Protein AF-A0A355D4J4-F1 (afdb_monomer_lite)

Structure (mmCIF, N/CA/C/O backbone):
data_AF-A0A355D4J4-F1
#
_entry.id   AF-A0A355D4J4-F1
#
loop_
_atom_site.group_PDB
_atom_site.id
_atom_site.type_symbol
_atom_site.label_atom_id
_atom_site.label_alt_id
_atom_site.label_comp_id
_atom_site.label_asym_id
_atom_site.label_entity_id
_atom_site.label_seq_id
_atom_site.pdbx_PDB_ins_code
_atom_site.Cartn_x
_atom_site.Cartn_y
_atom_site.Cartn_z
_atom_site.occupancy
_atom_site.B_iso_or_equiv
_atom_site.auth_seq_id
_atom_site.auth_comp_id
_atom_site.auth_asym_id
_atom_site.auth_atom_id
_atom_site.pdbx_PDB_model_num
ATOM 1 N N . ALA A 1 1 ? 29.465 -12.910 -24.176 1.00 91.25 1 ALA A N 1
ATOM 2 C CA . ALA A 1 1 ? 29.582 -14.312 -23.710 1.00 91.25 1 ALA A CA 1
ATOM 3 C C . ALA A 1 1 ? 30.601 -14.437 -22.586 1.00 91.25 1 ALA A C 1
ATOM 5 O O . ALA A 1 1 ? 30.227 -14.903 -21.523 1.00 91.25 1 ALA A O 1
ATOM 6 N N . GLU A 1 2 ? 31.846 -14.001 -22.794 1.00 95.31 2 GLU A N 1
ATOM 7 C CA . GLU A 1 2 ? 32.884 -13.985 -21.751 1.00 95.31 2 GLU A CA 1
ATOM 8 C C . GLU A 1 2 ? 32.430 -13.261 -20.476 1.00 95.31 2 GLU A C 1
ATOM 10 O O . GLU A 1 2 ? 32.443 -13.861 -19.408 1.00 95.31 2 GLU A O 1
ATOM 15 N N . VAL A 1 3 ? 31.907 -12.033 -20.613 1.00 96.56 3 VAL A N 1
ATOM 16 C CA . VAL A 1 3 ? 31.393 -11.234 -19.483 1.00 96.56 3 VAL A CA 1
ATOM 17 C C . VAL A 1 3 ? 30.390 -12.021 -18.629 1.00 96.56 3 VAL A C 1
ATOM 19 O O . VAL A 1 3 ? 30.543 -12.110 -17.421 1.00 96.56 3 VAL A O 1
ATOM 22 N N . VAL A 1 4 ? 29.404 -12.660 -19.264 1.00 96.50 4 VAL A N 1
ATOM 23 C CA . VAL A 1 4 ? 28.341 -13.418 -18.575 1.00 96.50 4 VAL A CA 1
ATOM 24 C C . VAL A 1 4 ? 28.872 -14.688 -17.899 1.00 96.50 4 VAL A C 1
ATOM 26 O O . VAL A 1 4 ? 28.339 -15.101 -16.877 1.00 96.50 4 VAL A O 1
ATOM 29 N N . LYS A 1 5 ? 29.907 -15.327 -18.461 1.00 96.88 5 LYS A N 1
ATOM 30 C CA . LYS A 1 5 ? 30.496 -16.552 -17.893 1.00 96.88 5 LYS A CA 1
ATOM 31 C C . LYS A 1 5 ? 31.401 -16.270 -16.701 1.00 96.88 5 LYS A C 1
ATOM 33 O O . LYS A 1 5 ? 31.417 -17.048 -15.755 1.00 96.88 5 LYS A O 1
ATOM 38 N N . ASN A 1 6 ? 32.176 -15.194 -16.789 1.00 97.31 6 ASN A N 1
ATOM 39 C CA . ASN A 1 6 ? 33.314 -14.974 -15.902 1.00 97.31 6 ASN A CA 1
ATOM 40 C C . ASN A 1 6 ? 33.034 -13.927 -14.816 1.00 97.31 6 ASN A C 1
ATOM 42 O O . ASN A 1 6 ? 33.799 -13.836 -13.860 1.00 97.31 6 ASN A O 1
ATOM 46 N N . TYR A 1 7 ? 31.953 -13.148 -14.938 1.00 97.06 7 TYR A N 1
ATOM 47 C CA . TYR A 1 7 ? 31.626 -12.071 -14.007 1.00 97.06 7 TYR A CA 1
ATOM 48 C C . TYR A 1 7 ? 30.187 -12.178 -13.510 1.00 97.06 7 TYR A C 1
ATOM 50 O O . TYR A 1 7 ? 29.262 -12.487 -14.260 1.00 97.06 7 TYR A O 1
ATOM 58 N N . LYS A 1 8 ? 29.992 -11.862 -12.226 1.00 94.44 8 LYS A N 1
ATOM 59 C CA . LYS A 1 8 ? 28.668 -11.757 -11.612 1.00 94.44 8 LYS A CA 1
ATOM 60 C C . LYS A 1 8 ? 28.044 -10.415 -11.994 1.00 94.44 8 LYS A C 1
ATOM 62 O O . LYS A 1 8 ? 28.202 -9.429 -11.281 1.00 94.44 8 LYS A O 1
ATOM 67 N N . VAL A 1 9 ? 27.384 -10.391 -13.145 1.00 96.31 9 VAL A N 1
ATOM 68 C CA . VAL A 1 9 ? 26.635 -9.234 -13.648 1.00 96.31 9 VAL A CA 1
ATOM 69 C C . VAL A 1 9 ? 25.138 -9.514 -13.594 1.00 96.31 9 VAL A C 1
ATOM 71 O O . VAL A 1 9 ? 24.709 -10.623 -13.903 1.00 96.31 9 VAL A O 1
ATOM 74 N N . ASP A 1 10 ? 24.343 -8.507 -13.236 1.00 94.88 10 ASP A N 1
ATOM 75 C CA . ASP A 1 10 ? 22.875 -8.610 -13.242 1.00 94.88 10 ASP A CA 1
ATOM 76 C C . ASP A 1 10 ? 22.288 -8.401 -14.649 1.00 94.88 10 ASP A C 1
ATOM 78 O O . ASP A 1 10 ? 21.179 -8.843 -14.953 1.00 94.88 10 ASP A O 1
ATOM 82 N N . GLY A 1 11 ? 23.044 -7.755 -15.543 1.00 95.81 11 GLY A N 1
ATOM 83 C CA . GLY A 1 11 ? 22.620 -7.534 -16.916 1.00 95.81 11 GLY A CA 1
ATOM 84 C C . GLY A 1 11 ? 23.725 -7.068 -17.857 1.00 95.81 11 GLY A C 1
ATOM 85 O O . GLY A 1 11 ? 24.786 -6.608 -17.435 1.00 95.81 11 GLY A O 1
ATOM 86 N N . ILE A 1 12 ? 23.448 -7.181 -19.152 1.00 97.12 12 ILE A N 1
ATOM 87 C CA . ILE A 1 12 ? 24.234 -6.631 -20.254 1.00 97.12 12 ILE A CA 1
ATOM 88 C C . ILE A 1 12 ? 23.414 -5.518 -20.907 1.00 97.12 12 ILE A C 1
ATOM 90 O O . ILE A 1 12 ? 22.237 -5.704 -21.216 1.00 97.12 12 ILE A O 1
ATOM 94 N N . HIS A 1 13 ? 24.041 -4.364 -21.122 1.00 95.44 13 HIS A N 1
ATOM 95 C CA . HIS A 1 13 ? 23.398 -3.195 -21.709 1.00 95.44 13 HIS A CA 1
ATOM 96 C C . HIS A 1 13 ? 24.149 -2.729 -22.952 1.00 95.44 13 HIS A C 1
ATOM 98 O O . HIS A 1 13 ? 25.362 -2.523 -22.888 1.00 95.44 13 HIS A O 1
ATOM 104 N N . PHE A 1 14 ? 23.438 -2.545 -24.063 1.00 95.38 14 PHE A N 1
ATOM 105 C CA . PHE A 1 14 ? 23.985 -1.923 -25.268 1.00 95.38 14 PHE A CA 1
ATOM 106 C C . PHE A 1 14 ? 23.491 -0.483 -25.392 1.00 95.38 14 PHE A C 1
ATOM 108 O O . PHE A 1 14 ? 22.292 -0.236 -25.528 1.00 95.38 14 PHE A O 1
ATOM 115 N N . ASP A 1 15 ? 24.441 0.448 -25.386 1.00 87.69 15 ASP A N 1
ATOM 116 C CA . ASP A 1 15 ? 24.217 1.865 -25.653 1.00 87.69 15 ASP A CA 1
ATOM 117 C C . ASP A 1 15 ? 24.634 2.162 -27.101 1.00 87.69 15 ASP A C 1
ATOM 119 O O . ASP A 1 15 ? 25.822 2.213 -27.400 1.00 87.69 15 ASP A O 1
ATOM 123 N N . ASP A 1 16 ? 23.646 2.242 -27.996 1.00 71.31 16 ASP A N 1
ATOM 124 C CA . ASP A 1 16 ? 23.783 2.603 -29.419 1.00 71.31 16 ASP A CA 1
ATOM 125 C C . ASP A 1 16 ? 24.759 1.735 -30.266 1.00 71.31 16 ASP A C 1
ATOM 127 O O . ASP A 1 16 ? 25.900 2.105 -30.534 1.00 71.31 16 ASP A O 1
ATOM 131 N N . TYR A 1 17 ? 24.296 0.573 -30.757 1.00 72.31 17 TYR A N 1
ATOM 132 C CA . TYR A 1 17 ? 25.075 -0.348 -31.616 1.00 72.31 17 TYR A CA 1
ATOM 133 C C . TYR A 1 17 ? 24.357 -0.644 -32.942 1.00 72.31 17 TYR A C 1
ATOM 135 O O . TYR A 1 17 ? 23.938 -1.775 -33.208 1.00 72.31 17 TYR A O 1
ATOM 143 N N . PHE A 1 18 ? 24.189 0.388 -33.772 1.00 85.62 18 PHE A N 1
ATOM 144 C CA . PHE A 1 18 ? 23.460 0.312 -35.047 1.00 85.62 18 PHE A CA 1
ATOM 145 C C . PHE A 1 18 ? 24.299 0.848 -36.219 1.00 85.62 18 PHE A C 1
ATOM 147 O O . PHE A 1 18 ? 25.486 1.135 -36.070 1.00 85.62 18 PHE A O 1
ATOM 154 N N . TYR A 1 19 ? 23.708 0.945 -37.413 1.00 87.81 19 TYR A N 1
ATOM 155 C CA . TYR A 1 19 ? 24.430 1.421 -38.596 1.00 87.81 19 TYR A CA 1
ATOM 156 C C . TYR A 1 19 ? 24.895 2.880 -38.430 1.00 87.81 19 TYR A C 1
ATOM 158 O O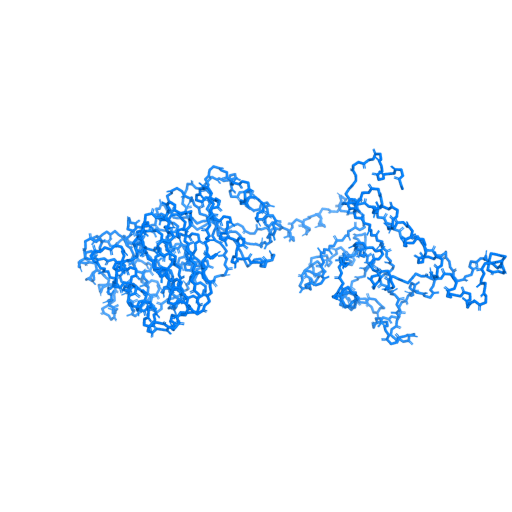 . TYR A 1 19 ? 24.121 3.698 -37.931 1.00 87.81 19 TYR A O 1
ATOM 166 N N . PRO A 1 20 ? 26.100 3.251 -38.911 1.00 84.62 20 PRO A N 1
ATOM 167 C CA . PRO A 1 20 ? 26.634 4.603 -38.714 1.00 84.62 20 PRO A CA 1
ATOM 168 C C . PRO A 1 20 ? 25.803 5.711 -39.377 1.00 84.62 20 PRO A C 1
ATOM 170 O O . PRO A 1 20 ? 25.664 6.804 -38.830 1.00 84.62 20 PRO A O 1
ATOM 173 N N . SER A 1 21 ? 25.273 5.447 -40.574 1.00 85.81 21 SER A N 1
ATOM 174 C CA . SER A 1 21 ? 24.453 6.384 -41.346 1.00 85.81 21 SER A CA 1
ATOM 175 C C . SER A 1 21 ? 23.807 5.692 -42.554 1.00 85.81 21 SER A C 1
ATOM 177 O O . SER A 1 21 ? 24.203 4.591 -42.947 1.00 85.81 21 SER A O 1
ATOM 179 N N . LYS A 1 22 ? 22.880 6.389 -43.228 1.00 87.06 22 LYS A N 1
ATOM 180 C CA . LYS A 1 22 ? 22.344 5.989 -44.547 1.00 87.06 22 LYS A CA 1
ATOM 181 C C . LYS A 1 22 ? 23.428 5.845 -45.623 1.00 87.06 22 LYS A C 1
ATOM 183 O O . LYS A 1 22 ? 23.322 4.977 -46.488 1.00 87.06 22 LYS A O 1
ATOM 188 N N . SER A 1 23 ? 24.471 6.675 -45.553 1.00 89.12 23 SER A N 1
ATOM 189 C CA . SER A 1 23 ? 25.579 6.722 -46.516 1.00 89.12 23 SER A CA 1
ATOM 190 C C . SER A 1 23 ? 26.695 5.711 -46.239 1.00 89.12 23 SER A C 1
ATOM 192 O O . SER A 1 23 ? 27.723 5.745 -46.913 1.00 89.12 23 SER A O 1
ATOM 194 N N . PHE A 1 24 ? 26.526 4.819 -45.259 1.00 92.56 24 PHE A N 1
ATOM 195 C CA . PHE A 1 24 ? 27.522 3.797 -44.957 1.00 92.56 24 PHE A CA 1
ATOM 196 C C . PHE A 1 24 ? 27.793 2.908 -46.183 1.00 92.56 24 PHE A C 1
ATOM 198 O O . PHE A 1 24 ? 26.857 2.383 -46.791 1.00 92.56 24 PHE A O 1
ATOM 205 N N . ASN A 1 25 ? 29.069 2.748 -46.551 1.00 93.88 25 ASN A N 1
ATOM 206 C CA . ASN A 1 25 ? 29.463 1.969 -47.722 1.00 93.88 25 ASN A CA 1
ATOM 207 C C . ASN A 1 25 ? 29.549 0.473 -47.384 1.00 93.88 25 ASN A C 1
ATOM 209 O O . ASN A 1 25 ? 30.565 -0.024 -46.902 1.00 93.88 25 ASN A O 1
ATOM 213 N N . ASP A 1 26 ? 28.463 -0.237 -47.662 1.00 94.94 26 ASP A N 1
ATOM 214 C CA . ASP A 1 26 ? 28.313 -1.685 -47.513 1.00 94.94 26 ASP A CA 1
ATOM 215 C C . ASP A 1 26 ? 27.891 -2.366 -48.828 1.00 94.94 26 ASP A C 1
ATOM 217 O O . ASP A 1 26 ? 27.373 -3.482 -48.797 1.00 94.94 26 ASP A O 1
ATOM 221 N N . ASP A 1 27 ? 28.117 -1.725 -49.982 1.00 95.12 27 ASP A N 1
ATOM 222 C CA . ASP A 1 27 ? 27.678 -2.220 -51.297 1.00 95.12 27 ASP A CA 1
ATOM 223 C C . ASP A 1 27 ? 28.245 -3.604 -51.624 1.00 95.12 27 ASP A C 1
ATOM 225 O O . ASP A 1 27 ? 27.515 -4.486 -52.083 1.00 95.12 27 ASP A O 1
ATOM 229 N N . THR A 1 28 ? 29.525 -3.835 -51.324 1.00 96.81 28 THR A N 1
ATOM 230 C CA . THR A 1 28 ? 30.173 -5.141 -51.514 1.00 96.81 28 THR A CA 1
ATOM 231 C C . THR A 1 28 ? 29.521 -6.221 -50.650 1.00 96.81 28 THR A C 1
ATOM 233 O O . THR A 1 28 ? 29.251 -7.327 -51.121 1.00 96.81 28 THR A O 1
ATOM 236 N N . SER A 1 29 ? 29.231 -5.907 -49.385 1.00 96.12 29 SER A N 1
ATOM 237 C CA . SER A 1 29 ? 28.584 -6.839 -48.457 1.00 96.12 29 SER A CA 1
ATOM 238 C C . SER A 1 29 ? 27.137 -7.114 -48.862 1.00 96.12 29 SER A C 1
ATOM 240 O O . SER A 1 29 ? 26.714 -8.268 -48.858 1.00 96.12 29 SER A O 1
ATOM 242 N N . TYR A 1 30 ? 26.393 -6.085 -49.266 1.00 96.50 30 TYR A N 1
ATOM 243 C CA . TYR A 1 30 ? 25.021 -6.224 -49.743 1.00 96.50 30 TYR A CA 1
ATOM 244 C C . TYR A 1 30 ? 24.949 -7.027 -51.045 1.00 96.50 30 TYR A C 1
ATOM 246 O O . TYR A 1 30 ? 24.126 -7.927 -51.158 1.00 96.50 30 TYR A O 1
ATOM 254 N N . SER A 1 31 ? 25.857 -6.799 -51.997 1.00 96.31 31 SER A N 1
ATOM 255 C CA . SER A 1 31 ? 25.906 -7.581 -53.243 1.00 96.31 31 SER A CA 1
ATOM 256 C C . SER A 1 31 ? 26.129 -9.072 -52.976 1.00 96.31 31 SER A C 1
ATOM 258 O O . SER A 1 31 ? 25.597 -9.919 -53.687 1.00 96.31 31 SER A O 1
ATOM 260 N N . LYS A 1 32 ? 26.894 -9.402 -51.927 1.00 97.06 32 LYS A N 1
ATOM 261 C CA . LYS A 1 32 ? 27.202 -10.786 -51.552 1.00 97.06 32 LYS A CA 1
ATOM 262 C C . LYS A 1 32 ? 26.126 -11.453 -50.688 1.00 97.06 32 LYS A C 1
ATOM 264 O O . LYS A 1 32 ? 25.897 -12.647 -50.840 1.00 97.06 32 LYS A O 1
ATOM 269 N N . TYR A 1 33 ? 25.514 -10.719 -49.758 1.00 96.31 33 TYR A N 1
ATOM 270 C CA . TYR A 1 33 ? 24.643 -11.286 -48.715 1.00 96.31 33 TYR A CA 1
ATOM 271 C C . TYR A 1 33 ? 23.204 -10.753 -48.739 1.00 96.31 33 TYR A C 1
ATOM 273 O O . TYR A 1 33 ? 22.393 -11.151 -47.904 1.00 96.31 33 TYR A O 1
ATOM 281 N N . GLY A 1 34 ? 22.888 -9.833 -49.650 1.00 93.38 34 GLY A N 1
ATOM 282 C CA . GLY A 1 34 ? 21.594 -9.161 -49.746 1.00 93.38 34 GLY A CA 1
ATOM 283 C C . GLY A 1 34 ? 20.471 -10.073 -50.221 1.00 93.38 34 GLY A C 1
ATOM 284 O O . GLY A 1 34 ? 19.333 -9.874 -49.829 1.00 93.38 34 GLY A O 1
ATOM 285 N N . ASN A 1 35 ? 20.765 -11.101 -51.024 1.00 92.38 35 ASN A N 1
ATOM 286 C CA . ASN A 1 35 ? 19.797 -12.130 -51.434 1.00 92.38 35 ASN A CA 1
ATOM 287 C C . ASN A 1 35 ? 18.455 -11.575 -51.970 1.00 92.38 35 ASN A C 1
ATOM 289 O O . ASN A 1 35 ? 17.404 -12.180 -51.771 1.00 92.38 35 ASN A O 1
ATOM 293 N N . GLY A 1 36 ? 18.482 -10.417 -52.640 1.00 90.12 36 GLY A N 1
ATOM 294 C CA . GLY A 1 36 ? 17.320 -9.822 -53.309 1.00 90.12 36 GLY A CA 1
ATOM 295 C C . GLY A 1 36 ? 16.329 -9.057 -52.421 1.00 90.12 36 GLY A C 1
ATOM 296 O O . GLY A 1 36 ? 15.385 -8.489 -52.965 1.00 90.12 36 GLY A O 1
ATOM 297 N N . ILE A 1 37 ? 16.518 -8.988 -51.097 1.00 95.50 37 ILE A N 1
ATOM 298 C CA . ILE A 1 37 ? 15.697 -8.098 -50.254 1.00 95.50 37 ILE A CA 1
ATOM 299 C C . ILE A 1 37 ? 16.165 -6.651 -50.407 1.00 95.50 37 ILE A C 1
ATOM 301 O O . ILE A 1 37 ? 17.335 -6.409 -50.687 1.00 95.50 37 ILE A O 1
ATOM 305 N N . ASN A 1 38 ? 15.270 -5.683 -50.194 1.00 95.94 38 ASN A N 1
ATOM 306 C CA . ASN A 1 38 ? 15.626 -4.267 -50.251 1.00 95.94 38 ASN A CA 1
ATOM 307 C C . ASN A 1 38 ? 16.808 -3.958 -49.311 1.00 95.94 38 ASN A C 1
ATOM 309 O O . ASN A 1 38 ? 16.857 -4.443 -48.181 1.00 95.94 38 ASN A O 1
ATOM 313 N N . LYS A 1 39 ? 17.750 -3.124 -49.764 1.00 95.56 39 LYS A N 1
ATOM 314 C CA . LYS A 1 39 ? 18.975 -2.815 -49.018 1.00 95.56 39 LYS A CA 1
ATOM 315 C C . LYS A 1 39 ? 18.716 -2.272 -47.612 1.00 95.56 39 LYS A C 1
ATOM 317 O O . LYS A 1 39 ? 19.403 -2.672 -46.675 1.00 95.56 39 LYS A O 1
ATOM 322 N N . ASP A 1 40 ? 17.716 -1.416 -47.435 1.00 95.81 40 ASP A N 1
ATOM 323 C CA . ASP A 1 40 ? 17.376 -0.868 -46.122 1.00 95.81 40 ASP A CA 1
ATOM 324 C C . ASP A 1 40 ? 16.791 -1.947 -45.192 1.00 95.81 40 ASP A C 1
ATOM 326 O O . ASP A 1 40 ? 17.102 -1.975 -43.998 1.00 95.81 40 ASP A O 1
ATOM 330 N N . ASP A 1 41 ? 15.991 -2.870 -45.736 1.00 96.75 41 ASP A N 1
ATOM 331 C CA . ASP A 1 41 ? 15.473 -4.025 -44.993 1.00 96.75 41 ASP A CA 1
ATOM 332 C C . ASP A 1 41 ? 16.586 -5.005 -44.632 1.00 96.75 41 ASP A C 1
ATOM 334 O O . ASP A 1 41 ? 16.620 -5.513 -43.513 1.00 96.75 41 ASP A O 1
ATOM 338 N N . TRP A 1 42 ? 17.544 -5.220 -45.534 1.00 96.94 42 TRP A N 1
ATOM 339 C CA . TRP A 1 42 ? 18.732 -6.025 -45.266 1.00 96.94 42 TRP A CA 1
ATOM 340 C C . TRP A 1 42 ? 19.562 -5.453 -44.118 1.00 96.94 42 TRP A C 1
ATOM 342 O O . TRP A 1 42 ? 19.949 -6.184 -43.203 1.00 96.94 42 TRP A O 1
ATOM 352 N N . ARG A 1 43 ? 19.783 -4.133 -44.111 1.00 96.38 43 ARG A N 1
ATOM 353 C CA . ARG A 1 43 ? 20.477 -3.443 -43.016 1.00 96.38 43 ARG A CA 1
ATOM 354 C C . ARG A 1 43 ? 19.750 -3.651 -41.683 1.00 96.38 43 ARG A C 1
ATOM 356 O O . ARG A 1 43 ? 20.380 -4.074 -40.713 1.00 96.38 43 ARG A O 1
ATOM 363 N N . ARG A 1 44 ? 18.424 -3.460 -41.641 1.00 96.06 44 ARG A N 1
ATOM 364 C CA . ARG A 1 44 ? 17.604 -3.735 -40.441 1.00 96.06 44 ARG A CA 1
ATOM 365 C C . ARG A 1 44 ? 17.678 -5.202 -40.009 1.00 96.06 44 ARG A C 1
ATOM 367 O O . ARG A 1 44 ? 17.852 -5.485 -38.825 1.00 96.06 44 ARG A O 1
ATOM 374 N N . ALA A 1 45 ? 17.599 -6.142 -40.950 1.00 95.94 45 ALA A N 1
ATOM 375 C CA . ALA A 1 45 ? 17.660 -7.576 -40.670 1.00 95.94 45 ALA A CA 1
ATOM 376 C C . ALA A 1 45 ? 18.997 -7.993 -40.036 1.00 95.94 45 ALA A C 1
ATOM 378 O O . ALA A 1 45 ? 19.012 -8.825 -39.124 1.00 95.94 45 ALA A O 1
ATOM 379 N N . ASN A 1 46 ? 20.113 -7.384 -40.450 1.00 95.44 46 ASN A N 1
ATOM 380 C CA . ASN A 1 46 ? 21.420 -7.619 -39.832 1.00 95.44 46 ASN A CA 1
ATOM 381 C C . ASN A 1 46 ? 21.461 -7.147 -38.371 1.00 95.44 46 ASN A C 1
ATOM 383 O O . ASN A 1 46 ? 21.932 -7.888 -37.505 1.00 95.44 46 ASN A O 1
ATOM 387 N N . VAL A 1 47 ? 20.920 -5.958 -38.077 1.00 95.62 47 VAL A N 1
ATOM 388 C CA . VAL A 1 47 ? 20.824 -5.445 -36.699 1.00 95.62 47 VAL A CA 1
ATOM 389 C C . VAL A 1 47 ? 19.925 -6.348 -35.850 1.00 95.62 47 VAL A C 1
ATOM 391 O O . VAL A 1 47 ? 20.319 -6.768 -34.763 1.00 95.62 47 VAL A O 1
ATOM 394 N N . ASN A 1 48 ? 18.754 -6.729 -36.364 1.00 96.81 48 ASN A N 1
ATOM 395 C CA . ASN A 1 48 ? 17.836 -7.645 -35.681 1.00 96.81 48 ASN A CA 1
ATOM 396 C C . ASN A 1 48 ? 18.503 -8.993 -35.373 1.00 96.81 48 ASN A C 1
ATOM 398 O O . ASN A 1 48 ? 18.401 -9.497 -34.256 1.00 96.81 48 ASN A O 1
ATOM 402 N N . THR A 1 49 ? 19.248 -9.542 -36.336 1.00 96.56 49 THR A N 1
ATOM 403 C CA . THR A 1 49 ? 19.993 -10.796 -36.167 1.00 96.56 49 THR A CA 1
ATOM 404 C C . THR A 1 49 ? 21.061 -10.673 -35.082 1.00 96.56 49 THR A C 1
ATOM 406 O O . THR A 1 49 ? 21.246 -11.607 -34.301 1.00 96.56 49 THR A O 1
ATOM 409 N N . LEU A 1 50 ? 21.767 -9.539 -35.004 1.00 96.12 50 LEU A N 1
ATOM 410 C CA . LEU A 1 50 ? 22.736 -9.281 -33.938 1.00 96.12 50 LEU A CA 1
ATOM 411 C C . LEU A 1 50 ? 22.058 -9.299 -32.563 1.00 96.12 50 LEU A C 1
ATOM 413 O O . LEU A 1 50 ? 22.483 -10.059 -31.693 1.00 96.12 50 LEU A O 1
ATOM 417 N N . ILE A 1 51 ? 20.998 -8.507 -32.382 1.00 97.44 51 ILE A N 1
ATOM 418 C CA . ILE A 1 51 ? 20.265 -8.400 -31.111 1.00 97.44 51 ILE A CA 1
ATOM 419 C C . ILE A 1 51 ? 19.713 -9.763 -30.685 1.00 97.44 51 ILE A C 1
ATOM 421 O O . ILE A 1 51 ? 19.976 -10.208 -29.567 1.00 97.44 51 ILE A O 1
ATOM 425 N N . GLN A 1 52 ? 19.054 -10.478 -31.599 1.00 98.00 52 GLN A N 1
ATOM 426 C CA . GLN A 1 52 ? 18.535 -11.820 -31.343 1.00 98.00 52 GLN A CA 1
ATOM 427 C C . GLN A 1 52 ? 19.651 -12.785 -30.917 1.00 98.00 52 GLN A C 1
ATOM 429 O O . GLN A 1 52 ? 19.526 -13.468 -29.902 1.00 98.00 52 GLN A O 1
ATOM 434 N N . LYS A 1 53 ? 20.771 -12.831 -31.652 1.00 98.00 53 LYS A N 1
ATOM 435 C CA . LYS A 1 53 ? 21.891 -13.728 -31.328 1.00 98.00 53 LYS A CA 1
ATOM 436 C C . LYS A 1 53 ? 22.520 -13.403 -29.978 1.00 98.00 53 LYS A C 1
ATOM 438 O O . LYS A 1 53 ? 22.897 -14.329 -29.258 1.00 98.00 53 LYS A O 1
ATOM 443 N N . VAL A 1 54 ? 22.636 -12.123 -29.622 1.00 97.50 54 VAL A N 1
ATOM 444 C CA . VAL A 1 54 ? 23.137 -11.707 -28.305 1.00 97.50 54 VAL A CA 1
ATOM 445 C C . VAL A 1 54 ? 22.184 -12.176 -27.208 1.00 97.50 54 VAL A C 1
ATOM 447 O O . VAL A 1 54 ? 22.637 -12.857 -26.286 1.00 97.50 54 VAL A O 1
ATOM 450 N N . TYR A 1 55 ? 20.882 -11.914 -27.346 1.00 97.88 55 TYR A N 1
ATOM 451 C CA . TYR A 1 55 ? 19.860 -12.349 -26.391 1.00 97.88 55 TYR A CA 1
ATOM 452 C C . TYR A 1 55 ? 19.862 -13.867 -26.186 1.00 97.88 55 TYR A C 1
ATOM 454 O O . TYR A 1 55 ? 19.981 -14.351 -25.057 1.00 97.88 55 TYR A O 1
ATOM 462 N N . THR A 1 56 ? 19.817 -14.640 -27.277 1.00 98.25 56 THR A N 1
ATOM 463 C CA . THR A 1 56 ? 19.879 -16.106 -27.223 1.00 98.25 56 THR A CA 1
ATOM 464 C C . THR A 1 56 ? 21.176 -16.578 -26.574 1.00 98.25 56 THR A C 1
ATOM 466 O O . THR A 1 56 ? 21.168 -17.521 -25.779 1.00 98.25 56 THR A O 1
ATOM 469 N N . LYS A 1 57 ? 22.309 -15.920 -26.862 1.00 98.31 57 LYS A N 1
ATOM 470 C CA . LYS A 1 57 ? 23.592 -16.323 -26.285 1.00 98.31 57 LYS A CA 1
ATOM 471 C C . LYS A 1 57 ? 23.663 -16.056 -24.784 1.00 98.31 57 LYS A C 1
ATOM 473 O O . LYS A 1 57 ? 24.183 -16.917 -24.076 1.00 98.31 57 LYS A O 1
ATOM 478 N N . ILE A 1 58 ? 23.162 -14.915 -24.309 1.00 98.25 58 ILE A N 1
ATOM 479 C CA . ILE A 1 58 ? 23.093 -14.590 -22.876 1.00 98.25 58 ILE A CA 1
ATOM 480 C C . ILE A 1 58 ? 22.235 -15.638 -22.162 1.00 98.25 58 ILE A C 1
ATOM 482 O O . ILE A 1 58 ? 22.743 -16.318 -21.272 1.00 98.25 58 ILE A O 1
ATOM 486 N N . ASN A 1 59 ? 21.012 -15.870 -22.646 1.00 97.31 59 ASN A N 1
ATOM 487 C CA . ASN A 1 59 ? 20.087 -16.842 -22.060 1.00 97.31 59 ASN A CA 1
ATOM 488 C C . ASN A 1 59 ? 20.631 -18.277 -22.040 1.00 97.31 59 ASN A C 1
ATOM 490 O O . ASN A 1 59 ? 20.434 -18.990 -21.063 1.00 97.31 59 ASN A O 1
ATOM 494 N N . SER A 1 60 ? 21.377 -18.695 -23.071 1.00 98.00 60 SER A N 1
ATOM 495 C CA . SER A 1 60 ? 22.011 -20.026 -23.097 1.00 98.00 60 SER A CA 1
ATOM 496 C C . SER A 1 60 ? 23.120 -20.219 -22.055 1.00 98.00 60 SER A C 1
ATOM 498 O O . SER A 1 60 ? 23.530 -21.349 -21.803 1.00 98.00 60 SER A O 1
ATOM 500 N N . ILE A 1 61 ? 23.667 -19.126 -21.510 1.00 97.81 61 ILE A N 1
ATOM 501 C CA . ILE A 1 61 ? 24.725 -19.157 -20.492 1.00 97.81 61 ILE A CA 1
ATOM 502 C C . ILE A 1 61 ? 24.104 -18.980 -19.108 1.00 97.81 61 ILE A C 1
ATOM 504 O O . ILE A 1 61 ? 24.396 -19.762 -18.208 1.00 97.81 61 ILE A O 1
ATOM 508 N N . ASN A 1 62 ? 23.286 -17.941 -18.938 1.00 96.75 62 ASN A N 1
ATOM 509 C CA . ASN A 1 62 ? 22.577 -17.657 -17.702 1.00 96.75 62 ASN A CA 1
ATOM 510 C C . ASN A 1 62 ? 21.332 -16.800 -17.988 1.00 96.75 62 ASN A C 1
ATOM 512 O O . ASN A 1 62 ? 21.448 -15.604 -18.254 1.00 96.75 62 ASN A O 1
ATOM 516 N N . SER A 1 63 ? 20.147 -17.401 -17.882 1.00 95.56 63 SER A N 1
ATOM 517 C CA . SER A 1 63 ? 18.860 -16.727 -18.096 1.00 95.56 63 SER A CA 1
ATOM 518 C C . SER A 1 63 ? 18.454 -15.772 -16.967 1.00 95.56 63 SER A C 1
ATOM 520 O O . SER A 1 63 ? 17.425 -15.115 -17.072 1.00 95.56 63 SER A O 1
ATOM 522 N N . SER A 1 64 ? 19.220 -15.685 -15.871 1.00 95.25 64 SER A N 1
ATOM 523 C CA . SER A 1 64 ? 19.001 -14.661 -14.842 1.00 95.25 64 SER A CA 1
ATOM 524 C C . SER A 1 64 ? 19.622 -13.307 -15.204 1.00 95.25 64 SER A C 1
ATOM 526 O O . SER A 1 64 ? 19.343 -12.322 -14.527 1.00 95.25 64 SER A O 1
ATOM 528 N N . VAL A 1 65 ? 20.502 -13.253 -16.212 1.00 97.69 65 VAL A N 1
ATOM 529 C CA . VAL A 1 65 ? 21.186 -12.025 -16.640 1.00 97.69 65 VAL A CA 1
ATOM 530 C C . VAL A 1 65 ? 20.323 -11.307 -17.666 1.00 97.69 65 VAL A C 1
ATOM 532 O O . VAL A 1 65 ? 20.111 -11.823 -18.760 1.00 97.69 65 VAL A O 1
ATOM 535 N N . SER A 1 66 ? 19.858 -10.103 -17.329 1.00 97.56 66 SER A N 1
ATOM 536 C CA . SER A 1 66 ? 18.984 -9.323 -18.215 1.00 97.56 66 SER A CA 1
ATOM 537 C C . SER A 1 66 ? 19.750 -8.727 -19.397 1.00 97.56 66 SER A C 1
ATOM 539 O O . SER A 1 66 ? 20.878 -8.260 -19.243 1.00 97.56 66 SER A O 1
ATOM 541 N N . PHE A 1 67 ? 19.129 -8.649 -20.567 1.00 98.19 67 PHE A N 1
ATOM 542 C CA . PHE A 1 67 ? 19.652 -7.940 -21.730 1.00 98.19 67 PHE A CA 1
ATOM 543 C C . PHE A 1 67 ? 18.740 -6.785 -22.127 1.00 98.19 67 PHE A C 1
ATOM 545 O O . PHE A 1 67 ? 17.537 -6.966 -22.304 1.00 98.19 67 PHE A O 1
ATOM 552 N N . GLY A 1 68 ? 19.316 -5.603 -22.327 1.00 97.56 68 GLY A N 1
ATOM 553 C CA . GLY A 1 68 ? 18.563 -4.473 -22.853 1.00 97.56 68 GLY A CA 1
ATOM 554 C C . GLY A 1 68 ? 19.400 -3.507 -23.669 1.00 97.56 68 GLY A C 1
ATOM 555 O O . GLY A 1 68 ? 20.633 -3.550 -23.677 1.00 97.56 68 GLY A O 1
ATOM 556 N N . VAL A 1 69 ? 18.693 -2.653 -24.400 1.00 97.56 69 VAL A N 1
ATOM 557 C CA . VAL A 1 69 ? 19.268 -1.799 -25.443 1.00 97.56 69 VAL A CA 1
ATOM 558 C C . VAL A 1 69 ? 18.683 -0.393 -25.345 1.00 97.56 69 VAL A C 1
ATOM 560 O O . VAL A 1 69 ? 17.485 -0.243 -25.089 1.00 97.56 69 VAL A O 1
ATOM 563 N N . SER A 1 70 ? 19.510 0.628 -25.582 1.00 96.44 70 SER A N 1
ATOM 564 C CA . SER A 1 70 ? 19.091 2.035 -25.633 1.00 96.44 70 SER A CA 1
ATOM 565 C C . SER A 1 70 ? 18.942 2.557 -27.069 1.00 96.44 70 SER A C 1
ATOM 567 O O . SER A 1 70 ? 19.910 3.082 -27.621 1.00 96.44 70 SER A O 1
ATOM 569 N N . PRO A 1 71 ? 17.765 2.448 -27.719 1.00 95.94 71 PRO A N 1
ATOM 570 C CA . PRO A 1 71 ? 17.540 3.080 -29.018 1.00 95.94 71 PRO A CA 1
ATOM 571 C C . PRO A 1 71 ? 17.350 4.599 -28.879 1.00 95.94 71 PRO A C 1
ATOM 573 O O . PRO A 1 71 ? 17.056 5.113 -27.795 1.00 95.94 71 PRO A O 1
ATOM 576 N N . ARG A 1 72 ? 17.426 5.333 -29.999 1.00 95.44 72 ARG A N 1
ATOM 577 C CA . ARG A 1 72 ? 16.986 6.741 -30.021 1.00 95.44 72 ARG A CA 1
ATOM 578 C C . ARG A 1 72 ? 15.515 6.837 -29.612 1.00 95.44 72 ARG A C 1
ATOM 580 O O . ARG A 1 72 ? 14.717 5.974 -29.971 1.00 95.44 72 ARG A O 1
ATOM 587 N N . GLY A 1 73 ? 15.145 7.929 -28.941 1.00 96.44 73 GLY A N 1
ATOM 588 C CA . GLY A 1 73 ? 13.769 8.134 -28.484 1.00 96.44 73 GLY A CA 1
ATOM 589 C C . GLY A 1 73 ? 12.721 8.143 -29.604 1.00 96.44 73 GLY A C 1
ATOM 590 O O . GLY A 1 73 ? 11.608 7.687 -29.370 1.00 96.44 73 GLY A O 1
ATOM 591 N N . ILE A 1 74 ? 13.064 8.587 -30.819 1.00 98.25 74 ILE A N 1
ATOM 592 C CA . ILE A 1 74 ? 12.170 8.526 -31.987 1.00 98.25 74 ILE A CA 1
ATOM 593 C C . ILE A 1 74 ? 12.485 7.268 -32.812 1.00 98.25 74 ILE A C 1
ATOM 595 O O . ILE A 1 74 ? 13.560 7.140 -33.413 1.00 98.25 74 ILE A O 1
ATOM 599 N N . TRP A 1 75 ? 11.521 6.346 -32.880 1.00 97.81 75 TRP A N 1
ATOM 600 C CA . TRP A 1 75 ? 11.572 5.195 -33.790 1.00 97.81 75 TRP A CA 1
ATOM 601 C C . TRP A 1 75 ? 11.206 5.603 -35.218 1.00 97.81 75 TRP A C 1
ATOM 603 O O . TRP A 1 75 ? 12.034 5.516 -36.127 1.00 97.81 75 TRP A O 1
ATOM 613 N N . LYS A 1 76 ? 9.991 6.134 -35.378 1.00 98.38 76 LYS A N 1
ATOM 614 C CA . LYS A 1 76 ? 9.438 6.720 -36.602 1.00 98.38 76 LYS A CA 1
ATOM 615 C C . LYS A 1 76 ? 8.618 7.958 -36.238 1.00 98.38 76 LYS A C 1
ATOM 617 O O . LYS A 1 76 ? 8.055 8.017 -35.147 1.00 98.38 76 LYS A O 1
ATOM 622 N N . ASN A 1 77 ? 8.498 8.901 -37.162 1.00 98.56 77 ASN A N 1
ATOM 623 C CA . ASN A 1 77 ? 7.537 9.996 -37.092 1.00 98.56 77 ASN A CA 1
ATOM 624 C C . ASN A 1 77 ? 6.221 9.561 -37.743 1.00 98.56 77 ASN A C 1
ATOM 626 O O . ASN A 1 77 ? 6.241 8.932 -38.801 1.00 98.56 77 ASN A O 1
ATOM 630 N N . ALA A 1 78 ? 5.092 9.978 -37.171 1.00 97.88 78 ALA A N 1
ATOM 631 C CA . ALA A 1 78 ? 3.752 9.717 -37.700 1.00 97.88 78 ALA A CA 1
ATOM 632 C C . ALA A 1 78 ? 3.563 10.233 -39.141 1.00 97.88 78 ALA A C 1
ATOM 634 O O . ALA A 1 78 ? 2.783 9.678 -39.907 1.00 97.88 78 ALA A O 1
ATOM 635 N N . SER A 1 79 ? 4.306 11.279 -39.525 1.00 97.69 79 SER A N 1
ATOM 636 C CA . SER A 1 79 ? 4.316 11.824 -40.889 1.00 97.69 79 SER A CA 1
ATOM 637 C C . SER A 1 79 ? 5.034 10.933 -41.906 1.00 97.69 79 SER A C 1
ATOM 639 O O . SER A 1 79 ? 4.764 11.037 -43.097 1.00 97.69 79 SER A O 1
ATOM 641 N N . SER A 1 80 ? 5.965 10.084 -41.459 1.00 97.62 80 SER A N 1
ATOM 642 C CA . SER A 1 80 ? 6.666 9.114 -42.311 1.00 97.62 80 SER A CA 1
ATOM 643 C C . SER A 1 80 ? 5.973 7.752 -42.322 1.00 97.62 80 SER A C 1
ATOM 645 O O . SER A 1 80 ? 6.057 7.034 -43.311 1.00 97.62 80 SER A O 1
ATOM 647 N N . ASP A 1 81 ? 5.323 7.378 -41.221 1.00 97.81 81 ASP A N 1
ATOM 648 C CA . ASP A 1 81 ? 4.608 6.113 -41.057 1.00 97.81 81 ASP A CA 1
ATOM 649 C C . ASP A 1 81 ? 3.550 6.278 -39.951 1.00 97.81 81 ASP A C 1
ATOM 651 O O . ASP A 1 81 ? 3.921 6.693 -38.850 1.00 97.81 81 ASP A O 1
ATOM 655 N N . PRO A 1 82 ? 2.268 5.929 -40.174 1.00 97.31 82 PRO A N 1
ATOM 656 C CA . PRO A 1 82 ? 1.212 6.063 -39.165 1.00 97.31 82 PRO A CA 1
ATOM 657 C C . PRO A 1 82 ? 1.475 5.330 -37.839 1.00 97.31 82 PRO A C 1
ATOM 659 O O . PRO A 1 82 ? 0.875 5.679 -36.825 1.00 97.31 82 PRO A O 1
ATOM 662 N N . ALA A 1 83 ? 2.360 4.326 -37.819 1.00 97.12 83 ALA A N 1
ATOM 663 C CA . ALA A 1 83 ? 2.772 3.642 -36.593 1.00 97.12 83 ALA A CA 1
ATOM 664 C C . ALA A 1 83 ? 3.755 4.463 -35.730 1.00 97.12 83 ALA A C 1
ATOM 666 O O . ALA A 1 83 ? 4.026 4.094 -34.586 1.00 97.12 83 ALA A O 1
ATOM 667 N N . GLY A 1 84 ? 4.315 5.551 -36.266 1.00 98.12 84 GLY A N 1
ATOM 668 C CA . GLY A 1 84 ? 5.270 6.420 -35.584 1.00 98.12 84 GLY A CA 1
ATOM 669 C C . GLY A 1 84 ? 4.659 7.319 -34.505 1.00 98.12 84 GLY A C 1
ATOM 670 O O . GLY A 1 84 ? 3.443 7.436 -34.356 1.00 98.12 84 GLY A O 1
ATOM 671 N N . SER A 1 85 ? 5.524 7.974 -33.734 1.00 98.12 85 SER A N 1
ATOM 672 C CA . SER A 1 85 ? 5.133 8.966 -32.732 1.00 98.12 85 SER A CA 1
ATOM 673 C C . SER A 1 85 ? 4.785 10.308 -33.378 1.00 98.12 85 SER A C 1
ATOM 675 O O . SER A 1 85 ? 5.270 10.632 -34.463 1.00 98.12 85 SER A O 1
ATOM 677 N N . ALA A 1 86 ? 3.971 11.125 -32.701 1.00 98.12 86 ALA A N 1
ATOM 678 C CA . ALA A 1 86 ? 3.670 12.500 -33.112 1.00 98.12 86 ALA A CA 1
ATOM 679 C C . ALA A 1 86 ? 4.883 13.426 -32.877 1.00 98.12 86 ALA A C 1
ATOM 681 O O . ALA A 1 86 ? 4.893 14.277 -31.993 1.00 98.12 86 ALA A O 1
ATOM 682 N N . THR A 1 87 ? 5.936 13.199 -33.655 1.00 98.38 87 THR A N 1
ATOM 683 C CA . THR A 1 87 ? 7.251 13.844 -33.588 1.00 98.38 87 THR A CA 1
ATOM 684 C C . THR A 1 87 ? 7.706 14.237 -34.992 1.00 98.38 87 THR A C 1
ATOM 686 O O . THR A 1 87 ? 7.099 13.829 -35.985 1.00 98.38 87 THR A O 1
ATOM 689 N N . ASN A 1 88 ? 8.774 15.028 -35.101 1.00 97.25 88 ASN A N 1
ATOM 690 C CA . ASN A 1 88 ? 9.339 15.435 -36.396 1.00 97.25 88 ASN A CA 1
ATOM 691 C C . ASN A 1 88 ? 10.885 15.391 -36.448 1.00 97.25 88 ASN A C 1
ATOM 693 O O . ASN A 1 88 ? 11.488 15.961 -37.355 1.00 97.25 88 ASN A O 1
ATOM 697 N N . GLY A 1 89 ? 11.527 14.710 -35.490 1.00 95.31 89 GLY A N 1
ATOM 698 C CA . GLY A 1 89 ? 12.986 14.577 -35.399 1.00 95.31 89 GLY A CA 1
ATOM 699 C C . GLY A 1 89 ? 13.572 13.393 -36.184 1.00 95.31 89 GLY A C 1
ATOM 700 O O . GLY A 1 89 ? 12.879 12.723 -36.948 1.00 95.31 89 GLY A O 1
ATOM 701 N N . GLY A 1 90 ? 14.867 13.122 -35.986 1.00 94.94 90 GLY A N 1
ATOM 702 C CA . GLY A 1 90 ? 15.568 11.999 -36.625 1.00 94.94 90 GLY A CA 1
ATOM 703 C C . GLY A 1 90 ? 15.018 10.636 -36.193 1.00 94.94 90 GLY A C 1
ATOM 704 O O . GLY A 1 90 ? 14.742 10.422 -35.016 1.00 94.94 90 GLY A O 1
ATOM 705 N N . GLN A 1 91 ? 14.879 9.707 -37.137 1.00 96.00 91 GLN A N 1
ATOM 706 C CA . GLN A 1 91 ? 14.133 8.455 -36.981 1.00 96.00 91 GLN A CA 1
ATOM 707 C C . GLN A 1 91 ? 15.089 7.268 -36.960 1.00 96.00 91 GLN A C 1
ATOM 709 O O . GLN A 1 91 ? 15.735 6.974 -37.966 1.00 96.00 91 GLN A O 1
ATOM 714 N N . SER A 1 92 ? 15.171 6.544 -35.843 1.00 95.62 92 SER A N 1
ATOM 715 C CA . SER A 1 92 ? 16.115 5.422 -35.734 1.00 95.62 92 SER A CA 1
ATOM 716 C C . SER A 1 92 ? 15.854 4.299 -36.745 1.00 95.62 92 SER A C 1
ATOM 718 O O . SER A 1 92 ? 16.811 3.711 -37.252 1.00 95.62 92 SER A O 1
ATOM 720 N N . TYR A 1 93 ? 14.594 4.069 -37.127 1.00 96.94 93 TYR A N 1
ATOM 721 C CA . TYR A 1 93 ? 14.230 3.047 -38.110 1.00 96.94 93 TYR A CA 1
ATOM 722 C C . TYR A 1 93 ? 14.815 3.308 -39.509 1.00 96.94 93 TYR A C 1
ATOM 724 O O . TYR A 1 93 ? 15.234 2.373 -40.198 1.00 96.94 93 TYR A O 1
ATOM 732 N N . TYR A 1 94 ? 14.852 4.576 -39.930 1.00 95.81 94 TYR A N 1
ATOM 733 C CA . TYR A 1 94 ? 15.297 4.971 -41.269 1.00 95.81 94 TYR A CA 1
ATOM 734 C C . TYR A 1 94 ? 16.747 5.456 -41.299 1.00 95.81 94 TYR A C 1
ATOM 736 O O . TYR A 1 94 ? 17.450 5.209 -42.272 1.00 95.81 94 TYR A O 1
ATOM 744 N N . ASP A 1 95 ? 17.206 6.159 -40.263 1.00 94.88 95 ASP A N 1
ATOM 745 C CA . ASP A 1 95 ? 18.499 6.853 -40.290 1.00 94.88 95 ASP A CA 1
ATOM 746 C C . ASP A 1 95 ? 19.677 5.956 -39.929 1.00 94.88 95 ASP A C 1
ATOM 748 O O . ASP A 1 95 ? 20.780 6.159 -40.435 1.00 94.88 95 ASP A O 1
ATOM 752 N N . ILE A 1 96 ? 19.427 4.967 -39.071 1.00 94.81 96 ILE A N 1
ATOM 753 C CA . ILE A 1 96 ? 20.441 4.046 -38.545 1.00 94.81 96 ILE A CA 1
ATOM 754 C C . ILE A 1 96 ? 19.952 2.591 -38.525 1.00 94.81 96 ILE A C 1
ATOM 756 O O . ILE A 1 96 ? 20.550 1.741 -37.868 1.00 94.81 96 ILE A O 1
ATOM 760 N N . TYR A 1 97 ? 18.872 2.299 -39.258 1.00 96.38 97 TYR A N 1
ATOM 761 C CA . TYR A 1 97 ? 18.359 0.945 -39.489 1.00 96.38 97 TYR A CA 1
ATOM 762 C C . TYR A 1 97 ? 18.073 0.153 -38.200 1.00 96.38 97 TYR A C 1
ATOM 764 O O . TYR A 1 97 ? 18.279 -1.057 -38.131 1.00 96.38 97 TYR A O 1
ATOM 772 N N . CYS A 1 98 ? 17.589 0.849 -37.171 1.00 95.81 98 CYS A N 1
ATOM 773 C CA . CYS A 1 98 ? 17.310 0.311 -35.844 1.00 95.81 98 CYS A CA 1
ATOM 774 C C . CYS A 1 98 ? 15.804 0.047 -35.681 1.00 95.81 98 CYS A C 1
ATOM 776 O O . CYS A 1 98 ? 15.012 0.972 -35.486 1.00 95.81 98 CYS A O 1
ATOM 778 N N . ASP A 1 99 ? 15.398 -1.224 -35.766 1.00 96.62 99 ASP A N 1
ATOM 779 C CA . ASP A 1 99 ? 13.998 -1.640 -35.628 1.00 96.62 99 ASP A CA 1
ATOM 780 C C . ASP A 1 99 ? 13.665 -2.151 -34.218 1.00 96.62 99 ASP A C 1
ATOM 782 O O . ASP A 1 99 ? 13.352 -3.318 -33.985 1.00 96.62 99 ASP A O 1
ATOM 786 N N . SER A 1 100 ? 13.740 -1.242 -33.253 1.00 96.88 100 SER A N 1
ATOM 787 C CA . SER A 1 100 ? 13.545 -1.540 -31.829 1.00 96.88 100 SER A CA 1
ATOM 788 C C . SER A 1 100 ? 12.151 -2.070 -31.473 1.00 96.88 100 SER A C 1
ATOM 790 O O . SER A 1 100 ? 12.022 -2.869 -30.544 1.00 96.88 100 SER A O 1
ATOM 792 N N . VAL A 1 101 ? 11.112 -1.718 -32.237 1.00 97.94 101 VAL A N 1
ATOM 793 C CA . VAL A 1 101 ? 9.761 -2.280 -32.054 1.00 97.94 101 VAL A CA 1
ATOM 794 C C . VAL A 1 101 ? 9.723 -3.769 -32.400 1.00 97.94 101 VAL A C 1
ATOM 796 O O . VAL A 1 101 ? 9.028 -4.531 -31.724 1.00 97.94 101 VAL A O 1
ATOM 799 N N . ALA A 1 102 ? 10.486 -4.220 -33.401 1.00 98.06 102 ALA A N 1
ATOM 800 C CA . ALA A 1 102 ? 10.590 -5.646 -33.699 1.00 98.06 102 ALA A CA 1
ATOM 801 C C . ALA A 1 102 ? 11.210 -6.423 -32.529 1.00 98.06 102 ALA A C 1
ATOM 803 O O . ALA A 1 102 ? 10.751 -7.523 -32.224 1.00 98.06 102 ALA A O 1
ATOM 804 N N . TRP A 1 103 ? 12.199 -5.857 -31.833 1.00 97.94 103 TRP A N 1
ATOM 805 C CA . TRP A 1 103 ? 12.832 -6.525 -30.688 1.00 97.94 103 TRP A CA 1
ATOM 806 C C . TRP A 1 103 ? 11.863 -6.698 -29.525 1.00 97.94 103 TRP A C 1
ATOM 808 O O . TRP A 1 103 ? 11.844 -7.764 -28.914 1.00 97.94 103 TRP A O 1
ATOM 818 N N . ILE A 1 104 ? 11.026 -5.687 -29.267 1.00 98.50 104 ILE A N 1
ATOM 819 C CA . ILE A 1 104 ? 9.975 -5.749 -28.246 1.00 98.50 104 ILE A CA 1
ATOM 820 C C . ILE A 1 104 ? 8.968 -6.850 -28.589 1.00 98.50 104 ILE A C 1
ATOM 822 O O . ILE A 1 104 ? 8.741 -7.756 -27.791 1.00 98.50 104 ILE A O 1
ATOM 826 N N . LYS A 1 105 ? 8.408 -6.816 -29.805 1.00 98.00 105 LYS A N 1
ATOM 827 C CA . LYS A 1 105 ? 7.367 -7.763 -30.238 1.00 98.00 105 LYS A CA 1
ATOM 828 C C . LYS A 1 105 ? 7.834 -9.216 -30.242 1.00 98.00 105 LYS A C 1
ATOM 830 O O . LYS A 1 105 ? 7.032 -10.109 -29.992 1.00 98.00 105 LYS A O 1
ATOM 835 N N . ASN A 1 106 ? 9.111 -9.450 -30.534 1.00 98.19 106 ASN A N 1
ATOM 836 C CA . ASN A 1 106 ? 9.683 -10.793 -30.569 1.00 98.19 106 ASN A CA 1
ATOM 837 C C . ASN A 1 106 ? 10.341 -11.219 -29.243 1.00 98.19 106 ASN A C 1
ATOM 839 O O . ASN A 1 106 ? 10.842 -12.340 -29.162 1.00 98.19 106 ASN A O 1
ATOM 843 N N . GLY A 1 107 ? 10.375 -10.354 -28.220 1.00 97.62 107 GLY A N 1
ATOM 844 C CA . GLY A 1 107 ? 11.019 -10.655 -26.937 1.00 97.62 107 GLY A CA 1
ATOM 845 C C . GLY A 1 107 ? 12.529 -10.890 -27.051 1.00 97.62 107 GLY A C 1
ATOM 846 O O . GLY A 1 107 ? 13.069 -11.765 -26.385 1.00 97.62 107 GLY A O 1
ATOM 847 N N . TRP A 1 108 ? 13.222 -10.151 -27.924 1.00 97.88 108 TRP A N 1
ATOM 848 C CA . TRP A 1 108 ? 14.683 -10.255 -28.101 1.00 97.88 108 TRP A CA 1
ATOM 849 C C . TRP A 1 108 ? 15.480 -9.343 -27.160 1.00 97.88 108 TRP A C 1
ATOM 851 O O . TRP A 1 108 ? 16.688 -9.178 -27.321 1.00 97.88 108 TRP A O 1
ATOM 861 N N . VAL A 1 109 ? 14.799 -8.739 -26.193 1.00 98.25 109 VAL A N 1
ATOM 862 C CA . VAL A 1 109 ? 15.357 -7.971 -25.082 1.00 98.25 109 VAL A CA 1
ATOM 863 C C . VAL A 1 109 ? 14.470 -8.204 -23.860 1.00 98.25 109 VAL A C 1
ATOM 865 O O . VAL A 1 109 ? 13.262 -8.375 -24.006 1.00 98.25 109 VAL A O 1
ATOM 868 N N . ASP A 1 110 ? 15.047 -8.177 -22.663 1.00 98.50 110 ASP A N 1
ATOM 869 C CA . ASP A 1 110 ? 14.283 -8.195 -21.408 1.00 98.50 110 ASP A CA 1
ATOM 870 C C . ASP A 1 110 ? 13.778 -6.792 -21.045 1.00 98.50 110 ASP A C 1
ATOM 872 O O . ASP A 1 110 ? 12.772 -6.637 -20.351 1.00 98.50 110 ASP A O 1
ATOM 876 N N . TYR A 1 111 ? 14.468 -5.753 -21.526 1.00 98.56 111 TYR A N 1
ATOM 877 C CA . TYR A 1 111 ? 14.033 -4.368 -21.397 1.00 98.56 111 TYR A CA 1
ATOM 878 C C . TYR A 1 111 ? 14.496 -3.486 -22.559 1.00 98.56 111 TYR A C 1
ATOM 880 O O . TYR A 1 111 ? 15.529 -3.729 -23.189 1.00 98.56 111 TYR A O 1
ATOM 888 N N . ILE A 1 112 ? 13.757 -2.406 -22.795 1.00 98.44 112 ILE A N 1
ATOM 889 C CA . ILE A 1 112 ? 14.114 -1.342 -23.734 1.00 98.44 112 ILE A CA 1
ATOM 890 C C . ILE A 1 112 ? 14.318 -0.020 -22.982 1.00 98.44 112 ILE A C 1
ATOM 892 O O . ILE A 1 112 ? 13.589 0.275 -22.034 1.00 98.44 112 ILE A O 1
ATOM 896 N N . ASN A 1 113 ? 15.320 0.765 -23.391 1.00 98.06 113 ASN A N 1
ATOM 897 C CA . ASN A 1 113 ? 15.649 2.058 -22.782 1.00 98.06 113 ASN A CA 1
ATOM 898 C C . ASN A 1 113 ? 15.690 3.207 -23.806 1.00 98.06 113 ASN A C 1
ATOM 900 O O . ASN A 1 113 ? 16.774 3.674 -24.162 1.00 98.06 113 ASN A O 1
ATOM 904 N N . PRO A 1 114 ? 14.551 3.660 -24.355 1.00 97.88 114 PRO A N 1
ATOM 905 C CA . PRO A 1 114 ? 14.554 4.773 -25.295 1.00 97.88 114 PRO A CA 1
ATOM 906 C C . PRO A 1 114 ? 15.189 6.034 -24.702 1.00 97.88 114 PRO A C 1
ATOM 908 O O . PRO A 1 114 ? 14.833 6.492 -23.615 1.00 97.88 114 PRO A O 1
ATOM 911 N N . GLN A 1 115 ? 16.106 6.629 -25.462 1.00 96.75 115 GLN A N 1
ATOM 912 C CA . GLN A 1 115 ? 16.801 7.864 -25.106 1.00 96.75 115 GLN A CA 1
ATOM 913 C C . GLN A 1 115 ? 15.877 9.079 -25.314 1.00 96.75 115 GLN A C 1
ATOM 915 O O . GLN A 1 115 ? 15.919 9.733 -26.359 1.00 96.75 115 GLN A O 1
ATOM 920 N N . ILE A 1 116 ? 15.003 9.372 -24.344 1.00 97.50 116 ILE A N 1
ATOM 921 C CA . ILE A 1 116 ? 14.069 10.512 -24.369 1.00 97.50 116 ILE A CA 1
ATOM 922 C C . ILE A 1 116 ? 14.736 11.730 -23.711 1.00 97.50 116 ILE A C 1
ATOM 924 O O . ILE A 1 116 ? 14.377 12.193 -22.630 1.00 97.50 116 ILE A O 1
ATOM 928 N N . TYR A 1 117 ? 15.752 12.263 -24.386 1.00 96.31 117 TYR A N 1
ATOM 929 C CA . TYR A 1 117 ? 16.653 13.302 -23.868 1.00 96.31 117 TYR A CA 1
ATOM 930 C C . TYR A 1 117 ? 16.126 14.733 -24.041 1.00 96.31 117 TYR A C 1
ATOM 932 O O . TYR A 1 117 ? 16.904 15.664 -24.280 1.00 96.31 117 TYR A O 1
ATOM 940 N N . TRP A 1 118 ? 14.810 14.913 -23.973 1.00 97.94 118 TRP A N 1
ATOM 941 C CA . TRP A 1 118 ? 14.137 16.180 -24.255 1.00 97.94 118 TRP A CA 1
ATOM 942 C C . TRP A 1 118 ? 13.174 16.560 -23.132 1.00 97.94 118 TRP A C 1
ATOM 944 O O . TRP A 1 118 ? 12.693 15.706 -22.389 1.00 97.94 118 TRP A O 1
ATOM 954 N N . ALA A 1 119 ? 12.904 17.859 -23.003 1.00 97.50 119 ALA A N 1
ATOM 955 C CA . ALA A 1 119 ? 11.892 18.399 -22.098 1.00 97.50 119 ALA A CA 1
ATOM 956 C C . ALA A 1 119 ? 10.464 18.189 -22.641 1.00 97.50 119 ALA A C 1
ATOM 958 O O . ALA A 1 119 ? 10.270 17.834 -23.807 1.00 97.50 119 ALA A O 1
ATOM 959 N N . PHE A 1 120 ? 9.447 18.429 -21.807 1.00 98.06 120 PHE A N 1
ATOM 960 C CA . PHE A 1 120 ? 8.042 18.335 -22.229 1.00 98.06 120 PHE A CA 1
ATOM 961 C C . PHE A 1 120 ? 7.704 19.299 -23.365 1.00 98.06 120 PHE A C 1
ATOM 963 O O . PHE A 1 120 ? 6.916 18.966 -24.239 1.00 98.06 120 PHE A O 1
ATOM 970 N N . GLU A 1 121 ? 8.314 20.478 -23.352 1.00 97.12 121 GLU A N 1
ATOM 971 C CA . GLU A 1 121 ? 8.019 21.582 -24.258 1.00 97.12 121 GLU A CA 1
ATOM 972 C C . GLU A 1 121 ? 8.820 21.500 -25.570 1.00 97.12 121 GLU A C 1
ATOM 974 O O . GLU A 1 121 ? 8.732 22.397 -26.407 1.00 97.12 121 GLU A O 1
ATOM 979 N N . ASN A 1 122 ? 9.621 20.445 -25.771 1.00 97.75 122 ASN A N 1
ATOM 980 C CA . ASN A 1 122 ? 10.375 20.282 -27.008 1.00 97.75 122 ASN A CA 1
ATOM 981 C C . ASN A 1 122 ? 9.422 20.086 -28.196 1.00 97.75 122 ASN A C 1
ATOM 983 O O . ASN A 1 122 ? 8.653 19.133 -28.217 1.00 97.75 122 ASN A O 1
ATOM 987 N N . SER A 1 123 ? 9.499 20.959 -29.203 1.00 95.69 123 SER A N 1
ATOM 988 C CA . SER A 1 123 ? 8.572 20.958 -30.343 1.00 95.69 123 SER A CA 1
ATOM 989 C C . SER A 1 123 ? 8.756 19.782 -31.305 1.00 95.69 123 SER A C 1
ATOM 991 O O . SER A 1 123 ? 7.836 19.463 -32.056 1.00 95.69 123 SER A O 1
ATOM 993 N N . ALA A 1 124 ? 9.930 19.148 -31.300 1.00 97.00 124 ALA A N 1
ATOM 994 C CA . ALA A 1 124 ? 10.260 18.066 -32.218 1.00 97.00 124 ALA A CA 1
ATOM 995 C C . ALA A 1 124 ? 10.070 16.672 -31.617 1.00 97.00 124 ALA A C 1
ATOM 997 O O . ALA A 1 124 ? 9.679 15.730 -32.313 1.00 97.00 124 ALA A O 1
ATOM 998 N N . ALA A 1 125 ? 10.357 16.553 -30.324 1.00 97.38 125 ALA A N 1
ATOM 999 C CA . ALA A 1 125 ? 10.370 15.322 -29.554 1.00 97.38 125 ALA A CA 1
ATOM 1000 C C . ALA A 1 125 ? 9.831 15.566 -28.126 1.00 97.38 125 ALA A C 1
ATOM 1002 O O . ALA A 1 125 ? 10.596 15.448 -27.164 1.00 97.38 125 ALA A O 1
ATOM 1003 N N . PRO A 1 126 ? 8.544 15.935 -27.948 1.00 98.19 126 PRO A N 1
ATOM 1004 C CA . PRO A 1 126 ? 7.999 16.208 -26.620 1.00 98.19 126 PRO A CA 1
ATOM 1005 C C . PRO A 1 126 ? 8.107 14.975 -25.710 1.00 98.19 126 PRO A C 1
ATOM 1007 O O . PRO A 1 126 ? 7.656 13.888 -26.084 1.00 98.19 126 PRO A O 1
ATOM 1010 N N . TYR A 1 127 ? 8.652 15.145 -24.498 1.00 98.50 127 TYR A N 1
ATOM 1011 C CA . TYR A 1 127 ? 8.879 14.042 -23.548 1.00 98.50 127 TYR A CA 1
ATOM 1012 C C . TYR A 1 127 ? 7.642 13.151 -23.348 1.00 98.50 127 TYR A C 1
ATOM 1014 O O . TYR A 1 127 ? 7.709 11.942 -23.565 1.00 98.50 127 TYR A O 1
ATOM 1022 N N . GLY A 1 128 ? 6.497 13.749 -22.992 1.00 97.88 128 GLY A N 1
ATOM 1023 C CA . GLY A 1 128 ? 5.266 13.003 -22.707 1.00 97.88 128 GLY A CA 1
ATOM 1024 C C . GLY A 1 128 ? 4.753 12.208 -23.912 1.00 97.88 128 GLY A C 1
ATOM 1025 O O . GLY A 1 128 ? 4.371 11.052 -23.769 1.00 97.88 128 GLY A O 1
ATOM 1026 N N . THR A 1 129 ? 4.842 12.784 -25.118 1.00 98.50 129 THR A N 1
ATOM 1027 C CA . THR A 1 129 ? 4.447 12.108 -26.366 1.00 98.50 129 THR A CA 1
ATOM 1028 C C . THR A 1 129 ? 5.265 10.844 -26.609 1.00 98.50 129 THR A C 1
ATOM 1030 O O . THR A 1 129 ? 4.710 9.816 -26.998 1.00 98.50 129 THR A O 1
ATOM 1033 N N . LEU A 1 130 ? 6.577 10.907 -26.376 1.00 98.69 130 LEU A N 1
ATOM 1034 C CA . LEU A 1 130 ? 7.456 9.759 -26.558 1.00 98.69 130 LEU A CA 1
ATOM 1035 C C . LEU A 1 130 ? 7.248 8.700 -25.471 1.00 98.69 130 LEU A C 1
ATOM 1037 O O . LEU A 1 130 ? 7.147 7.524 -25.813 1.00 98.69 130 LEU A O 1
ATOM 1041 N N . VAL A 1 131 ? 7.125 9.092 -24.197 1.00 98.69 131 VAL A N 1
ATOM 1042 C CA . VAL A 1 131 ? 6.847 8.145 -23.098 1.00 98.69 131 VAL A CA 1
ATOM 1043 C C . VAL A 1 131 ? 5.560 7.365 -23.368 1.00 98.69 131 VAL A C 1
ATOM 1045 O O . VAL A 1 131 ? 5.572 6.135 -23.335 1.00 98.69 131 VAL A O 1
ATOM 1048 N N . ASP A 1 132 ? 4.472 8.052 -23.723 1.00 98.56 132 ASP A N 1
ATOM 1049 C CA . ASP A 1 132 ? 3.186 7.400 -23.990 1.00 98.56 132 ASP A CA 1
ATOM 1050 C C . ASP A 1 132 ? 3.237 6.493 -25.224 1.00 98.56 132 ASP A C 1
ATOM 1052 O O . ASP A 1 132 ? 2.573 5.455 -25.273 1.00 98.56 132 ASP A O 1
ATOM 1056 N N . TRP A 1 133 ? 4.013 6.873 -26.243 1.00 98.69 133 TRP A N 1
ATOM 1057 C CA . TRP A 1 133 ? 4.177 6.055 -27.440 1.00 98.69 133 TRP A CA 1
ATOM 1058 C C . TRP A 1 133 ? 4.967 4.772 -27.151 1.00 98.69 133 TRP A C 1
ATOM 1060 O O . TRP A 1 133 ? 4.545 3.701 -27.588 1.00 98.69 133 TRP A O 1
ATOM 1070 N N . TRP A 1 134 ? 6.056 4.853 -26.378 1.00 98.75 134 TRP A N 1
ATOM 1071 C CA . TRP A 1 134 ? 6.851 3.686 -25.979 1.00 98.75 13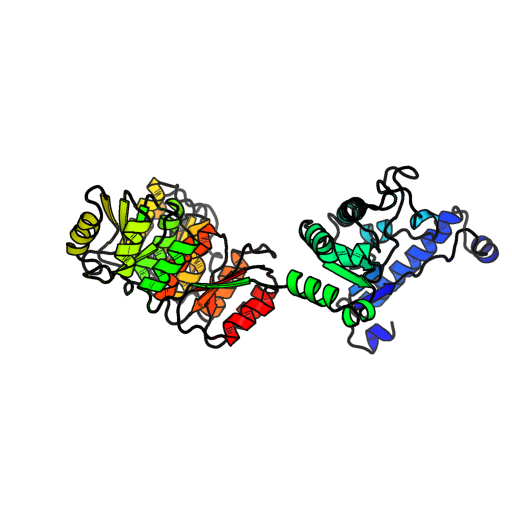4 TRP A CA 1
ATOM 1072 C C . TRP A 1 134 ? 6.093 2.753 -25.038 1.00 98.75 134 TRP A C 1
ATOM 1074 O O . TRP A 1 134 ? 6.133 1.540 -25.239 1.00 98.75 134 TRP A O 1
ATOM 1084 N N . ALA A 1 135 ? 5.334 3.303 -24.087 1.00 98.62 135 ALA A N 1
ATOM 1085 C CA . ALA A 1 135 ? 4.446 2.531 -23.217 1.00 98.62 135 ALA A CA 1
ATOM 1086 C C . ALA A 1 135 ? 3.467 1.665 -24.031 1.00 98.62 135 ALA A C 1
ATOM 1088 O O . ALA A 1 135 ? 3.256 0.493 -23.730 1.00 98.62 135 ALA A O 1
ATOM 1089 N N . LYS A 1 136 ? 2.921 2.202 -25.133 1.00 98.44 136 LYS A N 1
ATOM 1090 C CA . LYS A 1 136 ? 2.059 1.431 -26.045 1.00 98.44 136 LYS A CA 1
ATOM 1091 C C . LYS A 1 136 ? 2.792 0.292 -26.757 1.00 98.44 136 LYS A C 1
ATOM 1093 O O . LYS A 1 136 ? 2.138 -0.691 -27.087 1.00 98.44 136 LYS A O 1
ATOM 1098 N N . GLN A 1 137 ? 4.098 0.412 -27.011 1.00 98.56 137 GLN A N 1
ATOM 1099 C CA . GLN A 1 137 ? 4.856 -0.640 -27.699 1.00 98.56 137 GLN A CA 1
ATOM 1100 C C . GLN A 1 137 ? 5.135 -1.842 -26.796 1.00 98.56 137 GLN A C 1
ATOM 1102 O O . GLN A 1 137 ? 5.124 -2.968 -27.285 1.00 98.56 137 GLN A O 1
ATOM 1107 N N . VAL A 1 138 ? 5.383 -1.612 -25.502 1.00 98.50 138 VAL A N 1
ATOM 1108 C CA . VAL A 1 138 ? 5.653 -2.691 -24.535 1.00 98.50 138 VAL A CA 1
ATOM 1109 C C . VAL A 1 138 ? 4.385 -3.317 -23.963 1.00 98.50 138 VAL A C 1
ATOM 1111 O O . VAL A 1 138 ? 4.426 -4.460 -23.504 1.00 98.50 138 VAL A O 1
ATOM 1114 N N . LYS A 1 139 ? 3.250 -2.612 -24.026 1.00 97.44 139 LYS A N 1
ATOM 1115 C CA . LYS A 1 139 ? 1.975 -3.089 -23.491 1.00 97.44 139 LYS A CA 1
ATOM 1116 C C . LYS A 1 139 ? 1.606 -4.469 -24.042 1.00 97.44 139 LYS A C 1
ATOM 1118 O O . LYS A 1 139 ? 1.484 -4.662 -25.250 1.00 97.44 139 LYS A O 1
ATOM 1123 N N . GLY A 1 140 ? 1.359 -5.414 -23.136 1.00 96.31 140 GLY A N 1
ATOM 1124 C CA . GLY A 1 140 ? 1.013 -6.798 -23.481 1.00 96.31 140 GLY A CA 1
ATOM 1125 C C . GLY A 1 140 ? 2.210 -7.683 -23.846 1.00 96.31 140 GLY A C 1
ATOM 1126 O O . GLY A 1 140 ? 2.012 -8.826 -24.252 1.00 96.31 140 GLY A O 1
ATOM 1127 N N . THR A 1 141 ? 3.436 -7.182 -23.692 1.00 97.75 141 THR A N 1
ATOM 1128 C CA . THR A 1 141 ? 4.676 -7.960 -23.813 1.00 97.75 141 THR A CA 1
ATOM 1129 C C . THR A 1 141 ? 5.302 -8.194 -22.434 1.00 97.75 141 THR A C 1
ATOM 1131 O O . THR A 1 141 ? 4.875 -7.606 -21.445 1.00 97.75 141 THR A O 1
ATOM 1134 N N . ASN A 1 142 ? 6.334 -9.039 -22.364 1.00 95.94 142 ASN A N 1
ATOM 1135 C CA . ASN A 1 142 ? 7.138 -9.226 -21.147 1.00 95.94 142 ASN A CA 1
ATOM 1136 C C . ASN A 1 142 ? 8.367 -8.296 -21.093 1.00 95.94 142 ASN A C 1
ATOM 1138 O O . ASN A 1 142 ? 9.238 -8.485 -20.244 1.00 95.94 142 ASN A O 1
ATOM 1142 N N . VAL A 1 143 ? 8.474 -7.336 -22.019 1.00 98.44 143 VAL A N 1
ATOM 1143 C CA . VAL A 1 143 ? 9.626 -6.435 -22.123 1.00 98.44 143 VAL A CA 1
ATOM 1144 C C . VAL A 1 143 ? 9.398 -5.215 -21.245 1.00 98.44 143 VAL A C 1
ATOM 1146 O O . VAL A 1 143 ? 8.419 -4.498 -21.427 1.00 98.44 143 VAL A O 1
ATOM 1149 N N . LYS A 1 144 ? 10.327 -4.952 -20.324 1.00 98.44 144 LYS A N 1
ATOM 1150 C CA . LYS A 1 144 ? 10.251 -3.784 -19.438 1.00 98.44 144 LYS A CA 1
ATOM 1151 C C . LYS A 1 144 ? 10.605 -2.493 -20.167 1.00 98.44 144 LYS A C 1
ATOM 1153 O O . LYS A 1 144 ? 11.475 -2.488 -21.043 1.00 98.44 144 LYS A O 1
ATOM 1158 N N . LEU A 1 145 ? 9.998 -1.385 -19.759 1.00 98.62 145 LEU A N 1
ATOM 1159 C CA . LEU A 1 145 ? 10.297 -0.056 -20.288 1.00 98.62 145 LEU A CA 1
ATOM 1160 C C . LEU A 1 145 ? 11.008 0.803 -19.246 1.00 98.62 145 LEU A C 1
ATOM 1162 O O . LEU A 1 145 ? 10.434 1.173 -18.224 1.00 98.62 145 LEU A O 1
ATOM 1166 N N . TYR A 1 146 ? 12.242 1.195 -19.552 1.00 98.44 146 TYR A N 1
ATOM 1167 C CA . TYR A 1 146 ? 12.973 2.199 -18.787 1.00 98.44 146 TYR A CA 1
ATOM 1168 C C . TYR A 1 146 ? 13.111 3.478 -19.609 1.00 98.44 146 TYR A C 1
ATOM 1170 O O . TYR A 1 146 ? 13.459 3.423 -20.780 1.00 98.44 146 TYR A O 1
ATOM 1178 N N . ILE A 1 147 ? 12.835 4.645 -19.032 1.00 98.38 147 ILE A N 1
ATOM 1179 C CA . ILE A 1 147 ? 12.979 5.912 -19.761 1.00 98.38 147 ILE A CA 1
ATOM 1180 C C . ILE A 1 147 ? 14.385 6.477 -19.565 1.00 98.38 147 ILE A C 1
ATOM 1182 O O . ILE A 1 147 ? 14.822 6.700 -18.436 1.00 98.38 147 ILE A O 1
ATOM 1186 N N . GLY A 1 148 ? 15.098 6.717 -20.667 1.00 97.81 148 GLY A N 1
ATOM 1187 C CA . GLY A 1 148 ? 16.438 7.289 -20.656 1.00 97.81 148 GLY A CA 1
ATOM 1188 C C . GLY A 1 148 ? 16.409 8.816 -20.594 1.00 97.81 148 GLY A C 1
ATOM 1189 O O . GLY A 1 148 ? 15.805 9.457 -21.451 1.00 97.81 148 GLY A O 1
ATOM 1190 N N . HIS A 1 149 ? 17.128 9.401 -19.636 1.00 97.62 149 HIS A N 1
ATOM 1191 C CA . HIS A 1 149 ? 17.281 10.847 -19.457 1.00 97.62 149 HIS A CA 1
ATOM 1192 C C . HIS A 1 149 ? 18.733 11.277 -19.654 1.00 97.62 149 HIS A C 1
ATOM 1194 O O . HIS A 1 149 ? 19.634 10.696 -19.051 1.00 97.62 149 HIS A O 1
ATOM 1200 N N . ASP A 1 150 ? 18.955 12.356 -20.399 1.00 96.62 150 ASP A N 1
ATOM 1201 C CA . ASP A 1 150 ? 20.241 13.053 -20.423 1.00 96.62 150 ASP A CA 1
ATOM 1202 C C . ASP A 1 150 ? 20.198 14.210 -19.430 1.00 96.62 150 ASP A C 1
ATOM 1204 O O . ASP A 1 150 ? 19.691 15.295 -19.717 1.00 96.62 150 ASP A O 1
ATOM 1208 N N . VAL A 1 151 ? 20.717 13.955 -18.232 1.00 96.50 151 VAL A N 1
ATOM 1209 C CA . VAL A 1 151 ? 20.713 14.929 -17.136 1.00 96.50 151 VAL A CA 1
ATOM 1210 C C . VAL A 1 151 ? 21.871 15.928 -17.220 1.00 96.50 151 VAL A C 1
ATOM 1212 O O . VAL A 1 151 ? 22.007 16.767 -16.332 1.00 96.50 151 VAL A O 1
ATOM 1215 N N . SER A 1 152 ? 22.693 15.871 -18.277 1.00 96.00 152 SER A N 1
ATOM 1216 C CA . SER A 1 152 ? 23.643 16.949 -18.585 1.00 96.00 152 SER A CA 1
ATOM 1217 C C . SER A 1 152 ? 22.953 18.192 -19.143 1.00 96.00 152 SER A C 1
ATOM 1219 O O . SER A 1 152 ? 23.453 19.303 -18.972 1.00 96.00 152 SER A O 1
ATOM 1221 N N . LYS A 1 153 ? 21.787 18.018 -19.776 1.00 96.06 153 LYS A N 1
ATOM 1222 C CA . LYS A 1 153 ? 20.994 19.112 -20.333 1.00 96.06 153 LYS A CA 1
ATOM 1223 C C . LYS A 1 153 ? 20.243 19.844 -19.232 1.00 96.06 153 LYS A C 1
ATOM 1225 O O . LYS A 1 153 ? 19.459 19.244 -18.492 1.00 96.06 153 LYS A O 1
ATOM 1230 N N . THR A 1 154 ? 20.437 21.156 -19.155 1.00 94.44 154 THR A N 1
ATOM 1231 C CA . THR A 1 154 ? 19.843 22.013 -18.122 1.00 94.44 154 THR A CA 1
ATOM 1232 C C . THR A 1 154 ? 18.318 21.923 -18.101 1.00 94.44 154 THR A C 1
ATOM 1234 O O . THR A 1 154 ? 17.720 21.817 -17.033 1.00 94.44 154 THR A O 1
ATOM 1237 N N . GLU A 1 155 ? 17.666 21.915 -19.262 1.00 95.44 155 GLU A N 1
ATOM 1238 C CA . GLU A 1 155 ? 16.212 21.821 -19.390 1.00 95.44 155 GLU A CA 1
ATOM 1239 C C . GLU A 1 155 ? 15.651 20.487 -18.873 1.00 95.44 155 GLU A C 1
ATOM 1241 O O . GLU A 1 155 ? 14.595 20.472 -18.238 1.00 95.44 155 GLU A O 1
ATOM 1246 N N . VAL A 1 156 ? 16.384 19.385 -19.058 1.00 96.38 156 VAL A N 1
ATOM 1247 C CA . VAL A 1 156 ? 16.019 18.058 -18.539 1.00 96.38 156 VAL A CA 1
ATOM 1248 C C . VAL A 1 156 ? 16.274 17.996 -17.033 1.00 96.38 156 VAL A C 1
ATOM 1250 O O . VAL A 1 156 ? 15.372 17.657 -16.268 1.00 96.38 156 VAL A O 1
ATOM 1253 N N . ALA A 1 157 ? 17.465 18.396 -16.577 1.00 95.00 157 ALA A N 1
ATOM 1254 C CA . ALA A 1 157 ? 17.824 18.413 -15.157 1.00 95.00 157 ALA A CA 1
ATOM 1255 C C . ALA A 1 157 ? 16.882 19.307 -14.326 1.00 95.00 157 ALA A C 1
ATOM 1257 O O . ALA A 1 157 ? 16.538 18.988 -13.182 1.00 95.00 157 ALA A O 1
ATOM 1258 N N . ASN A 1 158 ? 16.407 20.413 -14.904 1.00 94.56 158 ASN A N 1
ATOM 1259 C CA . ASN A 1 158 ? 15.444 21.293 -14.256 1.00 94.56 158 ASN A CA 1
ATOM 1260 C C . ASN A 1 158 ? 14.073 20.636 -14.072 1.00 94.56 158 ASN A C 1
ATOM 1262 O O . ASN A 1 158 ? 13.448 20.856 -13.033 1.00 94.56 158 ASN A O 1
ATOM 1266 N N . GLN A 1 159 ? 13.651 19.794 -15.015 1.00 95.25 159 GLN A N 1
ATOM 1267 C CA . GLN A 1 159 ? 12.343 19.138 -15.019 1.00 95.25 159 GLN A CA 1
ATOM 1268 C C . GLN A 1 159 ? 12.364 17.683 -14.537 1.00 95.25 159 GLN A C 1
ATOM 1270 O O . GLN A 1 159 ? 11.334 17.013 -14.612 1.00 95.25 159 GLN A O 1
ATOM 1275 N N . ILE A 1 160 ? 13.492 17.185 -14.025 1.00 95.19 160 ILE A N 1
ATOM 1276 C CA . ILE A 1 160 ? 13.660 15.759 -13.719 1.00 95.19 160 ILE A CA 1
ATOM 1277 C C . ILE A 1 160 ? 12.576 15.209 -12.782 1.00 95.19 160 ILE A C 1
ATOM 1279 O O . ILE A 1 160 ? 12.091 14.104 -12.986 1.00 95.19 160 ILE A O 1
ATOM 1283 N N . GLU A 1 161 ? 12.112 16.005 -11.814 1.00 92.38 161 GLU A N 1
ATOM 1284 C CA . GLU A 1 161 ? 11.033 15.608 -10.905 1.00 92.38 161 GLU A CA 1
ATOM 1285 C C . GLU A 1 161 ? 9.699 15.435 -11.632 1.00 92.38 161 GLU A C 1
ATOM 1287 O O . GLU A 1 161 ? 9.004 14.439 -11.440 1.00 92.38 161 GLU A O 1
ATOM 1292 N N . LYS A 1 162 ? 9.366 16.379 -12.519 1.00 94.00 162 LYS A N 1
ATOM 1293 C CA . LYS A 1 162 ? 8.166 16.327 -13.361 1.00 94.00 162 LYS A CA 1
ATOM 1294 C C . LYS A 1 162 ? 8.221 15.125 -14.306 1.00 94.00 162 LYS A C 1
ATOM 1296 O O . LYS A 1 162 ? 7.230 14.415 -14.436 1.00 94.00 162 LYS A O 1
ATOM 1301 N N . GLN A 1 163 ? 9.373 14.874 -14.930 1.00 96.44 163 GLN A N 1
ATOM 1302 C CA . GLN A 1 163 ? 9.566 13.759 -15.859 1.00 96.44 163 GLN A CA 1
ATOM 1303 C C . GLN A 1 163 ? 9.468 12.395 -15.166 1.00 96.44 163 GLN A C 1
ATOM 1305 O O . GLN A 1 163 ? 8.700 11.541 -15.602 1.00 96.44 163 GLN A O 1
ATOM 1310 N N . VAL A 1 164 ? 10.176 12.208 -14.049 1.00 93.62 164 VAL A N 1
ATOM 1311 C CA . VAL A 1 164 ? 10.135 10.953 -13.283 1.00 93.62 164 VAL A CA 1
ATOM 1312 C C . VAL A 1 164 ? 8.725 10.680 -12.757 1.00 93.62 164 VAL A C 1
ATOM 1314 O O . VAL A 1 164 ? 8.255 9.549 -12.848 1.00 93.62 164 VAL A O 1
ATOM 1317 N N . ASN A 1 165 ? 8.018 11.698 -12.254 1.00 88.12 165 ASN A N 1
ATOM 1318 C CA . ASN A 1 165 ? 6.638 11.530 -11.791 1.00 88.12 165 ASN A CA 1
ATOM 1319 C C . ASN A 1 165 ? 5.662 11.213 -12.934 1.00 88.12 165 ASN A C 1
ATOM 1321 O O . ASN A 1 165 ? 4.761 10.403 -12.739 1.00 88.12 165 ASN A O 1
ATOM 1325 N N . TYR A 1 166 ? 5.853 11.795 -14.122 1.00 92.38 166 TYR A N 1
ATOM 1326 C CA . TYR A 1 166 ? 5.061 11.452 -15.306 1.00 92.38 166 TYR A CA 1
ATOM 1327 C C . TYR A 1 166 ? 5.269 9.991 -15.714 1.00 92.38 166 TYR A C 1
ATOM 1329 O O . TYR A 1 166 ? 4.300 9.264 -15.901 1.00 92.38 166 TYR A O 1
ATOM 1337 N N . SER A 1 167 ? 6.527 9.543 -15.764 1.00 92.81 167 SER A N 1
ATOM 1338 C CA . SER A 1 167 ? 6.866 8.140 -16.016 1.00 92.81 167 SER A CA 1
ATOM 1339 C C . SER A 1 167 ? 6.236 7.207 -14.982 1.00 92.81 167 SER A C 1
ATOM 1341 O O . SER A 1 167 ? 5.565 6.256 -15.354 1.00 92.81 167 SER A O 1
ATOM 1343 N N . ARG A 1 168 ? 6.349 7.519 -13.683 1.00 86.69 168 ARG A N 1
ATOM 1344 C CA . ARG A 1 168 ? 5.747 6.724 -12.592 1.00 86.69 168 ARG A CA 1
ATOM 1345 C C . ARG A 1 168 ? 4.220 6.642 -12.645 1.00 86.69 168 ARG A C 1
ATOM 1347 O O . ARG A 1 168 ? 3.652 5.692 -12.116 1.00 86.69 168 ARG A O 1
ATOM 1354 N N . ALA A 1 169 ? 3.551 7.637 -13.225 1.00 82.69 169 ALA A N 1
ATOM 1355 C CA . ALA A 1 169 ? 2.098 7.629 -13.378 1.00 82.69 169 ALA A CA 1
ATOM 1356 C C . ALA A 1 169 ? 1.620 6.665 -14.482 1.00 82.69 169 ALA A C 1
ATOM 1358 O O . ALA A 1 169 ? 0.430 6.351 -14.539 1.00 82.69 169 ALA A O 1
ATOM 1359 N N . ASN A 1 170 ? 2.523 6.188 -15.343 1.00 86.56 170 ASN A N 1
ATOM 1360 C CA . ASN A 1 170 ? 2.227 5.233 -16.401 1.00 86.56 170 ASN A CA 1
ATOM 1361 C C . ASN A 1 170 ? 2.589 3.810 -15.946 1.00 86.56 170 ASN A C 1
ATOM 1363 O O . ASN A 1 170 ? 3.753 3.503 -15.708 1.00 86.56 170 ASN A O 1
ATOM 1367 N N . SER A 1 171 ? 1.591 2.927 -15.841 1.00 87.12 171 SER A N 1
ATOM 1368 C CA . SER A 1 171 ? 1.773 1.557 -15.338 1.00 87.12 171 SER A CA 1
ATOM 1369 C C . SER A 1 171 ? 2.658 0.667 -16.213 1.00 87.12 171 SER A C 1
ATOM 1371 O O . SER A 1 171 ? 3.088 -0.379 -15.741 1.00 87.12 171 SER A O 1
ATOM 1373 N N . GLU A 1 172 ? 2.898 1.052 -17.468 1.00 95.25 172 GLU A N 1
ATOM 1374 C CA . GLU A 1 172 ? 3.765 0.324 -18.404 1.00 95.25 172 GLU A CA 1
ATOM 1375 C C . GLU A 1 172 ? 5.229 0.799 -18.338 1.00 95.25 172 GLU A C 1
ATOM 1377 O O . GLU A 1 172 ? 6.059 0.299 -19.089 1.00 95.25 172 GLU A O 1
ATOM 1382 N N . VAL A 1 173 ? 5.559 1.796 -17.504 1.00 96.38 173 VAL A N 1
ATOM 1383 C CA . VAL A 1 173 ? 6.931 2.293 -17.328 1.00 96.38 173 VAL A CA 1
ATOM 1384 C C . VAL A 1 173 ? 7.520 1.736 -16.032 1.00 96.38 173 VAL A C 1
ATOM 1386 O O . VAL A 1 173 ? 7.107 2.097 -14.931 1.00 96.38 173 VAL A O 1
ATOM 1389 N N . ASP A 1 174 ? 8.540 0.892 -16.158 1.00 94.00 174 ASP A N 1
ATOM 1390 C CA . ASP A 1 174 ? 9.177 0.181 -15.045 1.00 94.00 174 ASP A CA 1
ATOM 1391 C C . ASP A 1 174 ? 10.249 1.004 -14.317 1.00 94.00 174 ASP A C 1
ATOM 1393 O O . ASP A 1 174 ? 10.663 0.659 -13.207 1.00 94.00 174 ASP A O 1
ATOM 1397 N N . GLY A 1 175 ? 10.741 2.088 -14.922 1.00 93.50 175 GLY A N 1
ATOM 1398 C CA . GLY A 1 175 ? 11.722 2.956 -14.274 1.00 93.50 175 GLY A CA 1
ATOM 1399 C C . GLY A 1 175 ? 12.388 3.971 -15.194 1.00 93.50 175 GLY A C 1
ATOM 1400 O O . GLY A 1 175 ? 11.941 4.229 -16.306 1.00 93.50 175 GLY A O 1
ATOM 1401 N N . ASN A 1 176 ? 13.476 4.566 -14.703 1.00 95.12 176 ASN A N 1
ATOM 1402 C CA . ASN A 1 176 ? 14.198 5.647 -15.373 1.00 95.12 176 ASN A CA 1
ATOM 1403 C C . ASN A 1 176 ? 15.713 5.391 -15.287 1.00 95.12 176 ASN A C 1
ATOM 1405 O O . ASN A 1 176 ? 16.206 4.973 -14.236 1.00 95.12 176 ASN A O 1
ATOM 1409 N N . ILE A 1 177 ? 16.446 5.661 -16.368 1.00 95.88 177 ILE A N 1
ATOM 1410 C CA . ILE A 1 177 ? 17.907 5.526 -16.471 1.00 95.88 177 ILE A CA 1
ATOM 1411 C C . ILE A 1 177 ? 18.503 6.900 -16.793 1.00 95.88 177 ILE A C 1
ATOM 1413 O O . ILE A 1 177 ? 18.002 7.615 -17.655 1.00 95.88 177 ILE A O 1
ATOM 1417 N N . TYR A 1 178 ? 19.590 7.277 -16.117 1.00 95.12 178 T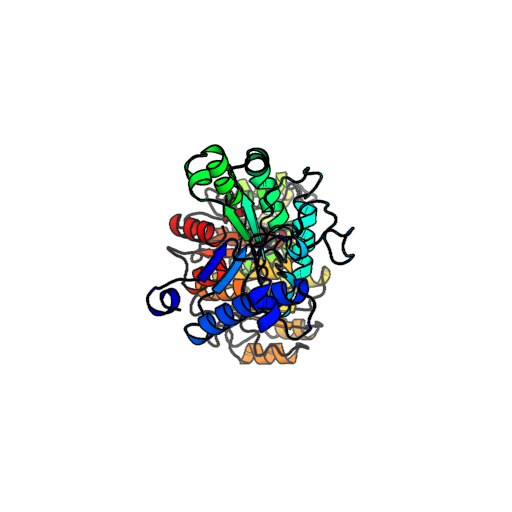YR A N 1
ATOM 1418 C CA . TYR A 1 178 ? 20.189 8.609 -16.242 1.00 95.12 178 TYR A CA 1
ATOM 1419 C C . TYR A 1 178 ? 21.575 8.530 -16.884 1.00 95.12 178 TYR A C 1
ATOM 1421 O O . TYR A 1 178 ? 22.505 7.966 -16.303 1.00 95.12 178 TYR A O 1
ATOM 1429 N N . PHE A 1 179 ? 21.732 9.146 -18.054 1.00 92.88 179 PHE A N 1
ATOM 1430 C CA . PHE A 1 179 ? 23.027 9.420 -18.660 1.00 92.88 179 PHE A CA 1
ATOM 1431 C C . PHE A 1 179 ? 23.588 10.715 -18.069 1.00 92.88 179 PHE A C 1
ATOM 1433 O O . PHE A 1 179 ? 23.014 11.790 -18.225 1.00 92.88 179 PHE A O 1
ATOM 1440 N N . ARG A 1 180 ? 24.698 10.682 -17.336 1.00 88.19 180 ARG A N 1
ATOM 1441 C CA . ARG A 1 180 ? 25.425 9.541 -16.753 1.00 88.19 180 ARG A CA 1
ATOM 1442 C C . ARG A 1 180 ? 25.803 9.906 -15.322 1.00 88.19 180 ARG A C 1
ATOM 1444 O O . ARG A 1 180 ? 25.752 11.082 -14.964 1.00 88.19 180 ARG A O 1
ATOM 1451 N N . ALA A 1 181 ? 26.239 8.932 -14.522 1.00 93.50 181 ALA A N 1
ATOM 1452 C CA . ALA A 1 181 ? 26.516 9.107 -13.089 1.00 93.50 181 ALA A CA 1
ATOM 1453 C C . ALA A 1 181 ? 27.320 10.379 -12.738 1.00 93.50 181 ALA A C 1
ATOM 1455 O O . ALA A 1 181 ? 26.964 11.071 -11.788 1.00 93.50 181 ALA A O 1
ATOM 1456 N N . LYS A 1 182 ? 28.327 10.739 -13.552 1.00 96.50 182 LYS A N 1
ATOM 1457 C CA . LYS A 1 182 ? 29.121 11.975 -13.404 1.00 96.50 182 LYS A CA 1
ATOM 1458 C C . LYS A 1 182 ? 28.259 13.244 -13.292 1.00 96.50 182 LYS A C 1
ATOM 1460 O O . LYS A 1 182 ? 28.497 14.071 -12.418 1.00 96.50 182 LYS A O 1
ATOM 1465 N N . PHE A 1 183 ? 27.233 13.387 -14.133 1.00 96.00 183 PHE A N 1
ATOM 1466 C CA . PHE A 1 183 ? 26.372 14.577 -14.146 1.00 96.00 183 PHE A CA 1
ATOM 1467 C C . PHE A 1 183 ? 25.460 14.662 -12.919 1.00 96.00 183 PHE A C 1
ATOM 1469 O O . PHE A 1 183 ? 25.048 15.750 -12.532 1.00 96.00 183 PHE A O 1
ATOM 1476 N N . ILE A 1 184 ? 25.188 13.529 -12.265 1.00 94.62 184 ILE A N 1
ATOM 1477 C CA . ILE A 1 184 ? 24.516 13.505 -10.964 1.00 94.62 184 ILE A CA 1
ATOM 1478 C C . ILE A 1 184 ? 25.514 13.871 -9.862 1.00 94.62 184 ILE A C 1
ATOM 1480 O O . ILE A 1 184 ? 25.233 14.746 -9.046 1.00 94.62 184 ILE A O 1
ATOM 1484 N N . SER A 1 185 ? 26.694 13.242 -9.833 1.00 94.88 185 SER A N 1
ATOM 1485 C CA . SER A 1 185 ? 27.685 13.475 -8.773 1.00 94.88 185 SER A CA 1
ATOM 1486 C C . SER A 1 185 ? 28.199 14.915 -8.728 1.00 94.88 185 SER A C 1
ATOM 1488 O O . SER A 1 185 ? 28.511 15.410 -7.650 1.00 94.88 185 SER A O 1
ATOM 1490 N N . GLU A 1 186 ? 28.241 15.603 -9.870 1.00 95.50 186 GLU A N 1
ATOM 1491 C CA . GLU A 1 186 ? 28.735 16.983 -9.984 1.00 95.50 186 GLU A CA 1
ATOM 1492 C C . GLU A 1 186 ? 27.633 18.049 -9.819 1.00 95.50 186 GLU A C 1
ATOM 1494 O O . GLU A 1 186 ? 27.937 19.237 -9.769 1.00 95.50 186 GLU A O 1
ATOM 1499 N N . ASN A 1 187 ? 26.357 17.657 -9.693 1.00 94.44 187 ASN A N 1
ATOM 1500 C CA . ASN A 1 187 ? 25.224 18.583 -9.587 1.00 94.44 187 ASN A CA 1
ATOM 1501 C C . ASN A 1 187 ? 24.440 18.379 -8.276 1.00 94.44 187 ASN A C 1
ATOM 1503 O O . ASN A 1 187 ? 23.574 17.508 -8.164 1.00 94.44 187 ASN A O 1
ATOM 1507 N N . SER A 1 188 ? 24.720 19.212 -7.269 1.00 94.25 188 SER A N 1
ATOM 1508 C CA . SER A 1 188 ? 24.091 19.132 -5.939 1.00 94.25 188 SER A CA 1
ATOM 1509 C C . SER A 1 188 ? 22.580 19.399 -5.956 1.00 94.25 188 SER A C 1
ATOM 1511 O O . SER A 1 188 ? 21.829 18.773 -5.199 1.00 94.25 188 SER A O 1
ATOM 1513 N N . THR A 1 189 ? 22.104 20.280 -6.840 1.00 93.69 189 THR A N 1
ATOM 1514 C CA . THR A 1 189 ? 20.671 20.532 -7.040 1.00 93.69 189 THR A CA 1
ATOM 1515 C C . THR A 1 189 ? 19.975 19.287 -7.578 1.00 93.69 189 THR A C 1
ATOM 1517 O O . THR A 1 189 ? 18.958 18.871 -7.025 1.00 93.69 189 THR A O 1
ATOM 1520 N N . LEU A 1 190 ? 20.539 18.642 -8.602 1.00 92.62 190 LEU A N 1
ATOM 1521 C CA . LEU A 1 190 ? 20.008 17.400 -9.164 1.00 92.62 190 LEU A CA 1
ATOM 1522 C C . LEU A 1 190 ? 20.006 16.269 -8.128 1.00 92.62 190 LEU A C 1
ATOM 1524 O O . LEU A 1 190 ? 18.998 15.582 -7.985 1.00 92.62 190 LEU A O 1
ATOM 1528 N N . GLN A 1 191 ? 21.077 16.113 -7.345 1.00 92.19 191 GLN A N 1
ATOM 1529 C CA . GLN A 1 191 ? 21.099 15.149 -6.236 1.00 92.19 191 GLN A CA 1
ATOM 1530 C C . GLN A 1 191 ? 19.974 15.402 -5.235 1.00 92.19 191 GLN A C 1
ATOM 1532 O O . GLN A 1 191 ? 19.343 14.455 -4.768 1.00 92.19 191 GLN A O 1
ATOM 1537 N N . SER A 1 192 ? 19.719 16.668 -4.900 1.00 90.19 192 SER A N 1
ATOM 1538 C CA . SER A 1 192 ? 18.667 17.042 -3.954 1.00 90.19 192 SER A CA 1
ATOM 1539 C C . SER A 1 192 ? 17.282 16.705 -4.508 1.00 90.19 192 SER A C 1
ATOM 1541 O O . SER A 1 192 ? 16.484 16.098 -3.799 1.00 90.19 192 SER A O 1
ATOM 1543 N N . LYS A 1 193 ? 17.035 16.991 -5.793 1.00 90.44 193 LYS A N 1
ATOM 1544 C CA . LYS A 1 193 ? 15.804 16.609 -6.503 1.00 90.44 193 LYS A CA 1
ATOM 1545 C C . LYS A 1 193 ? 15.605 15.092 -6.549 1.00 90.44 193 LYS A C 1
ATOM 1547 O O . LYS A 1 193 ? 14.547 14.598 -6.178 1.00 90.44 193 LYS A O 1
ATOM 1552 N N . LEU A 1 194 ? 16.633 14.328 -6.927 1.00 88.38 194 LEU A N 1
ATOM 1553 C CA . LEU A 1 194 ? 16.561 12.861 -6.972 1.00 88.38 194 LEU A CA 1
ATOM 1554 C C . LEU A 1 194 ? 16.352 12.242 -5.580 1.00 88.38 194 LEU A C 1
ATOM 1556 O O . LEU A 1 194 ? 15.580 11.296 -5.434 1.00 88.38 194 LEU A O 1
ATOM 1560 N N . LYS A 1 195 ? 16.984 12.794 -4.535 1.00 84.69 195 LYS A N 1
ATOM 1561 C CA . LYS A 1 195 ? 16.727 12.394 -3.141 1.00 84.69 195 LYS A CA 1
ATOM 1562 C C . LYS A 1 195 ? 15.294 12.716 -2.720 1.00 84.69 195 LYS A C 1
ATOM 1564 O O . LYS A 1 195 ? 14.670 11.898 -2.052 1.00 84.69 195 LYS A O 1
ATOM 1569 N N . GLN A 1 196 ? 14.773 13.875 -3.120 1.00 82.00 196 GLN A N 1
ATOM 1570 C CA . GLN A 1 196 ? 13.408 14.298 -2.815 1.00 82.00 196 GLN A CA 1
ATOM 1571 C C . GLN A 1 196 ? 12.360 13.422 -3.520 1.00 82.00 196 GLN A C 1
ATOM 1573 O O . GLN A 1 196 ? 11.363 13.070 -2.896 1.00 82.00 196 GLN A O 1
ATOM 1578 N N . LEU A 1 197 ? 12.613 12.987 -4.761 1.00 79.06 197 LEU A N 1
ATOM 1579 C CA . LEU A 1 197 ? 11.748 12.045 -5.490 1.00 79.06 197 LEU A CA 1
ATOM 1580 C C . LEU A 1 197 ? 11.601 10.686 -4.808 1.00 79.06 197 LEU A C 1
ATOM 1582 O O . LEU A 1 197 ? 10.601 10.006 -5.030 1.00 79.06 197 LEU A O 1
ATOM 1586 N N . ASN A 1 198 ? 12.590 10.297 -4.006 1.00 72.75 198 ASN A N 1
ATOM 1587 C CA . ASN A 1 198 ? 12.610 9.045 -3.249 1.00 72.75 198 ASN A CA 1
ATOM 1588 C C . ASN A 1 198 ? 12.436 9.301 -1.742 1.00 72.75 198 ASN A C 1
ATOM 1590 O O . ASN A 1 198 ? 12.762 8.452 -0.909 1.00 72.75 198 ASN A O 1
ATOM 1594 N N . LYS A 1 199 ? 11.978 10.501 -1.357 1.00 81.69 199 LYS A N 1
ATOM 1595 C CA . LYS A 1 199 ? 11.747 10.840 0.043 1.00 81.69 199 LYS A CA 1
ATOM 1596 C C . LYS A 1 199 ? 10.399 10.288 0.477 1.00 81.69 199 LYS A C 1
ATOM 1598 O O . LYS A 1 199 ? 9.345 10.798 0.110 1.00 81.69 199 LYS A O 1
ATOM 1603 N N . VAL A 1 200 ? 10.459 9.304 1.360 1.00 86.56 200 VAL A N 1
ATOM 1604 C CA . VAL A 1 200 ? 9.309 8.882 2.154 1.00 86.56 200 VAL A CA 1
ATOM 1605 C C . VAL A 1 200 ? 9.107 9.903 3.264 1.00 86.56 200 VAL A C 1
ATOM 1607 O O . VAL A 1 200 ? 10.002 10.151 4.076 1.00 86.56 200 VAL A O 1
ATOM 1610 N N . THR A 1 201 ? 7.933 10.518 3.298 1.00 91.06 201 THR A N 1
ATOM 1611 C CA . THR A 1 201 ? 7.518 11.362 4.413 1.00 91.06 201 THR A CA 1
ATOM 1612 C C . THR A 1 201 ? 7.221 10.462 5.603 1.00 91.06 201 THR A C 1
ATOM 1614 O O . THR A 1 201 ? 6.385 9.574 5.514 1.00 91.06 201 THR A O 1
ATOM 1617 N N . HIS A 1 202 ? 7.893 10.685 6.726 1.00 94.19 202 HIS A N 1
ATOM 1618 C CA . HIS A 1 202 ? 7.670 9.944 7.964 1.00 94.19 202 HIS A CA 1
ATOM 1619 C C . HIS A 1 202 ? 6.907 10.832 8.946 1.00 94.19 202 HIS A C 1
ATOM 1621 O O . HIS A 1 202 ? 7.376 11.912 9.304 1.00 94.19 202 HIS A O 1
ATOM 1627 N N . LYS A 1 203 ? 5.705 10.404 9.343 1.00 95.81 203 LYS A N 1
ATOM 1628 C CA . LYS A 1 203 ? 4.852 11.102 10.311 1.00 95.81 203 LYS A CA 1
ATOM 1629 C C . LYS A 1 203 ? 4.687 10.258 11.568 1.00 95.81 203 LYS A C 1
ATOM 1631 O O . LYS A 1 203 ? 4.228 9.123 11.493 1.00 95.81 203 LYS A O 1
ATOM 1636 N N . GLN A 1 204 ? 4.982 10.840 12.725 1.00 95.81 204 GLN A N 1
ATOM 1637 C CA . GLN A 1 204 ? 4.772 10.189 14.017 1.00 95.81 204 GLN A CA 1
ATOM 1638 C C . GLN A 1 204 ? 3.436 10.606 14.637 1.00 95.81 204 GLN A C 1
ATOM 1640 O O . GLN A 1 204 ? 3.235 11.761 15.018 1.00 95.81 204 GLN A O 1
ATOM 1645 N N . LEU A 1 205 ? 2.534 9.643 14.804 1.00 95.69 205 LEU A N 1
ATOM 1646 C CA . LEU A 1 205 ? 1.268 9.782 15.519 1.00 95.69 205 LEU A CA 1
ATOM 1647 C C . LEU A 1 205 ? 1.402 9.113 16.892 1.00 95.69 205 LEU A C 1
ATOM 1649 O O . LEU A 1 205 ? 0.872 8.035 17.141 1.00 95.69 205 LEU A O 1
ATOM 1653 N N . LYS A 1 206 ? 2.159 9.757 17.785 1.00 93.44 206 LYS A N 1
ATOM 1654 C CA . LYS A 1 206 ? 2.479 9.254 19.131 1.00 93.44 206 LYS A CA 1
ATOM 1655 C C . LYS A 1 206 ? 2.122 10.273 20.210 1.00 93.44 206 LYS A C 1
ATOM 1657 O O . LYS A 1 206 ? 2.659 11.383 20.195 1.00 93.44 206 LYS A O 1
ATOM 1662 N N . GLY A 1 207 ? 1.233 9.919 21.132 1.00 92.81 207 GLY A N 1
ATOM 1663 C CA . GLY A 1 207 ? 0.954 10.688 22.352 1.00 92.81 207 GLY A CA 1
ATOM 1664 C C . GLY A 1 207 ? 1.844 10.277 23.531 1.00 92.81 207 GLY A C 1
ATOM 1665 O O . GLY A 1 207 ? 2.683 9.388 23.388 1.00 92.81 207 GLY A O 1
ATOM 1666 N N . LEU A 1 208 ? 1.649 10.888 24.706 1.00 92.50 208 LEU A N 1
ATOM 1667 C CA . LEU A 1 208 ? 2.323 10.448 25.942 1.00 92.50 208 LEU A CA 1
ATOM 1668 C C . LEU A 1 208 ? 1.823 9.074 26.421 1.00 92.50 208 LEU A C 1
ATOM 1670 O O . LEU A 1 208 ? 2.512 8.373 27.154 1.00 92.50 208 LEU A O 1
ATOM 1674 N N . ASN A 1 209 ? 0.616 8.692 26.007 1.00 91.62 209 ASN A N 1
ATOM 1675 C CA . ASN A 1 209 ? -0.049 7.433 26.335 1.00 91.62 209 ASN A CA 1
ATOM 1676 C C . ASN A 1 209 ? -0.988 7.010 25.184 1.00 91.62 209 ASN A C 1
ATOM 1678 O O . ASN A 1 209 ? -1.132 7.717 24.179 1.00 91.62 209 ASN A O 1
ATOM 1682 N N . ARG A 1 210 ? -1.663 5.862 25.338 1.00 91.50 210 ARG A N 1
ATOM 1683 C CA . ARG A 1 210 ? -2.601 5.316 24.337 1.00 91.50 210 ARG A CA 1
ATOM 1684 C C . ARG A 1 210 ? -3.769 6.246 24.011 1.00 91.50 210 ARG A C 1
ATOM 1686 O O . ARG A 1 210 ? -4.192 6.330 22.861 1.00 91.50 210 ARG A O 1
ATOM 1693 N N . TYR A 1 211 ? -4.262 6.987 25.000 1.00 93.94 211 TYR A N 1
ATOM 1694 C CA . TYR A 1 211 ? -5.391 7.899 24.830 1.00 93.94 211 TYR A CA 1
ATOM 1695 C C . TYR A 1 211 ? -4.999 9.083 23.950 1.00 93.94 211 TYR A C 1
ATOM 1697 O O . TYR A 1 211 ? -5.645 9.356 22.944 1.00 93.94 211 TYR A O 1
ATOM 1705 N N . GLU A 1 212 ? -3.875 9.729 24.242 1.00 95.38 212 GLU A N 1
ATOM 1706 C CA . GLU A 1 212 ? -3.355 10.811 23.404 1.00 95.38 212 GLU A CA 1
ATOM 1707 C C . GLU A 1 212 ? -2.903 10.335 22.020 1.00 95.38 212 GLU A C 1
ATOM 1709 O O . GLU A 1 212 ? -3.048 11.071 21.045 1.00 95.38 212 GLU A O 1
ATOM 1714 N N . THR A 1 213 ? -2.396 9.104 21.909 1.00 95.12 213 THR A N 1
ATOM 1715 C CA . THR A 1 213 ? -2.121 8.478 20.607 1.00 95.12 213 THR A CA 1
ATOM 1716 C C . THR A 1 213 ? -3.406 8.375 19.784 1.00 95.12 213 THR A C 1
ATOM 1718 O O . THR A 1 213 ? -3.420 8.841 18.645 1.00 95.12 213 THR A O 1
ATOM 1721 N N . SER A 1 214 ? -4.513 7.903 20.376 1.00 95.44 214 SER A N 1
ATOM 1722 C CA . SER A 1 214 ? -5.814 7.872 19.690 1.00 95.44 214 SER A CA 1
ATOM 1723 C C . SER A 1 214 ? -6.289 9.258 19.242 1.00 95.44 214 SER A C 1
ATOM 1725 O O . SER A 1 214 ? -6.800 9.413 18.135 1.00 95.44 214 SER A O 1
ATOM 1727 N N . VAL A 1 215 ? -6.029 10.299 20.043 1.00 97.12 215 VAL A N 1
ATOM 1728 C CA . VAL A 1 215 ? -6.334 11.693 19.682 1.00 97.12 215 VAL A CA 1
ATOM 1729 C C . VAL A 1 215 ? -5.486 12.168 18.500 1.00 97.12 215 VAL A C 1
ATOM 1731 O O . VAL A 1 215 ? -6.005 12.835 17.607 1.00 97.12 215 VAL A O 1
ATOM 1734 N N . LYS A 1 216 ? -4.191 11.828 18.444 1.00 97.38 216 LYS A N 1
ATOM 1735 C CA . LYS A 1 216 ? -3.339 12.184 17.296 1.00 97.38 216 LYS A CA 1
ATOM 1736 C C . LYS A 1 216 ? -3.783 11.486 16.013 1.00 97.38 216 LYS A C 1
ATOM 1738 O O . LYS A 1 216 ? -3.839 12.135 14.973 1.00 97.38 216 LYS A O 1
ATOM 1743 N N . VAL A 1 217 ? -4.152 10.208 16.095 1.00 96.75 217 VAL A N 1
ATOM 1744 C CA . VAL A 1 217 ? -4.716 9.463 14.958 1.00 96.75 217 VAL A CA 1
ATOM 1745 C C . VAL A 1 217 ? -6.036 10.086 14.493 1.00 96.75 217 VAL A C 1
ATOM 1747 O O . VAL A 1 217 ? -6.233 10.301 13.297 1.00 96.75 217 VAL A O 1
ATOM 1750 N N . SER A 1 218 ? -6.902 10.465 15.436 1.00 98.00 218 SER A N 1
ATOM 1751 C CA . SER A 1 218 ? -8.158 11.163 15.150 1.00 98.00 218 SER A CA 1
ATOM 1752 C C . SER A 1 218 ? -7.939 12.512 14.447 1.00 98.00 218 SER A C 1
ATOM 1754 O O . SER A 1 218 ? -8.588 12.809 13.447 1.00 98.00 218 SER A O 1
ATOM 1756 N N . LYS A 1 219 ? -6.980 13.323 14.901 1.00 97.94 219 LYS A N 1
ATOM 1757 C CA . LYS A 1 219 ? -6.664 14.616 14.270 1.00 97.94 219 LYS A CA 1
ATOM 1758 C C . LYS A 1 219 ? -6.089 14.485 12.862 1.00 97.94 219 LYS A C 1
ATOM 1760 O O . LYS A 1 219 ? -6.381 15.336 12.028 1.00 97.94 219 LYS A O 1
ATOM 1765 N N . GLU A 1 220 ? -5.305 13.442 12.594 1.00 97.12 220 GLU A N 1
ATOM 1766 C CA . GLU A 1 220 ? -4.769 13.191 11.251 1.00 97.12 220 GLU A CA 1
ATOM 1767 C C . GLU A 1 220 ? -5.881 12.792 10.271 1.00 97.12 220 GLU A C 1
ATOM 1769 O O . GLU A 1 220 ? -5.907 13.258 9.135 1.00 97.12 220 GLU A O 1
ATOM 1774 N N . GLY A 1 221 ? -6.811 11.932 10.700 1.00 96.44 221 GLY A N 1
ATOM 1775 C CA . GLY A 1 221 ? -7.843 11.407 9.810 1.00 96.44 221 GLY A CA 1
ATOM 1776 C C . GLY A 1 221 ? -9.126 12.237 9.736 1.00 96.44 221 GLY A C 1
ATOM 1777 O O . GLY A 1 221 ? -9.841 12.125 8.739 1.00 96.44 221 GLY A O 1
ATOM 1778 N N . TRP A 1 222 ? -9.463 13.042 10.749 1.00 98.19 222 TRP A N 1
ATOM 1779 C CA . TRP A 1 222 ? -10.799 13.636 10.892 1.00 98.19 222 TRP A CA 1
ATOM 1780 C C . TRP A 1 222 ? -10.759 15.073 11.416 1.00 98.19 222 TRP A C 1
ATOM 1782 O O . TRP A 1 222 ? -10.398 15.336 12.561 1.00 98.19 222 TRP A O 1
ATOM 1792 N N . SER A 1 223 ? -11.232 16.028 10.615 1.00 97.12 223 SER A N 1
ATOM 1793 C CA . SER A 1 223 ? -11.502 17.397 11.081 1.00 97.12 223 SER A CA 1
ATOM 1794 C C . SER A 1 223 ? -12.763 17.467 11.954 1.00 97.12 223 SER A C 1
ATOM 1796 O O . SER A 1 223 ? -12.788 18.225 12.919 1.00 97.12 223 SER A O 1
ATOM 1798 N N . SER A 1 224 ? -13.760 16.628 11.667 1.00 97.44 224 SER A N 1
ATOM 1799 C CA . SER A 1 224 ? -14.969 16.384 12.462 1.00 97.44 224 SER A CA 1
ATOM 1800 C C . SER A 1 224 ? -15.461 14.947 12.243 1.00 97.44 224 SER A C 1
ATOM 1802 O O . SER A 1 224 ? -15.002 14.265 11.321 1.00 97.44 224 SER A O 1
ATOM 1804 N N . ALA A 1 225 ? -16.381 14.466 13.085 1.00 97.94 225 ALA A N 1
ATOM 1805 C CA . ALA A 1 225 ? -17.000 13.155 12.896 1.00 97.94 225 ALA A CA 1
ATOM 1806 C C . ALA A 1 225 ? -18.422 13.120 13.467 1.00 97.94 225 ALA A C 1
ATOM 1808 O O . ALA A 1 225 ? -18.630 13.432 14.634 1.00 97.94 225 ALA A O 1
ATOM 1809 N N . ASN A 1 226 ? -19.403 12.686 12.667 1.00 98.19 226 ASN A N 1
ATOM 1810 C CA . ASN A 1 226 ? -20.789 12.545 13.132 1.00 98.19 226 ASN A CA 1
ATOM 1811 C C . ASN A 1 226 ? -20.942 11.422 14.175 1.00 98.19 226 ASN A C 1
ATOM 1813 O O . ASN A 1 226 ? -21.771 11.506 15.080 1.00 98.19 226 ASN A O 1
ATOM 1817 N N . THR A 1 227 ? -20.143 10.364 14.035 1.00 98.62 227 THR A N 1
ATOM 1818 C CA . THR A 1 227 ? -20.085 9.222 14.950 1.00 98.62 227 THR A CA 1
ATOM 1819 C C . THR A 1 227 ? -18.656 9.041 15.448 1.00 98.62 227 THR A C 1
ATOM 1821 O O . THR A 1 227 ? -17.713 9.236 14.686 1.00 98.62 227 THR A O 1
ATOM 1824 N N . VAL A 1 228 ? -18.498 8.661 16.714 1.00 98.44 228 VAL A N 1
ATOM 1825 C CA . VAL A 1 228 ? -17.214 8.251 17.302 1.00 98.44 228 VAL A CA 1
ATOM 1826 C C . VAL A 1 228 ? -17.395 6.895 17.967 1.00 98.44 228 VAL A C 1
ATOM 1828 O O . VAL A 1 228 ? -18.360 6.697 18.708 1.00 98.44 228 VAL A O 1
ATOM 1831 N N . LEU A 1 229 ? -16.479 5.962 17.717 1.00 97.69 229 LEU A N 1
ATOM 1832 C CA . LEU A 1 229 ? -16.437 4.707 18.461 1.00 97.69 229 LEU A CA 1
ATOM 1833 C C . LEU A 1 229 ? -15.516 4.891 19.665 1.00 97.69 229 LEU A C 1
ATOM 1835 O O . LEU A 1 229 ? -14.405 5.403 19.530 1.00 97.69 229 LEU A O 1
ATOM 1839 N N . LEU A 1 230 ? -15.983 4.486 20.841 1.00 95.69 230 LEU A N 1
ATOM 1840 C CA . LEU A 1 230 ? -15.236 4.588 22.087 1.00 95.69 230 LEU A CA 1
ATOM 1841 C C . LEU A 1 230 ? -14.997 3.190 22.652 1.00 95.69 230 LEU A C 1
ATOM 1843 O O . LEU A 1 230 ? -15.941 2.440 22.903 1.00 95.69 230 LEU A O 1
ATOM 1847 N N . VAL A 1 231 ? -13.727 2.856 22.852 1.00 93.62 231 VAL A N 1
ATOM 1848 C CA . VAL A 1 231 ? -13.277 1.529 23.289 1.00 93.62 231 VAL A CA 1
ATOM 1849 C C . VAL A 1 231 ? -12.483 1.672 24.583 1.00 93.62 231 VAL A C 1
ATOM 1851 O O . VAL A 1 231 ? -11.799 2.677 24.789 1.00 93.62 231 VAL A O 1
ATOM 1854 N N . ASN A 1 232 ? -12.537 0.675 25.466 1.00 91.62 232 ASN A N 1
ATOM 1855 C CA . ASN A 1 232 ? -11.616 0.644 26.598 1.00 91.62 232 ASN A CA 1
ATOM 1856 C C . ASN A 1 232 ? -10.185 0.392 26.093 1.00 91.62 232 ASN A C 1
ATOM 1858 O O . ASN A 1 232 ? -9.923 -0.610 25.433 1.00 91.62 232 ASN A O 1
ATOM 1862 N N . GLY A 1 233 ? -9.246 1.269 26.455 1.00 87.12 233 GLY A N 1
ATOM 1863 C CA . GLY A 1 233 ? -7.841 1.163 26.057 1.00 87.12 233 GLY A CA 1
ATOM 1864 C C . GLY A 1 233 ? -7.125 -0.110 26.524 1.00 87.12 233 GLY A C 1
ATOM 1865 O O . GLY A 1 233 ? -6.024 -0.362 26.051 1.00 87.12 233 GLY A O 1
ATOM 1866 N N . TYR A 1 234 ? -7.706 -0.895 27.434 1.00 85.75 234 TYR A N 1
ATOM 1867 C CA . TYR A 1 234 ? -7.195 -2.183 27.921 1.00 85.75 234 TYR A CA 1
ATOM 1868 C C . TYR A 1 234 ? -7.997 -3.397 27.418 1.00 85.75 234 TYR A C 1
ATOM 1870 O O . TYR A 1 234 ? -7.599 -4.530 27.673 1.00 85.75 234 TYR A O 1
ATOM 1878 N N . ALA A 1 235 ? -9.110 -3.189 26.704 1.00 83.25 235 ALA A N 1
ATOM 1879 C CA . ALA A 1 235 ? -9.938 -4.258 26.140 1.00 83.25 235 ALA A CA 1
ATOM 1880 C C . ALA A 1 235 ? -9.618 -4.451 24.649 1.00 83.25 235 ALA A C 1
ATOM 1882 O O . ALA A 1 235 ? -10.402 -4.101 23.768 1.00 83.25 235 ALA A O 1
ATOM 1883 N N . ASN A 1 236 ? -8.433 -4.989 24.359 1.00 78.56 236 ASN A N 1
ATOM 1884 C CA . ASN A 1 236 ? -7.883 -5.030 23.000 1.00 78.56 236 ASN A CA 1
ATOM 1885 C C . ASN A 1 236 ? -8.789 -5.756 21.989 1.00 78.56 236 ASN A C 1
ATOM 1887 O O . ASN A 1 236 ? -8.996 -5.249 20.888 1.00 78.56 236 ASN A O 1
ATOM 1891 N N . ALA A 1 237 ? -9.374 -6.899 22.366 1.00 79.12 237 ALA A N 1
ATOM 1892 C CA . ALA A 1 237 ? -10.271 -7.664 21.494 1.00 79.12 237 ALA A CA 1
ATOM 1893 C C . ALA A 1 237 ? -11.473 -6.842 20.986 1.00 79.12 237 ALA A C 1
ATOM 1895 O O . ALA A 1 237 ? -11.822 -6.934 19.810 1.00 79.12 237 ALA A O 1
ATOM 1896 N N . ASP A 1 238 ? -12.051 -5.993 21.841 1.00 82.31 238 ASP A N 1
ATOM 1897 C CA . ASP A 1 238 ? -13.191 -5.137 21.493 1.00 82.31 238 ASP A CA 1
ATOM 1898 C C . ASP A 1 238 ? -12.784 -4.042 20.488 1.00 82.31 238 ASP A C 1
ATOM 1900 O O . ASP A 1 238 ? -13.542 -3.709 19.577 1.00 82.31 238 ASP A O 1
ATOM 1904 N N . GLY A 1 239 ? -11.563 -3.509 20.602 1.00 82.12 239 GLY A N 1
ATOM 1905 C CA . GLY A 1 239 ? -11.050 -2.483 19.686 1.00 82.12 239 GLY A CA 1
ATOM 1906 C C . GLY A 1 239 ? -10.752 -2.998 18.282 1.00 82.12 239 GLY A C 1
ATOM 1907 O O . GLY A 1 239 ? -10.964 -2.290 17.300 1.00 82.12 239 GLY A O 1
ATOM 1908 N N . LEU A 1 240 ? -10.303 -4.245 18.170 1.00 82.19 240 LEU A N 1
ATOM 1909 C CA . LEU A 1 240 ? -9.927 -4.843 16.888 1.00 82.19 240 LEU A CA 1
ATOM 1910 C C . LEU A 1 240 ? -11.138 -5.036 15.975 1.00 82.19 240 LEU A C 1
ATOM 1912 O O . LEU A 1 240 ? -11.105 -4.659 14.803 1.00 82.19 240 LEU A O 1
ATOM 1916 N N . VAL A 1 241 ? -12.233 -5.553 16.535 1.00 92.12 241 VAL A N 1
ATOM 1917 C CA . VAL A 1 241 ? -13.479 -5.796 15.792 1.00 92.12 241 VAL A CA 1
ATOM 1918 C C . VAL A 1 241 ? -14.231 -4.507 15.458 1.00 92.12 241 VAL A C 1
ATOM 1920 O O . VAL A 1 241 ? -15.089 -4.510 14.581 1.00 92.12 241 VAL A O 1
ATOM 1923 N N . ALA A 1 242 ? -13.895 -3.390 16.110 1.00 95.06 242 ALA A N 1
ATOM 1924 C CA . ALA A 1 242 ? -14.534 -2.096 15.890 1.00 95.06 242 ALA A CA 1
ATOM 1925 C C . ALA A 1 242 ? -14.130 -1.424 14.567 1.00 95.06 242 ALA A C 1
ATOM 1927 O O . ALA A 1 242 ? -14.877 -0.582 14.070 1.00 95.06 242 ALA A O 1
ATOM 1928 N N . THR A 1 243 ? -12.972 -1.772 13.990 1.00 95.50 243 THR A N 1
ATOM 1929 C CA . THR A 1 243 ? -12.435 -1.079 12.804 1.00 95.50 243 THR A CA 1
ATOM 1930 C C . THR A 1 243 ? -13.385 -1.119 11.597 1.00 95.50 243 THR A C 1
ATOM 1932 O O . THR A 1 243 ? -13.683 -0.045 11.077 1.00 95.50 243 THR A O 1
ATOM 1935 N N . PRO A 1 244 ? -13.945 -2.275 11.181 1.00 97.25 244 PRO A N 1
ATOM 1936 C CA . PRO A 1 244 ? -14.946 -2.329 10.109 1.00 97.25 244 PRO A CA 1
ATOM 1937 C C . PRO A 1 244 ? -16.142 -1.397 10.313 1.00 97.25 244 PRO A C 1
ATOM 1939 O O . PRO A 1 244 ? -16.518 -0.655 9.404 1.00 97.25 244 PRO A O 1
ATOM 1942 N N . LEU A 1 245 ? -16.696 -1.373 11.528 1.00 98.19 245 LEU A N 1
ATOM 1943 C CA . LEU A 1 245 ? -17.826 -0.511 11.862 1.00 98.19 245 LEU A CA 1
ATOM 1944 C C . LEU A 1 245 ? -17.431 0.972 11.859 1.00 98.19 245 LEU A C 1
ATOM 1946 O O . LEU A 1 245 ? -18.156 1.799 11.307 1.00 98.19 245 LEU A O 1
ATOM 1950 N N . ALA A 1 246 ? -16.272 1.314 12.429 1.00 97.81 246 ALA A N 1
ATOM 1951 C CA . ALA A 1 246 ? -15.736 2.673 12.389 1.00 97.81 246 ALA A CA 1
ATOM 1952 C C . ALA A 1 246 ? -15.574 3.158 10.943 1.00 97.81 246 ALA A C 1
ATOM 1954 O O . ALA A 1 246 ? -16.024 4.250 10.598 1.00 97.81 246 ALA A O 1
ATOM 1955 N N . SER A 1 247 ? -15.003 2.323 10.074 1.00 97.44 247 SER A N 1
ATOM 1956 C CA . SER A 1 247 ? -14.810 2.625 8.657 1.00 97.44 247 SER A CA 1
ATOM 1957 C C . SER A 1 247 ? -16.128 2.791 7.896 1.00 97.44 247 SER A C 1
ATOM 1959 O O . SER A 1 247 ? -16.213 3.677 7.043 1.00 97.44 247 SER A O 1
ATOM 1961 N N . ALA A 1 248 ? -17.167 2.012 8.216 1.00 97.88 248 ALA A N 1
ATOM 1962 C CA . ALA A 1 248 ? -18.499 2.172 7.627 1.00 97.88 248 ALA A CA 1
ATOM 1963 C C . ALA A 1 248 ? -19.157 3.510 8.002 1.00 97.88 248 ALA A C 1
ATOM 1965 O O . ALA A 1 248 ? -19.799 4.136 7.162 1.00 97.88 248 ALA A O 1
ATOM 1966 N N . TYR A 1 249 ? -18.923 4.000 9.222 1.00 98.12 249 TYR A N 1
ATOM 1967 C CA . TYR A 1 249 ? -19.353 5.336 9.650 1.00 98.12 249 TYR A CA 1
ATOM 1968 C C . TYR A 1 249 ? -18.434 6.475 9.200 1.00 98.12 249 TYR A C 1
ATOM 1970 O O . TYR A 1 249 ? -18.769 7.643 9.403 1.00 98.12 249 TYR A O 1
ATOM 1978 N N . GLY A 1 250 ? -17.255 6.163 8.655 1.00 97.44 250 GLY A N 1
ATOM 1979 C CA . GLY A 1 250 ? -16.195 7.150 8.471 1.00 97.44 250 GLY A CA 1
ATOM 1980 C C . GLY A 1 250 ? -15.777 7.801 9.794 1.00 97.44 250 GLY A C 1
ATOM 1981 O O . GLY A 1 250 ? -15.476 8.991 9.813 1.00 97.44 250 GLY A O 1
ATOM 1982 N N . ALA A 1 251 ? -15.787 7.046 10.893 1.00 98.12 251 ALA A N 1
ATOM 1983 C CA . ALA A 1 251 ? -15.565 7.502 12.262 1.00 98.12 251 ALA A CA 1
ATOM 1984 C C . ALA A 1 251 ? -14.153 7.157 12.777 1.00 98.12 251 ALA A C 1
ATOM 1986 O O . ALA A 1 251 ? -13.611 6.111 12.410 1.00 98.12 251 ALA A O 1
ATOM 1987 N N . PRO A 1 252 ? -13.566 7.977 13.670 1.00 97.56 252 PRO A N 1
ATOM 1988 C CA . PRO A 1 252 ? -12.396 7.580 14.440 1.00 97.56 252 PRO A CA 1
ATOM 1989 C C . PRO A 1 252 ? -12.778 6.613 15.570 1.00 97.56 252 PRO A C 1
ATOM 1991 O O . PRO A 1 252 ? -13.912 6.608 16.065 1.00 97.56 252 PRO A O 1
ATOM 1994 N N . ILE A 1 253 ? -11.787 5.844 16.025 1.00 96.25 253 ILE A N 1
ATOM 1995 C CA . ILE A 1 253 ? -11.830 5.150 17.314 1.00 96.25 253 ILE A CA 1
ATOM 1996 C C . ILE A 1 253 ? -11.044 5.986 18.325 1.00 96.25 253 ILE A C 1
ATOM 1998 O O . ILE A 1 253 ? -9.864 6.265 18.115 1.00 96.25 253 ILE A O 1
ATOM 2002 N N . LEU A 1 254 ? -11.689 6.352 19.430 1.00 95.81 254 LEU A N 1
ATOM 2003 C CA . LEU A 1 254 ? -11.037 6.929 20.604 1.00 95.81 254 LEU A CA 1
ATOM 2004 C C . LEU A 1 254 ? -10.977 5.905 21.737 1.00 95.81 254 LEU A C 1
ATOM 2006 O O . LEU A 1 254 ? -11.779 4.969 21.803 1.00 95.81 254 LEU A O 1
ATOM 2010 N N . LEU A 1 255 ? -10.032 6.106 22.654 1.00 93.94 255 LEU A N 1
ATOM 2011 C CA . LEU A 1 255 ? -9.862 5.244 23.819 1.00 93.94 255 LEU A CA 1
ATOM 2012 C C . LEU A 1 255 ? -10.361 5.917 25.104 1.00 93.94 255 LEU A C 1
ATOM 2014 O O . LEU A 1 255 ? -10.200 7.122 25.299 1.00 93.94 255 LEU A O 1
ATOM 2018 N N . SER A 1 256 ? -10.917 5.115 26.008 1.00 92.06 256 SER A N 1
ATOM 2019 C CA . SER A 1 256 ? -11.324 5.500 27.365 1.00 92.06 256 SER A CA 1
ATOM 2020 C C . SER A 1 256 ? -10.768 4.514 28.394 1.00 92.06 256 SER A C 1
ATOM 2022 O O . SER A 1 256 ? -10.425 3.381 28.049 1.00 92.06 256 SER A O 1
ATOM 2024 N N . SER A 1 257 ? -10.704 4.917 29.663 1.00 89.19 257 SER A N 1
ATOM 2025 C CA . SER A 1 257 ? -10.596 3.964 30.772 1.00 89.19 257 SER A CA 1
ATOM 2026 C C . SER A 1 257 ? -11.963 3.311 31.014 1.00 89.19 257 SER A C 1
ATOM 2028 O O . SER A 1 257 ? -12.977 3.758 30.463 1.00 89.19 257 SER A O 1
ATOM 2030 N N . ALA A 1 258 ? -12.011 2.270 31.852 1.00 83.50 258 ALA A N 1
ATOM 2031 C CA . ALA A 1 258 ? -13.254 1.546 32.125 1.00 83.50 258 ALA A CA 1
ATOM 2032 C C . ALA A 1 258 ? -14.350 2.440 32.711 1.00 83.50 258 ALA A C 1
ATOM 2034 O O . ALA A 1 258 ? -15.533 2.260 32.432 1.00 83.50 258 ALA A O 1
ATOM 2035 N N . ASP A 1 259 ? -13.954 3.401 33.532 1.00 80.25 259 ASP A N 1
ATOM 2036 C CA . ASP A 1 259 ? -14.859 4.126 34.397 1.00 80.25 259 ASP A CA 1
ATOM 2037 C C . ASP A 1 259 ? -14.892 5.633 34.052 1.00 80.25 259 ASP A C 1
ATOM 2039 O O . ASP A 1 259 ? -15.920 6.272 34.246 1.00 80.25 259 ASP A O 1
ATOM 2043 N N . THR A 1 260 ? -13.830 6.186 33.467 1.00 81.50 260 THR A N 1
ATOM 2044 C CA . THR A 1 260 ? -13.714 7.608 33.107 1.00 81.50 260 THR A CA 1
ATOM 2045 C C . THR A 1 260 ? -13.022 7.812 31.763 1.00 81.50 260 THR A C 1
ATOM 2047 O O . THR A 1 260 ? -12.078 7.098 31.412 1.00 81.50 260 THR A O 1
ATOM 2050 N N . SER A 1 261 ? -13.472 8.817 31.009 1.00 83.19 261 SER A N 1
ATOM 2051 C CA . SER A 1 261 ? -12.749 9.307 29.835 1.00 83.19 261 SER A CA 1
ATOM 2052 C C . SER A 1 261 ? -11.606 10.232 30.258 1.00 83.19 261 SER A C 1
ATOM 2054 O O . SER A 1 261 ? -11.847 11.230 30.941 1.00 83.19 261 SER A O 1
ATOM 2056 N N . PRO A 1 262 ? -10.362 9.970 29.820 1.00 89.94 262 PRO A N 1
ATOM 2057 C CA . PRO A 1 262 ? -9.260 10.911 29.995 1.00 89.94 262 PRO A CA 1
ATOM 2058 C C . PRO A 1 262 ? -9.591 12.287 29.408 1.00 89.94 262 PRO A C 1
ATOM 2060 O O . PRO A 1 262 ? -10.343 12.398 28.436 1.00 89.94 262 PRO A O 1
ATOM 2063 N N . GLU A 1 263 ? -9.005 13.350 29.964 1.00 93.56 263 GLU A N 1
ATOM 2064 C CA . GLU A 1 263 ? -9.285 14.724 29.513 1.00 93.56 263 GLU A CA 1
ATOM 2065 C C . GLU A 1 263 ? -8.951 14.936 28.028 1.00 93.56 263 GLU A C 1
ATOM 2067 O O . GLU A 1 263 ? -9.669 15.643 27.316 1.00 93.56 263 GLU A O 1
ATOM 2072 N N . SER A 1 264 ? -7.918 14.253 27.526 1.00 95.50 264 SER A N 1
ATOM 2073 C CA . SER A 1 264 ? -7.560 14.239 26.106 1.00 95.50 264 SER A CA 1
ATOM 2074 C C . SER A 1 264 ? -8.694 13.694 25.230 1.00 95.50 264 SER A C 1
ATOM 2076 O O . SER A 1 264 ? -9.053 14.324 24.236 1.00 95.50 264 SER A O 1
ATOM 2078 N N . THR A 1 265 ? -9.319 12.585 25.631 1.00 95.38 265 THR A N 1
ATOM 2079 C CA . THR A 1 265 ? -10.472 11.990 24.939 1.00 95.38 265 THR A CA 1
ATOM 2080 C C . THR A 1 265 ? -11.689 12.911 24.977 1.00 95.38 265 THR A C 1
ATOM 2082 O O . THR A 1 265 ? -12.350 13.095 23.957 1.00 95.38 265 THR A O 1
ATOM 2085 N N . LYS A 1 266 ? -11.971 13.551 26.118 1.00 95.75 266 LYS A N 1
ATOM 2086 C CA . LYS A 1 266 ? -13.090 14.503 26.238 1.00 95.75 266 LYS A CA 1
ATOM 2087 C C . LYS A 1 266 ? -12.903 15.737 25.366 1.00 95.75 266 LYS A C 1
ATOM 2089 O O . LYS A 1 266 ? -13.837 16.171 24.694 1.00 95.75 266 LYS A O 1
ATOM 2094 N N . THR A 1 267 ? -11.693 16.286 25.357 1.00 97.25 267 THR A N 1
ATOM 2095 C CA . THR A 1 267 ? -11.325 17.419 24.501 1.00 97.25 267 THR A CA 1
ATOM 2096 C C . THR A 1 267 ? -11.474 17.057 23.028 1.00 97.25 267 THR A C 1
ATOM 2098 O O . THR A 1 267 ? -11.993 17.842 22.237 1.00 97.25 267 THR A O 1
ATOM 2101 N N . GLU A 1 268 ? -11.078 15.843 22.657 1.00 98.19 268 GLU A N 1
ATOM 2102 C CA . GLU A 1 268 ? -11.209 15.373 21.286 1.00 98.19 268 GLU A CA 1
ATOM 2103 C C . GLU A 1 268 ? -12.668 15.119 20.883 1.00 98.19 268 GLU A C 1
ATOM 2105 O O . GLU A 1 268 ? -13.066 15.508 19.787 1.00 98.19 268 GLU A O 1
ATOM 2110 N N . LEU A 1 269 ? -13.506 14.576 21.774 1.00 97.81 269 LEU A N 1
ATOM 2111 C CA . LEU A 1 269 ? -14.955 14.479 21.553 1.00 97.81 269 LEU A CA 1
ATOM 2112 C C . LEU A 1 269 ? -15.592 15.860 21.334 1.00 97.81 269 LEU A C 1
ATOM 2114 O O . LEU A 1 269 ? -16.411 16.013 20.428 1.00 97.81 269 LEU A O 1
ATOM 2118 N N . LYS A 1 270 ? -15.183 16.881 22.103 1.00 97.44 270 LYS A N 1
ATOM 2119 C CA . LYS A 1 270 ? -15.618 18.274 21.886 1.00 97.44 270 LYS A CA 1
ATOM 2120 C C . LYS A 1 270 ? -15.212 18.778 20.498 1.00 97.44 270 LYS A C 1
ATOM 2122 O O . LYS A 1 270 ? -16.044 19.350 19.801 1.00 97.44 270 LYS A O 1
ATOM 2127 N N . ARG A 1 271 ? -13.961 18.536 20.082 1.00 98.38 271 ARG A N 1
ATOM 2128 C CA . ARG A 1 271 ? -13.439 18.953 18.768 1.00 98.38 271 ARG A CA 1
ATOM 2129 C C . ARG A 1 271 ? -14.176 18.280 17.610 1.00 98.38 271 ARG A C 1
ATOM 2131 O O . ARG A 1 271 ? -14.509 18.944 16.635 1.00 98.38 271 ARG A O 1
ATOM 2138 N N . LEU A 1 272 ? -14.417 16.972 17.710 1.00 98.50 272 LEU A N 1
ATOM 2139 C CA . LEU A 1 272 ? -15.102 16.195 16.673 1.00 98.50 272 LEU A CA 1
ATOM 2140 C C . LEU A 1 272 ? -16.594 16.538 16.566 1.00 98.50 272 LEU A C 1
ATOM 2142 O O . LEU A 1 272 ? -17.163 16.378 15.486 1.00 98.50 272 LEU A O 1
ATOM 2146 N N . ASN A 1 273 ? -17.194 17.013 17.666 1.00 97.62 273 ASN A N 1
ATOM 2147 C CA . ASN A 1 273 ? -18.595 17.421 17.793 1.00 97.62 273 ASN A CA 1
ATOM 2148 C C . ASN A 1 273 ? -19.612 16.373 17.274 1.00 97.62 273 ASN A C 1
ATOM 2150 O O . ASN A 1 273 ? -20.476 16.709 16.456 1.00 97.62 273 ASN A O 1
ATOM 2154 N N . PRO A 1 274 ? -19.552 15.108 17.736 1.00 98.44 274 PRO A N 1
ATOM 2155 C CA . PRO A 1 274 ? -20.426 14.059 17.226 1.00 98.44 274 PRO A CA 1
ATOM 2156 C C . PRO A 1 274 ? -21.898 14.271 17.603 1.00 98.44 274 PRO A C 1
ATOM 2158 O O . PRO A 1 274 ? -22.239 14.989 18.549 1.00 98.44 274 PRO A O 1
ATOM 2161 N N . SER A 1 275 ? -22.787 13.605 16.865 1.00 98.19 275 SER A N 1
ATOM 2162 C CA . SER A 1 275 ? -24.188 13.384 17.258 1.00 98.19 275 SER A CA 1
ATOM 2163 C C . SER A 1 275 ? -24.390 12.006 17.901 1.00 98.19 275 SER A C 1
ATOM 2165 O O . SER A 1 275 ? -25.371 11.781 18.614 1.00 98.19 275 SER A O 1
ATOM 2167 N N . LYS A 1 276 ? -23.449 11.080 17.674 1.00 98.50 276 LYS A N 1
ATOM 2168 C CA . LYS A 1 276 ? -23.490 9.711 18.182 1.00 98.50 276 LYS A CA 1
ATOM 2169 C C . LYS A 1 276 ? -22.133 9.256 18.713 1.00 98.50 276 LYS A C 1
ATOM 2171 O O . LYS A 1 276 ? -21.107 9.442 18.064 1.00 98.50 276 LYS A O 1
ATOM 2176 N N . VAL A 1 277 ? -22.143 8.583 19.858 1.00 98.38 277 VAL A N 1
ATOM 2177 C CA . VAL A 1 277 ? -21.007 7.807 20.361 1.00 98.38 277 VAL A CA 1
ATOM 2178 C C . VAL A 1 277 ? -21.431 6.350 20.509 1.00 98.38 277 VAL A C 1
ATOM 2180 O O . VAL A 1 277 ? -22.460 6.059 21.116 1.00 98.38 277 VAL A O 1
ATOM 2183 N N . ILE A 1 278 ? -20.644 5.430 19.956 1.00 97.94 278 ILE A N 1
ATOM 2184 C CA . ILE A 1 278 ? -20.878 3.989 20.075 1.00 97.94 278 ILE A CA 1
ATOM 2185 C C . ILE A 1 278 ? -19.814 3.408 21.004 1.00 97.94 278 ILE A C 1
ATOM 2187 O O . ILE A 1 278 ? -18.627 3.420 20.688 1.00 97.94 278 ILE A O 1
ATOM 2191 N N . LEU A 1 279 ? -20.240 2.902 22.156 1.00 96.75 279 LEU A N 1
ATOM 2192 C CA . LEU A 1 279 ? -19.385 2.190 23.098 1.00 96.75 279 LEU A CA 1
ATOM 2193 C C . LEU A 1 279 ? -19.190 0.754 22.610 1.00 96.75 279 LEU A C 1
ATOM 2195 O O . LEU A 1 279 ? -20.176 0.026 22.478 1.00 96.75 279 LEU A O 1
ATOM 2199 N N . ILE A 1 280 ? -17.945 0.334 22.385 1.00 96.00 280 ILE A N 1
ATOM 2200 C CA . ILE A 1 280 ? -17.625 -1.057 22.040 1.00 96.00 280 ILE A CA 1
ATOM 2201 C C . ILE A 1 280 ? -17.080 -1.750 23.284 1.00 96.00 280 ILE A C 1
ATOM 2203 O O . ILE A 1 280 ? -16.038 -1.363 23.814 1.00 96.00 280 ILE A O 1
ATOM 2207 N N . GLY A 1 281 ? -17.826 -2.738 23.769 1.00 94.12 281 GLY A N 1
ATOM 2208 C CA . GLY A 1 281 ? -17.526 -3.469 24.994 1.00 94.12 281 GLY A CA 1
ATOM 2209 C C . GLY A 1 281 ? -18.673 -3.461 26.007 1.00 94.12 281 GLY A C 1
ATOM 2210 O O . GLY A 1 281 ? -19.490 -2.531 26.107 1.00 94.12 281 GLY A O 1
ATOM 2211 N N . GLY A 1 282 ? -18.760 -4.556 26.763 1.00 93.38 282 GLY A N 1
ATOM 2212 C CA . GLY A 1 282 ? -19.794 -4.777 27.773 1.00 93.38 282 GLY A CA 1
ATOM 2213 C C . GLY A 1 282 ? -19.692 -3.825 28.973 1.00 93.38 282 GLY A C 1
ATOM 2214 O O . GLY A 1 282 ? -18.740 -3.058 29.131 1.00 93.38 282 GLY A O 1
ATOM 2215 N N . LYS A 1 283 ? -20.678 -3.896 29.876 1.00 91.75 283 LYS A N 1
ATOM 2216 C CA . LYS A 1 283 ? -20.715 -3.064 31.096 1.00 91.75 283 LYS A CA 1
ATOM 2217 C C . LYS A 1 283 ? -19.539 -3.317 32.049 1.00 91.75 283 LYS A C 1
ATOM 2219 O O . LYS A 1 283 ? -19.249 -2.442 32.850 1.00 91.75 283 LYS A O 1
ATOM 2224 N N . GLY A 1 284 ? -18.879 -4.475 31.960 1.00 87.00 284 GLY A N 1
ATOM 2225 C CA . GLY A 1 284 ? -17.706 -4.819 32.774 1.00 87.00 284 GLY A CA 1
ATOM 2226 C C . GLY A 1 284 ? -16.396 -4.174 32.311 1.00 87.00 284 GLY A C 1
ATOM 2227 O O . GLY A 1 284 ? -15.461 -4.091 33.095 1.00 87.00 284 GLY A O 1
ATOM 2228 N N . VAL A 1 285 ? -16.325 -3.686 31.067 1.00 88.50 285 VAL A N 1
ATOM 2229 C CA . VAL A 1 285 ? -15.136 -2.993 30.534 1.00 88.50 285 VAL A CA 1
ATOM 2230 C C . VAL A 1 285 ? -15.385 -1.517 30.254 1.00 88.50 285 VAL A C 1
ATOM 2232 O O . VAL A 1 285 ? -14.434 -0.757 30.187 1.00 88.50 285 VAL A O 1
ATOM 2235 N N . LEU A 1 286 ? -16.637 -1.083 30.113 1.00 90.38 286 LEU A N 1
ATOM 2236 C CA . LEU A 1 286 ? -17.007 0.326 29.982 1.00 90.38 286 LEU A CA 1
ATOM 2237 C C . LEU A 1 286 ? -18.239 0.580 30.849 1.00 90.38 286 LEU A C 1
ATOM 2239 O O . LEU A 1 286 ? -19.346 0.176 30.489 1.00 90.38 286 LEU A O 1
ATOM 2243 N N . TYR A 1 287 ? -18.071 1.235 31.990 1.00 90.81 287 TYR A N 1
ATOM 2244 C CA . TYR A 1 287 ? -19.106 1.374 33.011 1.00 90.81 287 TYR A CA 1
ATOM 2245 C C . TYR A 1 287 ? -20.223 2.326 32.576 1.00 90.81 287 TYR A C 1
ATOM 2247 O O . TYR A 1 287 ? -20.050 3.189 31.715 1.00 90.81 287 TYR A O 1
ATOM 2255 N N . GLY A 1 288 ? -21.397 2.190 33.199 1.00 86.81 288 GLY A N 1
ATOM 2256 C CA . GLY A 1 288 ? -22.562 3.027 32.889 1.00 86.81 288 GLY A CA 1
ATOM 2257 C C . GLY A 1 288 ? -22.317 4.524 33.101 1.00 86.81 288 GLY A C 1
ATOM 2258 O O . GLY A 1 288 ? -22.849 5.336 32.348 1.00 86.81 288 GLY A O 1
ATOM 2259 N N . LYS A 1 289 ? -21.452 4.895 34.058 1.00 89.19 289 LYS A N 1
ATOM 2260 C CA . LYS A 1 289 ? -21.142 6.300 34.367 1.00 89.19 289 LYS A CA 1
ATOM 2261 C C . LYS A 1 289 ? -20.499 7.062 33.197 1.00 89.19 289 LYS A C 1
ATOM 2263 O O . LYS A 1 289 ? -20.707 8.266 33.081 1.00 89.19 289 LYS A O 1
ATOM 2268 N N . LEU A 1 290 ? -19.841 6.355 32.275 1.00 89.81 290 LEU A N 1
ATOM 2269 C CA . LEU A 1 290 ? -19.263 6.931 31.059 1.00 89.81 290 LEU A CA 1
ATOM 2270 C C . LEU A 1 290 ? -20.327 7.554 30.138 1.00 89.81 290 LEU A C 1
ATOM 2272 O O . LEU A 1 290 ? -20.068 8.551 29.474 1.00 89.81 290 LEU A O 1
ATOM 2276 N N . ILE A 1 291 ? -21.548 7.007 30.127 1.00 91.19 291 ILE A N 1
ATOM 2277 C CA . ILE A 1 291 ? -22.663 7.546 29.331 1.00 91.19 291 ILE A CA 1
ATOM 2278 C C . ILE A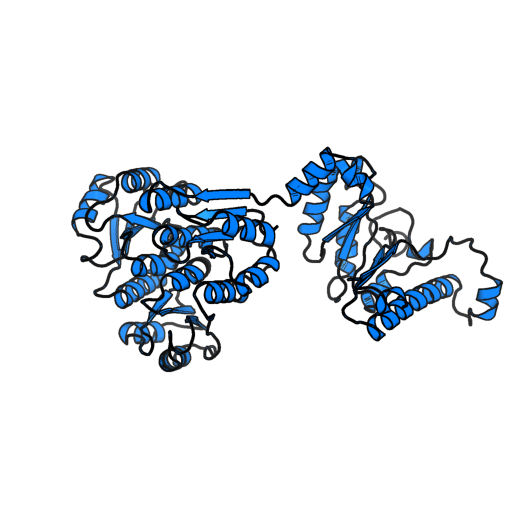 1 291 ? -23.020 8.956 29.812 1.00 91.19 291 ILE A C 1
ATOM 2280 O O . ILE A 1 291 ? -23.241 9.850 28.997 1.00 91.19 291 ILE A O 1
ATOM 2284 N N . ASN A 1 292 ? -23.044 9.161 31.131 1.00 90.94 292 ASN A N 1
ATOM 2285 C CA . ASN A 1 292 ? -23.343 10.462 31.723 1.00 90.94 292 ASN A CA 1
ATOM 2286 C C . ASN A 1 292 ? -22.210 11.465 31.457 1.00 90.94 292 ASN A C 1
ATOM 2288 O O . ASN A 1 292 ? -22.491 12.623 31.167 1.00 90.94 292 ASN A O 1
ATOM 2292 N N . GLU A 1 293 ? -20.949 11.019 31.484 1.00 91.88 293 GLU A N 1
ATOM 2293 C CA . GLU A 1 293 ? -19.789 11.855 31.138 1.00 91.88 293 GLU A CA 1
ATOM 2294 C C . GLU A 1 293 ? -19.796 12.279 29.659 1.00 91.88 293 GLU A C 1
ATOM 2296 O O . GLU A 1 293 ? -19.541 13.435 29.339 1.00 91.88 293 GLU A O 1
ATOM 2301 N N . ILE A 1 294 ? -20.164 11.388 28.736 1.00 94.19 294 ILE A N 1
ATOM 2302 C CA . ILE A 1 294 ? -20.308 11.751 27.316 1.00 94.19 294 ILE A CA 1
ATOM 2303 C C . ILE A 1 294 ? -21.448 12.761 27.128 1.00 94.19 294 ILE A C 1
ATOM 2305 O O . ILE A 1 294 ? -21.300 13.741 26.400 1.00 94.19 294 ILE A O 1
ATOM 2309 N N . LYS A 1 295 ? -22.583 12.559 27.805 1.00 94.44 295 LYS A N 1
ATOM 2310 C CA . LYS A 1 295 ? -23.727 13.478 27.724 1.00 94.44 295 LYS A CA 1
ATOM 2311 C C . LYS A 1 295 ? -23.458 14.837 28.371 1.00 94.44 295 LYS A C 1
ATOM 2313 O O . LYS A 1 295 ? -24.071 15.815 27.952 1.00 94.44 295 LYS A O 1
ATOM 2318 N N . SER A 1 296 ? -22.549 14.931 29.342 1.00 94.38 296 SER A N 1
ATOM 2319 C CA . SER A 1 296 ? -22.162 16.223 29.923 1.00 94.38 296 SER A CA 1
ATOM 2320 C C . SER A 1 296 ? -21.301 17.065 28.976 1.00 94.38 296 SER A C 1
ATOM 2322 O O . SER A 1 296 ? -21.301 18.287 29.088 1.00 94.38 296 SER A O 1
ATOM 2324 N N . ILE A 1 297 ? -20.623 16.443 28.000 1.00 93.81 297 ILE A N 1
ATOM 2325 C CA . ILE A 1 297 ? -19.933 17.162 26.917 1.00 93.81 297 ILE A CA 1
ATOM 2326 C C . ILE A 1 297 ? -20.949 17.856 26.004 1.00 93.81 297 ILE A C 1
ATOM 2328 O O . ILE A 1 297 ? -20.764 19.017 25.642 1.00 93.81 297 ILE A O 1
ATOM 2332 N N . LYS A 1 298 ? -22.005 17.134 25.614 1.00 94.12 298 LYS A N 1
ATOM 2333 C CA . LYS A 1 298 ? -23.106 17.637 24.787 1.00 94.12 298 LYS A CA 1
ATOM 2334 C C . LYS A 1 298 ? -24.325 16.735 24.975 1.00 94.12 298 LYS A C 1
ATOM 2336 O O . LYS A 1 298 ? -24.312 15.568 24.582 1.00 94.12 298 LYS A O 1
ATOM 2341 N N . SER A 1 299 ? -25.396 17.289 25.537 1.00 95.19 299 SER A N 1
ATOM 2342 C CA . SER A 1 299 ? -26.592 16.535 25.946 1.00 95.19 299 SER A CA 1
ATOM 2343 C C . SER A 1 299 ? -27.330 15.853 24.790 1.00 95.19 299 SER A C 1
ATOM 2345 O O . SER A 1 299 ? -27.998 14.844 25.006 1.00 95.19 299 SER A O 1
ATOM 2347 N N . SER A 1 300 ? -27.183 16.366 23.565 1.00 96.50 300 SER A N 1
ATOM 2348 C CA . SER A 1 300 ? -27.775 15.794 22.351 1.00 96.50 300 SER A CA 1
ATOM 2349 C C . SER A 1 300 ? -26.994 14.619 21.754 1.00 96.50 300 SER A C 1
ATOM 2351 O O . SER A 1 300 ? -27.446 14.043 20.765 1.00 96.50 300 SER A O 1
ATOM 2353 N N . ILE A 1 301 ? -25.850 14.226 22.332 1.00 98.12 301 ILE A N 1
ATOM 2354 C CA . ILE A 1 301 ? -25.141 13.016 21.901 1.00 98.12 301 ILE A CA 1
ATOM 2355 C C . ILE A 1 301 ? -25.976 11.781 22.254 1.00 98.12 301 ILE A C 1
ATOM 2357 O O . ILE A 1 301 ? -26.255 11.487 23.420 1.00 98.12 301 ILE A O 1
ATOM 2361 N N . THR A 1 302 ? -26.319 11.007 21.228 1.00 98.00 302 THR A N 1
ATOM 2362 C CA . THR A 1 302 ? -26.873 9.661 21.389 1.00 98.00 302 THR A CA 1
ATOM 2363 C C . THR A 1 302 ? -25.755 8.683 21.737 1.00 98.00 302 THR A C 1
ATOM 2365 O O . THR A 1 302 ? -24.684 8.717 21.132 1.00 98.00 302 THR A O 1
ATOM 2368 N N . VAL A 1 303 ? -25.981 7.817 22.727 1.00 97.44 303 VAL A N 1
ATOM 2369 C CA . VAL A 1 303 ? -24.991 6.815 23.142 1.00 97.44 303 VAL A CA 1
ATOM 2370 C C . VAL A 1 303 ? -25.561 5.422 22.920 1.00 97.44 303 VAL A C 1
ATOM 2372 O O . VAL A 1 303 ? -26.553 5.047 23.541 1.00 97.44 303 VAL A O 1
ATOM 2375 N N . GLU A 1 304 ? -24.925 4.670 22.029 1.00 97.19 304 GLU A N 1
ATOM 2376 C CA . GLU A 1 304 ? -25.229 3.273 21.711 1.00 97.19 304 GLU A CA 1
ATOM 2377 C C . GLU A 1 304 ? -24.150 2.379 22.336 1.00 97.19 304 GLU A C 1
ATOM 2379 O O . GLU A 1 304 ? -23.006 2.803 22.490 1.00 97.19 304 GLU A O 1
ATOM 2384 N N . ARG A 1 305 ? -24.487 1.145 22.714 1.00 97.19 305 ARG A N 1
ATOM 2385 C CA . ARG A 1 305 ? -23.507 0.181 23.227 1.00 97.19 305 ARG A CA 1
ATOM 2386 C C . ARG A 1 305 ? -23.599 -1.129 22.470 1.00 97.19 305 ARG A C 1
ATOM 2388 O O . ARG A 1 305 ? -24.661 -1.740 22.432 1.00 97.19 305 ARG A O 1
ATOM 2395 N N . LEU A 1 306 ? -22.454 -1.588 21.983 1.00 97.38 306 LEU A N 1
ATOM 2396 C CA . LEU A 1 306 ? -22.260 -2.886 21.354 1.00 97.38 306 LEU A CA 1
ATOM 2397 C C . LEU A 1 306 ? -21.262 -3.667 22.206 1.00 97.38 306 LEU A C 1
ATOM 2399 O O . LEU A 1 306 ? -20.054 -3.477 22.108 1.00 97.38 306 LEU A O 1
ATOM 2403 N N . GLY A 1 307 ? -21.768 -4.498 23.111 1.00 95.06 307 GLY A N 1
ATOM 2404 C CA . GLY A 1 307 ? -20.925 -5.217 24.056 1.00 95.06 307 GLY A CA 1
ATOM 2405 C C . GLY A 1 307 ? -21.654 -6.390 24.672 1.00 95.06 307 GLY A C 1
ATOM 2406 O O . GLY A 1 307 ? -22.665 -6.193 25.348 1.00 95.06 307 GLY A O 1
ATOM 2407 N N . GLY A 1 308 ? -21.142 -7.592 24.427 1.00 93.56 308 GLY A N 1
ATOM 2408 C CA . GLY A 1 308 ? -21.706 -8.822 24.964 1.00 93.56 308 GLY A CA 1
ATOM 2409 C C . GLY A 1 308 ? -21.027 -9.268 26.257 1.00 93.56 308 GLY A C 1
ATOM 2410 O O . GLY A 1 308 ? -20.214 -8.545 26.836 1.00 93.56 308 GLY A O 1
ATOM 2411 N N . SER A 1 309 ? -21.364 -10.477 26.708 1.00 92.88 309 SER A N 1
ATOM 2412 C CA . SER A 1 309 ? -20.747 -11.097 27.890 1.00 92.88 309 SER A CA 1
ATOM 2413 C C . SER A 1 309 ? -19.307 -11.546 27.632 1.00 92.88 309 SER A C 1
ATOM 2415 O O . SER A 1 309 ? -18.514 -11.646 28.563 1.00 92.88 309 SER A O 1
ATOM 2417 N N . THR A 1 310 ? -18.964 -11.816 26.370 1.00 93.12 310 THR A N 1
ATOM 2418 C CA . THR A 1 310 ? -17.634 -12.254 25.934 1.00 93.12 310 THR A CA 1
ATOM 2419 C C . THR A 1 310 ? -17.164 -11.453 24.718 1.00 93.12 310 THR A C 1
ATOM 2421 O O . THR A 1 310 ? -17.970 -10.831 24.024 1.00 93.12 310 THR A O 1
ATOM 2424 N N . ARG A 1 311 ? -15.862 -11.519 24.404 1.00 92.88 311 ARG A N 1
ATOM 2425 C CA . ARG A 1 311 ? -15.294 -10.920 23.179 1.00 92.88 311 ARG A CA 1
ATOM 2426 C C . ARG A 1 311 ? -15.955 -11.453 21.900 1.00 92.88 311 ARG A C 1
ATOM 2428 O O . ARG A 1 311 ? -16.156 -10.706 20.948 1.00 92.88 311 ARG A O 1
ATOM 2435 N N . TYR A 1 312 ? -16.354 -12.726 21.905 1.00 94.88 312 TYR A N 1
ATOM 2436 C CA . TYR A 1 312 ? -17.066 -13.363 20.797 1.00 94.88 312 TYR A CA 1
ATOM 2437 C C . TYR A 1 312 ? -18.449 -12.737 20.597 1.00 94.88 312 TYR A C 1
ATOM 2439 O O . TYR A 1 312 ? -18.809 -12.376 19.478 1.00 94.88 312 TYR A O 1
ATOM 2447 N N . ASP A 1 313 ? -19.179 -12.508 21.692 1.00 95.88 313 ASP A N 1
ATOM 2448 C CA . ASP A 1 313 ? -20.482 -11.838 21.659 1.00 95.88 313 ASP A CA 1
ATOM 2449 C C . ASP A 1 313 ? -20.368 -10.381 21.204 1.00 95.88 313 ASP A C 1
ATOM 2451 O O . ASP A 1 313 ? -21.162 -9.931 20.380 1.00 95.88 313 ASP A O 1
ATOM 2455 N N . THR A 1 314 ? -19.364 -9.644 21.695 1.00 96.31 314 THR A N 1
ATOM 2456 C CA . THR A 1 314 ? -19.093 -8.279 21.224 1.00 96.31 314 THR A CA 1
ATOM 2457 C C . THR A 1 314 ? -18.804 -8.267 19.723 1.00 96.31 314 THR A C 1
ATOM 2459 O O . THR A 1 314 ? -19.397 -7.458 19.013 1.00 96.31 314 THR A O 1
ATOM 2462 N N . SER A 1 315 ? -17.973 -9.188 19.217 1.00 96.81 315 SER A N 1
ATOM 2463 C CA . SER A 1 315 ? -17.672 -9.274 17.779 1.00 96.81 315 SER A CA 1
ATOM 2464 C C . SER A 1 315 ? -18.927 -9.495 16.929 1.00 96.81 315 SER A C 1
ATOM 2466 O O . SER A 1 315 ? -19.117 -8.814 15.924 1.00 96.81 315 SER A O 1
ATOM 2468 N N . LEU A 1 316 ? -19.842 -10.358 17.384 1.00 98.19 316 LEU A N 1
ATOM 2469 C CA . LEU A 1 316 ? -21.109 -10.615 16.704 1.00 98.19 316 LEU A CA 1
ATOM 2470 C C . LEU A 1 316 ? -22.047 -9.400 16.740 1.00 98.19 316 LEU A C 1
ATOM 2472 O O . LEU A 1 316 ? -22.679 -9.085 15.737 1.00 98.19 316 LEU A O 1
ATOM 2476 N N . LEU A 1 317 ? -22.142 -8.698 17.874 1.00 98.50 317 LEU A N 1
ATOM 2477 C CA . LEU A 1 317 ? -22.966 -7.487 17.985 1.00 98.50 317 LEU A CA 1
ATOM 2478 C C . LEU A 1 317 ? -22.453 -6.364 17.077 1.00 98.50 317 LEU A C 1
ATOM 2480 O O . LEU A 1 317 ? -23.252 -5.669 16.449 1.00 98.50 317 LEU A O 1
ATOM 2484 N N . VAL A 1 318 ? -21.132 -6.202 16.980 1.00 98.25 318 VAL A N 1
ATOM 2485 C CA . VAL A 1 318 ? -20.509 -5.237 16.067 1.00 98.25 318 VAL A CA 1
ATOM 2486 C C . VAL A 1 318 ? -20.768 -5.619 14.609 1.00 98.25 318 VAL A C 1
ATOM 2488 O O . VAL A 1 318 ? -21.134 -4.749 13.821 1.00 98.25 318 VAL A O 1
ATOM 2491 N N . ALA A 1 319 ? -20.655 -6.904 14.264 1.00 98.38 319 ALA A N 1
ATOM 2492 C CA . ALA A 1 319 ? -20.930 -7.403 12.919 1.00 98.38 319 ALA A CA 1
ATOM 2493 C C . ALA A 1 319 ? -22.394 -7.197 12.504 1.00 98.38 319 ALA A C 1
ATOM 2495 O O . ALA A 1 319 ? -22.649 -6.588 11.472 1.00 98.38 319 ALA A O 1
ATOM 2496 N N . LYS A 1 320 ? -23.355 -7.567 13.360 1.00 98.50 320 LYS A N 1
ATOM 2497 C CA . LYS A 1 320 ? -24.785 -7.298 13.130 1.00 98.50 320 LYS A CA 1
ATOM 2498 C C . LYS A 1 320 ? -25.069 -5.813 12.950 1.00 98.50 320 LYS A C 1
ATOM 2500 O O . LYS A 1 320 ? -25.899 -5.429 12.136 1.00 98.50 320 LYS A O 1
ATOM 2505 N N . ARG A 1 321 ? -24.385 -4.948 13.707 1.00 98.44 321 ARG A N 1
ATOM 2506 C CA . ARG A 1 321 ? -24.565 -3.502 13.559 1.00 98.44 321 ARG A CA 1
ATOM 2507 C C . ARG A 1 321 ? -23.992 -2.972 12.249 1.00 98.44 321 ARG A C 1
ATOM 2509 O O . ARG A 1 321 ? -24.600 -2.075 11.666 1.00 98.44 321 ARG A O 1
ATOM 2516 N N . LEU A 1 322 ? -22.841 -3.482 11.820 1.00 98.38 322 LEU A N 1
ATOM 2517 C CA . LEU A 1 322 ? -22.246 -3.165 10.522 1.00 98.38 322 LEU A CA 1
ATOM 2518 C C . LEU A 1 322 ? -23.175 -3.583 9.379 1.00 98.38 322 LEU A C 1
ATOM 2520 O O . LEU A 1 322 ? -23.386 -2.791 8.467 1.00 98.38 322 LEU A O 1
ATOM 2524 N N . ASP A 1 323 ? -23.787 -4.758 9.496 1.00 98.19 323 ASP A N 1
ATOM 2525 C CA . ASP A 1 323 ? -24.682 -5.330 8.491 1.00 98.19 323 ASP A CA 1
ATOM 2526 C C . ASP A 1 323 ? -25.903 -4.445 8.189 1.00 98.19 323 ASP A C 1
ATOM 2528 O O . ASP A 1 323 ? -26.289 -4.258 7.044 1.00 98.19 323 ASP A O 1
ATOM 2532 N N . THR A 1 324 ? -26.422 -3.733 9.197 1.00 97.75 324 THR A N 1
ATOM 2533 C CA . THR A 1 324 ? -27.487 -2.726 8.981 1.00 97.75 324 THR A CA 1
ATOM 2534 C C . THR A 1 324 ? -27.061 -1.501 8.151 1.00 97.75 324 THR A C 1
ATOM 2536 O O . THR A 1 324 ? -27.888 -0.633 7.872 1.00 97.75 324 THR A O 1
ATOM 2539 N N . ILE A 1 325 ? -25.769 -1.367 7.836 1.00 97.19 325 ILE A N 1
ATOM 2540 C CA . ILE A 1 325 ? -25.190 -0.275 7.040 1.00 97.19 325 ILE A CA 1
ATOM 2541 C C . ILE A 1 325 ? -24.727 -0.809 5.682 1.00 97.19 325 ILE A C 1
ATOM 2543 O O . ILE A 1 325 ? -24.907 -0.135 4.668 1.00 97.19 325 ILE A O 1
ATOM 2547 N N . ILE A 1 326 ? -24.076 -1.975 5.678 1.00 96.25 326 ILE A N 1
ATOM 2548 C CA . ILE A 1 326 ? -23.496 -2.623 4.501 1.00 96.25 326 ILE A CA 1
ATOM 2549 C C . ILE A 1 326 ? -23.662 -4.129 4.655 1.00 96.25 326 ILE A C 1
ATOM 2551 O O . ILE A 1 326 ? -23.114 -4.689 5.601 1.00 96.25 326 ILE A O 1
ATOM 2555 N N . ASP A 1 327 ? -24.320 -4.758 3.681 1.00 96.81 327 ASP A N 1
ATOM 2556 C CA . ASP A 1 327 ? -24.527 -6.205 3.647 1.00 96.81 327 ASP A CA 1
ATOM 2557 C C . ASP A 1 327 ? -23.215 -6.987 3.822 1.00 96.81 327 ASP A C 1
ATOM 2559 O O . ASP A 1 327 ? -22.200 -6.764 3.139 1.00 96.81 327 ASP A O 1
ATOM 2563 N N . THR A 1 328 ? -23.268 -7.968 4.713 1.00 97.62 328 THR A N 1
ATOM 2564 C CA . THR A 1 328 ? -22.179 -8.897 4.976 1.00 97.62 328 THR A CA 1
ATOM 2565 C C . THR A 1 328 ? -22.132 -9.960 3.880 1.00 97.62 328 THR A C 1
ATOM 2567 O O . THR A 1 328 ? -22.953 -10.872 3.815 1.00 97.62 328 THR A O 1
ATOM 2570 N N . ASN A 1 329 ? -21.122 -9.884 3.014 1.00 97.19 329 ASN A N 1
ATOM 2571 C CA . ASN A 1 329 ? -20.860 -10.892 1.978 1.00 97.19 329 ASN A CA 1
ATOM 2572 C C . ASN A 1 329 ? -19.492 -11.570 2.140 1.00 97.19 329 ASN A C 1
ATOM 2574 O O . ASN A 1 329 ? -19.165 -12.509 1.410 1.00 97.19 329 ASN A O 1
ATOM 2578 N N . LYS A 1 330 ? -18.688 -11.116 3.102 1.00 97.81 330 LYS A N 1
ATOM 2579 C CA . LYS A 1 330 ? -17.397 -11.688 3.459 1.00 97.81 330 LYS A CA 1
ATOM 2580 C C . LYS A 1 330 ? -17.182 -11.588 4.964 1.00 97.81 330 LYS A C 1
ATOM 2582 O O . LYS A 1 330 ? -17.598 -10.623 5.589 1.00 97.81 330 LYS A O 1
ATOM 2587 N N . ALA A 1 331 ? -16.481 -12.555 5.547 1.00 97.56 331 ALA A N 1
ATOM 2588 C CA . ALA A 1 331 ? -16.092 -12.494 6.955 1.00 97.56 331 ALA A CA 1
ATOM 2589 C C . ALA A 1 331 ? -14.601 -12.791 7.161 1.00 97.56 331 ALA A C 1
ATOM 2591 O O . ALA A 1 331 ? -14.017 -13.657 6.505 1.00 97.56 331 ALA A O 1
ATOM 2592 N N . TYR A 1 332 ? -13.990 -12.093 8.115 1.00 96.94 332 TYR A N 1
ATOM 2593 C CA . TYR A 1 332 ? -12.643 -12.380 8.600 1.00 96.94 332 TYR A CA 1
ATOM 2594 C C . TYR A 1 332 ? -12.735 -13.110 9.939 1.00 96.94 332 TYR A C 1
ATOM 2596 O O . TYR A 1 332 ? -13.107 -12.517 10.948 1.00 96.94 332 TYR A O 1
ATOM 2604 N N . ILE A 1 333 ? -12.407 -14.400 9.955 1.00 95.88 333 ILE A N 1
ATOM 2605 C CA . ILE A 1 333 ? -12.489 -15.256 11.142 1.00 95.88 333 ILE A CA 1
ATOM 2606 C C . ILE A 1 333 ? -11.137 -15.266 11.850 1.00 95.88 333 ILE A C 1
ATOM 2608 O O . ILE A 1 333 ? -10.147 -15.796 11.338 1.00 95.88 333 ILE A O 1
ATOM 2612 N N . TRP A 1 334 ? -11.082 -14.654 13.026 1.00 92.31 334 TRP A N 1
ATOM 2613 C CA . TRP A 1 334 ? -9.845 -14.471 13.781 1.00 92.31 334 TRP A CA 1
ATOM 2614 C C . TRP A 1 334 ? -9.937 -15.111 15.160 1.00 92.31 334 TRP A C 1
ATOM 2616 O O . TRP A 1 334 ? -11.002 -15.169 15.765 1.00 92.31 334 TRP A O 1
ATOM 2626 N N . ASP A 1 335 ? -8.808 -15.588 15.670 1.00 89.75 335 ASP A N 1
ATOM 2627 C CA . ASP A 1 335 ? -8.753 -16.130 17.027 1.00 89.75 335 ASP A CA 1
ATOM 2628 C C . ASP A 1 335 ? -8.954 -15.011 18.058 1.00 89.75 335 ASP A C 1
ATOM 2630 O O . ASP A 1 335 ? -8.329 -13.947 17.975 1.00 89.75 335 ASP A O 1
ATOM 2634 N N . GLY A 1 336 ? -9.821 -15.269 19.037 1.00 85.25 336 GLY A N 1
ATOM 2635 C CA . GLY A 1 336 ? -10.186 -14.322 20.084 1.00 85.25 336 GLY A CA 1
ATOM 2636 C C . GLY A 1 336 ? -9.003 -13.828 20.915 1.00 85.25 336 GLY A C 1
ATOM 2637 O O . GLY A 1 336 ? -9.074 -12.716 21.436 1.00 85.25 336 GLY A O 1
ATOM 2638 N N . TYR A 1 337 ? -7.918 -14.598 21.018 1.00 83.19 337 TYR A N 1
ATOM 2639 C CA . TYR A 1 337 ? -6.700 -14.241 21.762 1.00 83.19 337 TYR A CA 1
ATOM 2640 C C . TYR A 1 337 ? -5.547 -13.767 20.853 1.00 83.19 337 TYR A C 1
ATOM 2642 O O . TYR A 1 337 ? -4.427 -13.522 21.301 1.00 83.19 337 TYR A O 1
ATOM 2650 N N . GLY A 1 338 ? -5.839 -13.572 19.567 1.00 78.88 338 GLY A N 1
ATOM 2651 C CA . GLY A 1 338 ? -4.909 -13.243 18.495 1.00 78.88 338 GLY A CA 1
ATOM 2652 C C . GLY A 1 338 ? -4.690 -11.771 18.200 1.00 78.88 338 GLY A C 1
ATOM 2653 O O . GLY A 1 338 ? -4.692 -11.390 17.031 1.00 78.88 338 GLY A O 1
ATOM 2654 N N . GLU A 1 339 ? -4.544 -10.937 19.223 1.00 77.44 339 GLU A N 1
ATOM 2655 C CA . GLU A 1 339 ? -4.770 -9.489 19.110 1.00 77.44 339 GLU A CA 1
ATOM 2656 C C . GLU A 1 339 ? -3.856 -8.777 18.093 1.00 77.44 339 GLU A C 1
ATOM 2658 O O . GLU A 1 339 ? -4.322 -7.958 17.300 1.00 77.44 339 GLU A O 1
ATOM 2663 N N . ALA A 1 340 ? -2.569 -9.126 18.049 1.00 75.06 340 ALA A N 1
ATOM 2664 C CA . ALA A 1 340 ? -1.625 -8.556 17.083 1.00 75.06 340 ALA A CA 1
ATOM 2665 C C . ALA A 1 340 ? -1.963 -8.925 15.635 1.00 75.06 340 ALA A C 1
ATOM 2667 O O . ALA A 1 340 ? -1.988 -8.076 14.745 1.00 75.06 340 ALA A O 1
ATOM 2668 N N . ASP A 1 341 ? -2.311 -10.177 15.383 1.00 75.31 341 ASP A N 1
ATOM 2669 C CA . ASP A 1 341 ? -2.645 -10.613 14.033 1.00 75.31 341 ASP A CA 1
ATOM 2670 C C . ASP A 1 341 ? -3.990 -10.033 13.591 1.00 75.31 341 ASP A C 1
ATOM 2672 O O . ASP A 1 341 ? -4.177 -9.747 12.410 1.00 75.31 341 ASP A O 1
ATOM 2676 N N . ALA A 1 342 ? -4.932 -9.856 14.520 1.00 78.00 342 ALA A N 1
ATOM 2677 C CA . ALA A 1 342 ? -6.195 -9.171 14.254 1.00 78.00 342 ALA A CA 1
ATOM 2678 C C . ALA A 1 342 ? -5.964 -7.707 13.865 1.00 78.00 342 ALA A C 1
ATOM 2680 O O . ALA A 1 342 ? -6.652 -7.190 12.986 1.00 78.00 342 ALA A O 1
ATOM 2681 N N . LEU A 1 343 ? -4.947 -7.050 14.431 1.00 85.50 343 LEU A N 1
ATOM 2682 C CA . LEU A 1 343 ? -4.587 -5.697 14.016 1.00 85.50 343 LEU A CA 1
ATOM 2683 C C . LEU A 1 343 ? -4.110 -5.670 12.558 1.00 85.50 343 LEU A C 1
ATOM 2685 O O . LEU A 1 343 ? -4.499 -4.779 11.805 1.00 85.50 343 LEU A O 1
ATOM 2689 N N . SER A 1 344 ? -3.347 -6.682 12.133 1.00 87.12 344 SER A N 1
ATOM 2690 C CA . SER A 1 344 ? -2.855 -6.782 10.750 1.00 87.12 344 SER A CA 1
ATOM 2691 C C . SER A 1 344 ? -3.992 -6.812 9.730 1.00 87.12 344 SER A C 1
ATOM 2693 O O . SER A 1 344 ? -3.885 -6.180 8.683 1.00 87.12 344 SER A O 1
ATOM 2695 N N . ILE A 1 345 ? -5.088 -7.520 10.032 1.00 92.62 345 ILE A N 1
ATOM 2696 C CA . ILE A 1 345 ? -6.246 -7.597 9.132 1.00 92.62 345 ILE A CA 1
ATOM 2697 C C . ILE A 1 345 ? -7.240 -6.448 9.330 1.00 92.62 345 ILE A C 1
ATOM 2699 O O . ILE A 1 345 ? -8.048 -6.191 8.441 1.00 92.62 345 ILE A O 1
ATOM 2703 N N . SER A 1 346 ? -7.173 -5.727 10.456 1.00 91.94 346 SER A N 1
ATOM 2704 C CA . SER A 1 346 ? -8.156 -4.696 10.811 1.00 91.94 346 SER A CA 1
ATOM 2705 C C . SER A 1 346 ? -8.290 -3.608 9.747 1.00 91.94 346 SER A C 1
ATOM 2707 O O . SER A 1 346 ? -9.408 -3.282 9.354 1.00 91.94 346 SER A O 1
ATOM 2709 N N . ALA A 1 347 ? -7.171 -3.116 9.205 1.00 93.31 347 ALA A N 1
ATOM 2710 C CA . ALA A 1 347 ? -7.172 -2.128 8.130 1.00 93.31 347 ALA A CA 1
ATOM 2711 C C . ALA A 1 347 ? -7.863 -2.653 6.867 1.00 93.31 347 ALA A C 1
ATOM 2713 O O . ALA A 1 347 ? -8.654 -1.929 6.267 1.00 93.31 347 ALA A O 1
ATOM 2714 N N . LYS A 1 348 ? -7.623 -3.915 6.488 1.00 95.50 348 LYS A N 1
ATOM 2715 C CA . LYS A 1 348 ? -8.240 -4.498 5.293 1.00 95.50 348 LYS A CA 1
ATOM 2716 C C . LYS A 1 348 ? -9.730 -4.769 5.486 1.00 95.50 348 LYS A C 1
ATOM 2718 O O . LYS A 1 348 ? -10.527 -4.437 4.615 1.00 95.50 348 LYS A O 1
ATOM 2723 N N . ALA A 1 349 ? -10.113 -5.309 6.640 1.00 96.56 349 ALA A N 1
ATOM 2724 C CA . ALA A 1 349 ? -11.515 -5.501 6.998 1.00 96.56 349 ALA A CA 1
ATOM 2725 C C . ALA A 1 349 ? -12.265 -4.157 7.078 1.00 96.56 349 ALA A C 1
ATOM 2727 O O . ALA A 1 349 ? -13.415 -4.063 6.659 1.00 96.56 349 ALA A O 1
ATOM 2728 N N . GLY A 1 350 ? -11.594 -3.098 7.546 1.00 96.25 350 GLY A N 1
ATOM 2729 C CA . GLY A 1 350 ? -12.080 -1.718 7.515 1.00 96.25 350 GLY A CA 1
ATOM 2730 C C . GLY A 1 350 ? -12.230 -1.145 6.111 1.00 96.25 350 GLY A C 1
ATOM 2731 O O . GLY A 1 350 ? -13.253 -0.539 5.802 1.00 96.25 350 GLY A O 1
ATOM 2732 N N . GLU A 1 351 ? -11.232 -1.349 5.253 1.00 95.94 351 GLU A N 1
ATOM 2733 C CA . GLU A 1 351 ? -11.243 -0.910 3.855 1.00 95.94 351 GLU A CA 1
ATOM 2734 C C . GLU A 1 351 ? -12.405 -1.548 3.083 1.00 95.94 351 GLU A C 1
ATOM 2736 O O . GLU A 1 351 ? -13.128 -0.852 2.372 1.00 95.94 351 GLU A O 1
ATOM 2741 N N . GLU A 1 352 ? -12.608 -2.856 3.255 1.00 97.25 352 GLU A N 1
ATOM 2742 C CA . GLU A 1 352 ? -13.708 -3.598 2.628 1.00 97.25 352 GLU A CA 1
ATOM 2743 C C . GLU A 1 352 ? -15.044 -3.434 3.363 1.00 97.25 352 GLU A C 1
ATOM 2745 O O . GLU A 1 352 ? -16.091 -3.776 2.816 1.00 97.25 352 GLU A O 1
ATOM 2750 N N . ARG A 1 353 ? -15.011 -2.896 4.589 1.00 97.56 353 ARG A N 1
ATOM 2751 C CA . ARG A 1 353 ? -16.155 -2.748 5.498 1.00 97.56 353 ARG A CA 1
ATOM 2752 C C . ARG A 1 353 ? -16.894 -4.070 5.709 1.00 97.56 353 ARG A C 1
ATOM 2754 O O . ARG A 1 353 ? -18.114 -4.132 5.624 1.00 97.56 353 ARG A O 1
ATOM 2761 N N . GLN A 1 354 ? -16.127 -5.123 5.971 1.00 98.06 354 GLN A N 1
ATOM 2762 C CA . GLN A 1 354 ? -16.622 -6.475 6.228 1.00 98.06 354 GLN A CA 1
ATOM 2763 C C . GLN A 1 354 ? -16.212 -6.913 7.643 1.00 98.06 354 GLN A C 1
ATOM 2765 O O . GLN A 1 354 ? -15.144 -6.518 8.123 1.00 98.06 354 GLN A O 1
ATOM 2770 N N . PRO A 1 355 ? -17.049 -7.687 8.354 1.00 97.69 355 PRO A N 1
ATOM 2771 C CA . PRO A 1 355 ? -16.859 -7.952 9.773 1.00 97.69 355 PRO A CA 1
ATOM 2772 C C . PRO A 1 355 ? -15.637 -8.824 10.081 1.00 97.69 355 PRO A C 1
ATOM 2774 O O . PRO A 1 355 ? -15.273 -9.735 9.333 1.00 97.69 355 PRO A O 1
ATOM 2777 N N . ILE A 1 356 ? -15.058 -8.579 11.260 1.00 96.44 356 ILE A N 1
ATOM 2778 C CA . ILE A 1 356 ? -14.144 -9.507 11.930 1.00 96.44 356 ILE A CA 1
ATOM 2779 C C . ILE A 1 356 ? -14.957 -10.275 12.971 1.00 96.44 356 ILE A C 1
ATOM 2781 O O . ILE A 1 356 ? -15.475 -9.679 13.915 1.00 96.44 356 ILE A O 1
ATOM 2785 N N . ILE A 1 357 ? -15.054 -11.590 12.805 1.00 96.50 357 ILE A N 1
ATOM 2786 C CA . ILE A 1 357 ? -15.724 -12.490 13.744 1.00 96.50 357 ILE A CA 1
ATOM 2787 C C . ILE A 1 357 ? -14.662 -13.227 14.542 1.00 96.50 357 ILE A C 1
ATOM 2789 O O . ILE A 1 357 ? -13.775 -13.871 13.977 1.00 96.50 357 ILE A O 1
ATOM 2793 N N . LEU A 1 358 ? -14.755 -13.132 15.866 1.00 94.69 358 LEU A N 1
ATOM 2794 C CA . LEU A 1 358 ? -13.843 -13.847 16.745 1.00 94.69 358 LEU A CA 1
ATOM 2795 C C . LEU A 1 358 ? -14.309 -15.296 16.923 1.00 94.69 358 LEU A C 1
ATOM 2797 O O . LEU A 1 358 ? -15.502 -15.565 17.076 1.00 94.69 358 LEU A O 1
ATOM 2801 N N . SER A 1 359 ? -13.353 -16.217 16.942 1.00 94.00 359 SER A N 1
ATOM 2802 C CA . SER A 1 359 ? -13.552 -17.654 17.138 1.00 94.00 359 SER A CA 1
ATOM 2803 C C . SER A 1 359 ? -12.569 -18.183 18.177 1.00 94.00 359 SER A C 1
ATOM 2805 O O . SER A 1 359 ? -11.483 -17.630 18.349 1.00 94.00 359 SER A O 1
ATOM 2807 N N . GLU A 1 360 ? -12.934 -19.270 18.850 1.00 92.31 360 GLU A N 1
ATOM 2808 C CA . GLU A 1 360 ? -11.963 -20.112 19.547 1.00 92.31 360 GLU A CA 1
ATOM 2809 C C . GLU A 1 360 ? -11.255 -21.020 18.538 1.00 92.31 360 GLU A C 1
ATOM 2811 O O . GLU A 1 360 ? -11.693 -21.143 17.388 1.00 92.31 360 GLU A O 1
ATOM 2816 N N . THR A 1 361 ? -10.193 -21.701 18.979 1.00 91.06 361 THR A N 1
ATOM 2817 C CA . THR A 1 361 ? -9.356 -22.528 18.105 1.00 91.06 361 THR A CA 1
ATOM 2818 C C . THR A 1 361 ? -10.156 -23.541 17.306 1.00 91.06 361 THR A C 1
ATOM 2820 O O . THR A 1 361 ? -10.081 -23.539 16.086 1.00 91.06 361 THR A O 1
ATOM 2823 N N . ASN A 1 362 ? -10.967 -24.370 17.958 1.00 90.69 362 ASN A N 1
ATOM 2824 C CA . ASN A 1 362 ? -11.718 -25.432 17.280 1.00 90.69 362 ASN A CA 1
ATOM 2825 C C . ASN A 1 362 ? -13.232 -25.190 17.269 1.00 90.69 362 ASN A C 1
ATOM 2827 O O . ASN A 1 362 ? -13.985 -26.083 16.875 1.00 90.69 362 ASN A O 1
ATOM 2831 N N . SER A 1 363 ? -13.679 -24.007 17.702 1.00 91.56 363 SER A N 1
ATOM 2832 C CA . SER A 1 363 ? -15.094 -23.710 17.906 1.00 91.56 363 SER A CA 1
ATOM 2833 C C . SER A 1 363 ? -15.442 -22.273 17.523 1.00 91.56 363 SER A C 1
ATOM 2835 O O . SER A 1 363 ? -15.038 -21.311 18.178 1.00 91.56 363 SER A O 1
ATOM 2837 N N . LEU A 1 364 ? -16.247 -22.137 16.469 1.00 94.69 364 LEU A N 1
ATOM 2838 C CA . LEU A 1 364 ? -17.004 -20.920 16.206 1.00 94.69 364 LEU A CA 1
ATOM 2839 C C . LEU A 1 364 ? -18.317 -21.016 16.981 1.00 94.69 364 LEU A C 1
ATOM 2841 O O . LEU A 1 364 ? -19.063 -21.978 16.791 1.00 94.69 364 LEU A O 1
ATOM 2845 N N . LYS A 1 365 ? -18.593 -20.022 17.831 1.00 95.56 365 LYS A N 1
ATOM 2846 C CA . LYS A 1 365 ? -19.808 -19.982 18.652 1.00 95.56 365 LYS A CA 1
ATOM 2847 C C . LYS A 1 365 ? -21.059 -20.104 17.776 1.00 95.56 365 LYS A C 1
ATOM 2849 O O . LYS A 1 365 ? -21.175 -19.391 16.779 1.00 95.56 365 LYS A O 1
ATOM 2854 N N . ASP A 1 366 ? -22.014 -20.934 18.192 1.00 96.38 366 ASP A N 1
ATOM 2855 C CA . ASP A 1 366 ? -23.221 -21.233 17.406 1.00 96.38 366 ASP A CA 1
ATOM 2856 C C . ASP A 1 366 ? -24.009 -19.975 17.031 1.00 96.38 366 ASP A C 1
ATOM 2858 O O . ASP A 1 366 ? -24.448 -19.833 15.898 1.00 96.38 366 ASP A O 1
ATOM 2862 N N . SER A 1 367 ? -24.099 -18.991 17.932 1.00 97.44 367 SER A N 1
ATOM 2863 C CA . SER A 1 367 ? -24.751 -17.709 17.638 1.00 97.44 367 SER A CA 1
ATOM 2864 C C . SER A 1 367 ? -24.100 -16.942 16.484 1.00 97.44 367 SER A C 1
ATOM 2866 O O . SER A 1 367 ? -24.792 -16.242 15.747 1.00 97.44 367 SER A O 1
ATOM 2868 N N . SER A 1 368 ? -22.775 -17.039 16.345 1.00 97.50 368 SER A N 1
ATOM 2869 C CA . SER A 1 368 ? -22.036 -16.416 15.245 1.00 97.50 368 SER A CA 1
ATOM 2870 C C . SER A 1 368 ? -22.190 -17.226 13.965 1.00 97.50 368 SER A C 1
ATOM 2872 O O . SER A 1 368 ? -22.376 -16.642 12.904 1.00 97.50 368 SER A O 1
ATOM 2874 N N . PHE A 1 369 ? -22.155 -18.557 14.065 1.00 97.62 369 PHE A N 1
ATOM 2875 C CA . PHE A 1 369 ? -22.361 -19.449 12.929 1.00 97.62 369 PHE A CA 1
ATOM 2876 C C . PHE A 1 369 ? -23.766 -19.309 12.328 1.00 97.62 369 PHE A C 1
ATOM 2878 O O . PHE A 1 369 ? -23.883 -19.088 11.129 1.00 97.62 369 PHE A O 1
ATOM 2885 N N . GLU A 1 370 ? -24.821 -19.365 13.145 1.00 98.06 370 GLU A N 1
ATOM 2886 C CA . GLU A 1 370 ? -26.206 -19.239 12.672 1.00 98.06 370 GLU A CA 1
ATOM 2887 C C . GLU A 1 370 ? -26.489 -17.858 12.078 1.00 98.06 370 GLU A C 1
ATOM 2889 O O . GLU A 1 370 ? -27.215 -17.753 11.093 1.00 98.06 370 GLU A O 1
ATOM 2894 N N . TRP A 1 371 ? -25.880 -16.798 12.623 1.00 98.38 371 TRP A N 1
ATOM 2895 C CA . TRP A 1 371 ? -25.965 -15.480 12.000 1.00 98.38 371 TRP A CA 1
ATOM 2896 C C . TRP A 1 371 ? -25.274 -15.467 10.631 1.00 98.38 371 TRP A C 1
ATOM 2898 O O . TRP A 1 371 ? -25.927 -15.165 9.641 1.00 98.38 371 TRP A O 1
ATOM 2908 N N . LEU A 1 372 ? -24.007 -15.893 10.550 1.00 98.12 372 LEU A N 1
ATOM 2909 C CA . LEU A 1 372 ? -23.253 -15.965 9.290 1.00 98.12 372 LEU A CA 1
ATOM 2910 C C . LEU A 1 372 ? -23.936 -16.845 8.230 1.00 98.12 372 LEU A C 1
ATOM 2912 O O . LEU A 1 372 ? -23.844 -16.550 7.046 1.00 98.12 372 LEU A O 1
ATOM 2916 N N . LYS A 1 373 ? -24.625 -17.913 8.642 1.00 97.12 373 LYS A N 1
ATOM 2917 C CA . LYS A 1 373 ? -25.403 -18.796 7.762 1.00 97.12 373 LYS A CA 1
ATOM 2918 C C . LYS A 1 373 ? -26.634 -18.107 7.167 1.00 97.12 373 LYS A C 1
ATOM 2920 O O . LYS A 1 373 ? -27.062 -18.472 6.075 1.00 97.12 373 LYS A O 1
ATOM 2925 N N . GLY A 1 374 ? -27.217 -17.154 7.894 1.00 97.06 374 GLY A N 1
ATOM 2926 C CA . GLY A 1 374 ? -28.292 -16.299 7.394 1.00 97.06 374 GLY A CA 1
ATOM 2927 C C . GLY A 1 374 ? -27.811 -15.263 6.375 1.00 97.06 374 GLY A C 1
ATOM 2928 O O . GLY A 1 374 ? -28.615 -14.787 5.574 1.00 97.06 374 GLY A O 1
ATOM 2929 N N . GLU A 1 375 ? -26.512 -14.957 6.369 1.00 97.44 375 GLU A N 1
ATOM 2930 C CA . GLU A 1 375 ? -25.899 -14.003 5.448 1.00 97.44 375 GLU A CA 1
ATOM 2931 C C . GLU A 1 375 ? -25.555 -14.634 4.090 1.00 97.44 375 GLU A C 1
ATOM 2933 O O . GLU A 1 375 ? -25.264 -15.826 3.965 1.00 97.44 375 GLU A O 1
ATOM 2938 N N . LYS A 1 376 ? -25.523 -13.815 3.031 1.00 93.50 376 LYS A N 1
ATOM 2939 C CA . LYS A 1 376 ? -25.130 -14.249 1.675 1.00 93.50 376 LYS A CA 1
ATOM 2940 C C . LYS A 1 376 ? -23.610 -14.245 1.513 1.00 93.50 376 LYS A C 1
ATOM 2942 O O . LYS A 1 376 ? -23.063 -13.561 0.642 1.00 93.50 376 LYS A O 1
ATOM 2947 N N . LEU A 1 377 ? -22.919 -15.005 2.360 1.00 96.88 377 LEU A N 1
ATOM 2948 C CA . LEU A 1 377 ? -21.462 -15.057 2.362 1.00 96.88 377 LEU A CA 1
ATOM 2949 C C . LEU A 1 377 ? -20.920 -15.654 1.064 1.00 96.88 377 LEU A C 1
ATOM 2951 O O . LEU A 1 377 ? -21.124 -16.820 0.731 1.00 96.88 377 LEU A O 1
ATOM 2955 N N . GLN A 1 378 ? -20.152 -14.850 0.344 1.00 97.31 378 GLN A N 1
ATOM 2956 C CA . GLN A 1 378 ? -19.420 -15.290 -0.832 1.00 97.31 378 GLN A CA 1
ATOM 2957 C C . GLN A 1 378 ? -18.079 -15.900 -0.452 1.00 97.31 378 GLN A C 1
ATOM 2959 O O . GLN A 1 378 ? -17.631 -16.857 -1.078 1.00 97.31 378 GLN A O 1
ATOM 2964 N N . ASN A 1 379 ? -17.415 -15.325 0.551 1.00 97.19 379 ASN A N 1
ATOM 2965 C CA . ASN A 1 379 ? -16.036 -15.649 0.872 1.00 97.19 379 ASN A CA 1
ATOM 2966 C C . ASN A 1 379 ? -15.750 -15.462 2.370 1.00 97.19 379 ASN A C 1
ATOM 2968 O O . ASN A 1 379 ? -16.454 -14.745 3.074 1.00 97.19 379 ASN A O 1
ATOM 2972 N N . ALA A 1 380 ? -14.684 -16.075 2.862 1.00 97.56 380 ALA A N 1
ATOM 2973 C CA . ALA A 1 380 ? -14.183 -15.884 4.211 1.00 97.56 380 ALA A CA 1
ATOM 2974 C C . ALA A 1 380 ? -12.673 -16.123 4.250 1.00 97.56 380 ALA A C 1
ATOM 2976 O O . ALA A 1 380 ? -12.136 -16.888 3.445 1.00 97.56 380 ALA A O 1
ATOM 2977 N N . TYR A 1 381 ? -11.995 -15.473 5.195 1.00 96.56 381 TYR A N 1
ATOM 2978 C CA . TYR A 1 381 ? -10.569 -15.670 5.457 1.00 96.56 381 TYR A CA 1
ATOM 2979 C C . TYR A 1 381 ? -10.343 -15.980 6.927 1.00 96.56 381 TYR A C 1
ATOM 2981 O O . TYR A 1 381 ? -10.905 -15.307 7.789 1.00 96.56 381 TYR A O 1
ATOM 2989 N N . CYS A 1 382 ? -9.484 -16.957 7.209 1.00 93.81 382 CYS A N 1
ATOM 2990 C CA . CYS A 1 382 ? -9.220 -17.422 8.568 1.00 93.81 382 CYS A CA 1
ATOM 2991 C C . CYS A 1 382 ? -7.770 -17.152 8.981 1.00 93.81 382 CYS A C 1
ATOM 2993 O O . CYS A 1 382 ? -6.837 -17.390 8.206 1.00 93.81 382 CYS A O 1
ATOM 2995 N N . ARG A 1 383 ? -7.569 -16.694 10.220 1.00 87.06 383 ARG A N 1
ATOM 2996 C CA . ARG A 1 383 ? -6.236 -16.471 10.801 1.00 87.06 383 ARG A CA 1
ATOM 2997 C C . ARG A 1 383 ? -5.486 -17.772 11.080 1.00 87.06 383 ARG A C 1
ATOM 2999 O O . ARG A 1 383 ? -6.034 -18.690 11.683 1.00 87.06 383 ARG A O 1
ATOM 3006 N N . GLY A 1 384 ? -4.174 -17.739 10.847 1.00 74.12 384 GLY A N 1
ATOM 3007 C CA . GLY A 1 384 ? -3.198 -18.541 11.593 1.00 74.12 384 GLY A CA 1
ATOM 3008 C C . GLY A 1 384 ? -3.124 -19.989 11.130 1.00 74.12 384 GLY A C 1
ATOM 3009 O O . GLY A 1 384 ? -3.831 -20.374 10.209 1.00 74.12 384 GLY A O 1
ATOM 3010 N N . GLY A 1 385 ? -2.230 -20.787 11.716 1.00 78.38 385 GLY A N 1
ATOM 3011 C CA . GLY A 1 385 ? -2.145 -22.230 11.452 1.00 78.38 385 GLY A CA 1
ATOM 3012 C C . GLY A 1 385 ? -3.312 -23.017 12.062 1.00 78.38 385 GLY A C 1
ATOM 3013 O O . GLY A 1 385 ? -4.165 -22.451 12.749 1.00 78.38 385 GLY A O 1
ATOM 3014 N N . THR A 1 386 ? -3.330 -24.335 11.857 1.00 82.62 386 THR A N 1
ATOM 3015 C CA . THR A 1 386 ? -4.357 -25.246 12.407 1.00 82.62 386 THR A CA 1
ATOM 3016 C C . THR A 1 386 ? -4.432 -25.222 13.937 1.00 82.62 386 THR A C 1
ATOM 3018 O O . THR A 1 386 ? -5.499 -25.437 14.496 1.00 82.62 386 THR A O 1
ATOM 3021 N N . GLY A 1 387 ? -3.334 -24.885 14.624 1.00 81.94 387 GLY A N 1
ATOM 3022 C CA . GLY A 1 387 ? -3.308 -24.690 16.079 1.00 81.94 387 GLY A CA 1
ATOM 3023 C C . GLY A 1 387 ? -3.901 -23.364 16.578 1.00 81.94 387 GLY A C 1
ATOM 3024 O O . GLY A 1 387 ? -3.987 -23.171 17.784 1.00 81.94 387 GLY A O 1
ATOM 3025 N N . ILE A 1 388 ? -4.286 -22.445 15.682 1.00 86.88 388 ILE A N 1
ATOM 3026 C CA . ILE A 1 388 ? -4.889 -21.143 16.026 1.00 86.88 388 ILE A CA 1
ATOM 3027 C C . ILE A 1 388 ? -6.356 -21.102 15.618 1.00 86.88 388 ILE A C 1
ATOM 3029 O O . ILE A 1 388 ? -7.193 -20.767 16.442 1.00 86.88 388 ILE A O 1
ATOM 3033 N N . ILE A 1 389 ? -6.658 -21.463 14.370 1.00 90.50 389 ILE A N 1
ATOM 3034 C CA . ILE A 1 389 ? -8.014 -21.738 13.886 1.00 90.50 389 ILE A CA 1
ATOM 3035 C C . ILE A 1 389 ? -7.969 -23.120 13.243 1.00 90.50 389 ILE A C 1
ATOM 3037 O O . ILE A 1 389 ? -7.348 -23.301 12.194 1.00 90.50 389 ILE A O 1
ATOM 3041 N N . GLY A 1 390 ? -8.586 -24.101 13.882 1.00 92.06 390 GLY A N 1
ATOM 3042 C CA . GLY A 1 390 ? -8.630 -25.485 13.447 1.00 92.06 390 GLY A CA 1
ATOM 3043 C C . GLY A 1 390 ? -9.473 -25.682 12.195 1.00 92.06 390 GLY A C 1
ATOM 3044 O O . GLY A 1 390 ? -10.337 -24.872 11.845 1.00 92.06 390 GLY A O 1
ATOM 3045 N N . ASP A 1 391 ? -9.234 -26.799 11.516 1.00 92.50 391 ASP A N 1
ATOM 3046 C CA . ASP A 1 391 ? -9.926 -27.124 10.267 1.00 92.50 391 ASP A CA 1
ATOM 3047 C C . ASP A 1 391 ? -11.424 -27.382 10.479 1.00 92.50 391 ASP A C 1
ATOM 3049 O O . ASP A 1 391 ? -12.205 -27.236 9.540 1.00 92.50 391 ASP A O 1
ATOM 3053 N N . SER A 1 392 ? -11.856 -27.673 11.713 1.00 92.69 392 SER A N 1
ATOM 3054 C CA . SER A 1 392 ? -13.276 -27.745 12.080 1.00 92.69 392 SER A CA 1
ATOM 3055 C C . SER A 1 392 ? -13.992 -26.409 11.864 1.00 92.69 392 SER A C 1
ATOM 3057 O O . SER A 1 392 ? -15.093 -26.381 11.313 1.00 92.69 392 SER A O 1
ATOM 3059 N N . VAL A 1 393 ? -13.363 -25.292 12.244 1.00 94.88 393 VAL A N 1
ATOM 3060 C CA . VAL A 1 393 ? -13.912 -23.942 12.054 1.00 94.88 393 VAL A CA 1
ATOM 3061 C C . VAL A 1 393 ? -13.946 -23.597 10.569 1.00 94.88 393 VAL A C 1
ATOM 3063 O O . VAL A 1 393 ? -14.971 -23.130 10.078 1.00 94.88 393 VAL A O 1
ATOM 3066 N N . ILE A 1 394 ? -12.867 -23.886 9.833 1.00 94.00 394 ILE A N 1
ATOM 3067 C CA . ILE A 1 394 ? -12.813 -23.648 8.382 1.00 94.00 394 ILE A CA 1
ATOM 3068 C C . ILE A 1 394 ? -13.879 -24.468 7.660 1.00 94.00 394 ILE A C 1
ATOM 3070 O O . ILE A 1 394 ? -14.583 -23.926 6.818 1.00 94.00 394 ILE A O 1
ATOM 3074 N N . SER A 1 395 ? -14.044 -25.742 8.013 1.00 94.81 395 SER A N 1
ATOM 3075 C CA . SER A 1 395 ? -15.048 -26.620 7.402 1.00 94.81 395 SER A CA 1
ATOM 3076 C C . SER A 1 395 ? -16.468 -26.120 7.665 1.00 94.81 395 SER A C 1
ATOM 3078 O O . SER A 1 395 ? -17.276 -26.075 6.738 1.00 94.81 395 SER A O 1
ATOM 3080 N N . LYS A 1 396 ? -16.760 -25.668 8.896 1.00 95.38 396 LYS A N 1
ATOM 3081 C CA . LYS A 1 396 ? -18.041 -25.025 9.225 1.00 95.38 396 LYS A CA 1
ATOM 3082 C C . LYS A 1 396 ? -18.274 -23.788 8.356 1.00 95.38 396 LYS A C 1
ATOM 3084 O O . LYS A 1 396 ? -19.307 -23.699 7.703 1.00 95.38 396 LYS A O 1
ATOM 3089 N N . VAL A 1 397 ? -17.317 -22.864 8.292 1.00 96.50 397 VAL A N 1
ATOM 3090 C CA . VAL A 1 397 ? -17.460 -21.628 7.500 1.00 96.50 397 VAL A CA 1
ATOM 3091 C C . VAL A 1 397 ? -17.568 -21.932 6.002 1.00 96.50 397 VAL A C 1
ATOM 3093 O O . VAL A 1 397 ? -18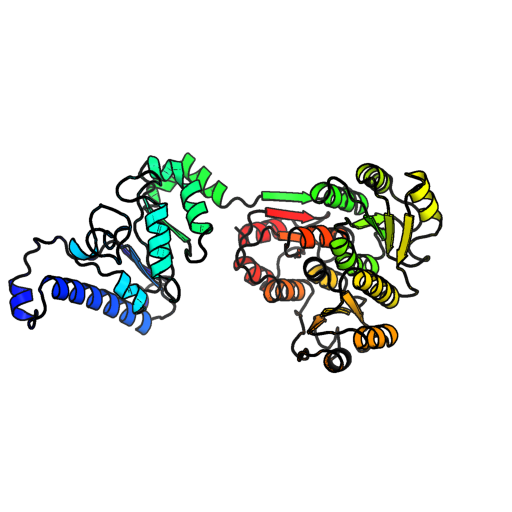.401 -21.349 5.321 1.00 96.50 397 VAL A O 1
ATOM 3096 N N . ASN A 1 398 ? -16.817 -22.911 5.498 1.00 97.06 398 ASN A N 1
ATOM 3097 C CA . ASN A 1 398 ? -16.883 -23.348 4.105 1.00 97.06 398 ASN A CA 1
ATOM 3098 C C . ASN A 1 398 ? -18.247 -23.933 3.721 1.00 97.06 398 ASN A C 1
ATOM 3100 O O . ASN A 1 398 ? -18.643 -23.840 2.566 1.00 97.06 398 ASN A O 1
ATOM 3104 N N . SER A 1 399 ? -18.981 -24.513 4.677 1.00 97.00 399 SER A N 1
ATOM 3105 C CA . SER A 1 399 ? -20.336 -25.028 4.431 1.00 97.00 399 SER A CA 1
ATOM 3106 C C . SER A 1 399 ? -21.392 -23.934 4.225 1.00 97.00 399 SER A C 1
ATOM 3108 O O . SER A 1 399 ? -22.490 -24.238 3.766 1.00 97.00 399 SER A O 1
ATOM 3110 N N . ILE A 1 400 ? -21.067 -22.678 4.554 1.00 97.31 400 ILE A N 1
ATOM 3111 C CA . ILE A 1 400 ? -21.979 -21.528 4.469 1.00 97.31 400 ILE A CA 1
ATOM 3112 C C . ILE A 1 400 ? -21.471 -20.422 3.528 1.00 97.31 400 ILE A C 1
ATOM 3114 O O . ILE A 1 400 ? -22.102 -19.376 3.428 1.00 97.31 400 ILE A O 1
ATOM 3118 N N . THR A 1 401 ? -20.349 -20.631 2.828 1.00 97.69 401 THR A N 1
ATOM 3119 C CA . THR A 1 401 ? -19.825 -19.704 1.811 1.00 97.69 401 THR A CA 1
ATOM 3120 C C . THR A 1 401 ? -20.062 -20.240 0.405 1.00 97.69 401 THR A C 1
ATOM 3122 O O . THR A 1 401 ? -19.924 -21.438 0.168 1.00 97.69 401 THR A O 1
ATOM 3125 N N . SER A 1 402 ? -20.344 -19.368 -0.567 1.00 96.81 402 SER A N 1
ATOM 3126 C CA . SER A 1 402 ? -20.487 -19.810 -1.964 1.00 96.81 402 SER A CA 1
ATOM 3127 C C . SER A 1 402 ? -19.154 -20.152 -2.647 1.00 96.81 402 SER A C 1
ATOM 3129 O O . SER A 1 402 ? -19.126 -20.989 -3.547 1.00 96.81 402 SER A O 1
ATOM 3131 N N . SER A 1 403 ? -18.043 -19.539 -2.225 1.00 96.50 403 SER A N 1
ATOM 3132 C CA . SER A 1 403 ? -16.693 -19.911 -2.673 1.00 96.50 403 SER A CA 1
ATOM 3133 C C . SER A 1 403 ? -16.102 -21.014 -1.800 1.00 96.50 403 SER A C 1
ATOM 3135 O O . SER A 1 403 ? -16.400 -21.102 -0.611 1.00 96.50 403 SER A O 1
ATOM 3137 N N . ASN A 1 404 ? -15.182 -21.802 -2.364 1.00 96.38 404 ASN A N 1
ATOM 3138 C CA . ASN A 1 404 ? -14.352 -22.709 -1.576 1.00 96.38 404 ASN A CA 1
ATOM 3139 C C . ASN A 1 404 ? -13.306 -21.908 -0.782 1.00 96.38 404 ASN A C 1
ATOM 3141 O O . ASN A 1 404 ? -12.382 -21.330 -1.359 1.00 96.38 404 ASN A O 1
ATOM 3145 N N . VAL A 1 405 ? -13.447 -21.891 0.541 1.00 96.06 405 VAL A N 1
ATOM 3146 C CA . VAL A 1 405 ? -12.582 -21.157 1.474 1.00 96.06 405 VAL A CA 1
ATOM 3147 C C . VAL A 1 405 ? -11.630 -22.069 2.248 1.00 96.06 405 VAL A C 1
ATOM 3149 O O . VAL A 1 405 ? -10.900 -21.584 3.112 1.00 96.06 405 VAL A O 1
ATOM 3152 N N . SER A 1 406 ? -11.563 -23.368 1.929 1.00 92.88 406 SER A N 1
ATOM 3153 C CA . SER A 1 406 ? -10.646 -24.303 2.605 1.00 92.88 406 SER A CA 1
ATOM 3154 C C . SER A 1 406 ? -9.172 -23.879 2.503 1.00 92.88 406 SER A C 1
ATOM 3156 O O . SER A 1 406 ? -8.392 -24.104 3.426 1.00 92.88 406 SER A O 1
ATOM 3158 N N . GLY A 1 407 ? -8.805 -23.188 1.416 1.00 92.12 407 GLY A N 1
ATOM 3159 C CA . GLY A 1 407 ? -7.477 -22.608 1.186 1.00 92.12 407 GLY A CA 1
ATOM 3160 C C . GLY A 1 407 ? -7.303 -21.150 1.637 1.00 92.12 407 GLY A C 1
ATOM 3161 O O . GLY A 1 407 ? -6.244 -20.566 1.404 1.00 92.12 407 GLY A O 1
ATOM 3162 N N . ASN A 1 408 ? -8.300 -20.527 2.274 1.00 94.56 408 ASN A N 1
ATOM 3163 C CA . ASN A 1 408 ? -8.272 -19.099 2.636 1.00 94.56 408 ASN A CA 1
ATOM 3164 C C . ASN A 1 408 ? -7.684 -18.810 4.020 1.00 94.56 408 ASN A C 1
ATOM 3166 O O . ASN A 1 408 ? -8.026 -17.829 4.687 1.00 94.56 408 ASN A O 1
ATOM 3170 N N . ARG A 1 409 ? -6.740 -19.647 4.434 1.00 93.94 409 ARG A N 1
ATOM 3171 C CA . ARG A 1 409 ? -5.928 -19.425 5.622 1.00 93.94 409 ARG A CA 1
ATOM 3172 C C . ARG A 1 409 ? -4.868 -18.354 5.341 1.00 93.94 409 ARG A C 1
ATOM 3174 O O . ARG A 1 409 ? -4.204 -18.385 4.305 1.00 93.94 409 ARG A O 1
ATOM 3181 N N . VAL A 1 410 ? -4.687 -17.416 6.268 1.00 93.81 410 VAL A N 1
ATOM 3182 C CA . VAL A 1 410 ? -3.622 -16.400 6.217 1.00 93.81 410 VAL A CA 1
ATOM 3183 C C . VAL A 1 410 ? -2.791 -16.510 7.489 1.00 93.81 410 VAL A C 1
ATOM 3185 O O . VAL A 1 410 ? -3.269 -16.201 8.581 1.00 93.81 410 VAL A O 1
ATOM 3188 N N . ALA A 1 411 ? -1.562 -17.006 7.356 1.00 91.25 411 ALA A N 1
ATOM 3189 C CA . ALA A 1 411 ? -0.738 -17.402 8.490 1.00 91.25 411 ALA A CA 1
ATOM 3190 C C . ALA A 1 411 ? 0.758 -17.251 8.207 1.00 91.25 411 ALA A C 1
ATOM 3192 O O . ALA A 1 411 ? 1.204 -17.430 7.074 1.00 91.25 411 ALA A O 1
ATOM 3193 N N . GLY A 1 412 ? 1.516 -17.005 9.271 1.00 90.88 412 GLY A N 1
ATOM 3194 C CA . GLY A 1 412 ? 2.954 -17.216 9.345 1.00 90.88 412 GLY A CA 1
ATOM 3195 C C . GLY A 1 412 ? 3.330 -17.941 10.639 1.00 90.88 412 GLY A C 1
ATOM 3196 O O . GLY A 1 412 ? 2.465 -18.264 11.453 1.00 90.88 412 GLY A O 1
ATOM 3197 N N . ILE A 1 413 ? 4.624 -18.201 10.835 1.00 90.88 413 ILE A N 1
ATOM 3198 C CA . ILE A 1 413 ? 5.131 -18.909 12.026 1.00 90.88 413 ILE A CA 1
ATOM 3199 C C . ILE A 1 413 ? 5.041 -18.068 13.313 1.00 90.88 413 ILE A C 1
ATOM 3201 O O . ILE A 1 413 ? 5.111 -18.602 14.415 1.00 90.88 413 ILE A O 1
ATOM 3205 N N . ASN A 1 414 ? 4.878 -16.750 13.183 1.00 90.81 414 ASN A N 1
ATOM 3206 C CA . ASN A 1 414 ? 4.664 -15.799 14.270 1.00 90.81 414 ASN A CA 1
ATOM 3207 C C . ASN A 1 414 ? 3.813 -14.613 13.762 1.00 90.81 414 ASN A C 1
ATOM 3209 O O . ASN A 1 414 ? 3.451 -14.551 12.585 1.00 90.81 414 ASN A O 1
ATOM 3213 N N . ARG A 1 415 ? 3.523 -13.642 14.637 1.00 90.12 415 ARG A N 1
ATOM 3214 C CA . ARG A 1 415 ? 2.696 -12.462 14.312 1.00 90.12 415 ARG A CA 1
ATOM 3215 C C . ARG A 1 415 ? 3.244 -11.591 13.177 1.00 90.12 415 ARG A C 1
ATOM 3217 O O . ARG A 1 415 ? 2.473 -11.022 12.410 1.00 90.12 415 ARG A O 1
ATOM 3224 N N . TYR A 1 416 ? 4.564 -11.502 13.049 1.00 94.44 416 TYR A N 1
ATOM 3225 C CA . TYR A 1 416 ? 5.244 -10.700 12.031 1.00 94.44 416 TYR A CA 1
ATOM 3226 C C . TYR A 1 416 ? 5.183 -11.382 10.660 1.00 94.44 416 TYR A C 1
ATOM 3228 O O . TYR A 1 416 ? 4.945 -10.732 9.644 1.00 94.44 416 TYR A O 1
ATOM 3236 N N . ASP A 1 417 ? 5.291 -12.710 10.632 1.00 94.56 417 ASP A N 1
ATOM 3237 C CA . ASP A 1 417 ? 5.116 -13.494 9.411 1.00 94.56 417 ASP A CA 1
ATOM 3238 C C . ASP A 1 417 ? 3.640 -13.584 8.991 1.00 94.56 417 ASP A C 1
ATOM 3240 O O . ASP A 1 417 ? 3.337 -13.502 7.800 1.00 94.56 417 ASP A O 1
ATOM 3244 N N . THR A 1 418 ? 2.698 -13.661 9.942 1.00 93.88 418 THR A N 1
ATOM 3245 C CA . THR A 1 418 ? 1.265 -13.498 9.641 1.00 93.88 418 THR A CA 1
ATOM 3246 C C . THR A 1 418 ? 0.995 -12.104 9.074 1.00 93.88 418 THR A C 1
ATOM 3248 O O . THR A 1 418 ? 0.280 -11.976 8.082 1.00 93.88 418 THR A O 1
ATOM 3251 N N . ASN A 1 419 ? 1.608 -11.059 9.641 1.00 95.06 419 ASN A N 1
ATOM 3252 C CA . ASN A 1 419 ? 1.530 -9.701 9.110 1.00 95.06 419 ASN A CA 1
ATOM 3253 C C . ASN A 1 419 ? 2.058 -9.619 7.665 1.00 95.06 419 ASN A C 1
ATOM 3255 O O . ASN A 1 419 ? 1.371 -9.078 6.798 1.00 95.06 419 ASN A O 1
ATOM 3259 N N . ALA A 1 420 ? 3.205 -10.235 7.361 1.00 96.75 420 ALA A N 1
ATOM 3260 C CA . ALA A 1 420 ? 3.712 -10.328 5.991 1.00 96.75 420 ALA A CA 1
ATOM 3261 C C . ALA A 1 420 ? 2.743 -11.062 5.049 1.00 96.75 420 ALA A C 1
ATOM 3263 O O . ALA A 1 420 ? 2.522 -10.614 3.922 1.00 96.75 420 ALA A O 1
ATOM 3264 N N . ALA A 1 421 ? 2.137 -12.165 5.505 1.00 96.25 421 ALA A N 1
ATOM 3265 C CA . ALA A 1 421 ? 1.158 -12.924 4.731 1.00 96.25 421 ALA A CA 1
ATOM 3266 C C . ALA A 1 421 ? -0.104 -12.098 4.428 1.00 96.25 421 ALA A C 1
ATOM 3268 O O . ALA A 1 421 ? -0.593 -12.128 3.298 1.00 96.25 421 ALA A O 1
ATOM 3269 N N . VAL A 1 422 ? -0.591 -11.312 5.395 1.00 95.56 422 VAL A N 1
ATOM 3270 C CA . VAL A 1 422 ? -1.704 -10.367 5.205 1.00 95.56 422 VAL A CA 1
ATOM 3271 C C . VAL A 1 422 ? -1.337 -9.304 4.167 1.00 95.56 422 VAL A C 1
ATOM 3273 O O . VAL A 1 422 ? -2.081 -9.116 3.204 1.00 95.56 422 VAL A O 1
ATOM 3276 N N . ILE A 1 423 ? -0.170 -8.663 4.303 1.00 96.62 423 ILE A N 1
ATOM 3277 C CA . ILE A 1 423 ? 0.297 -7.641 3.352 1.00 96.62 423 ILE A CA 1
ATOM 3278 C C . ILE A 1 423 ? 0.382 -8.231 1.939 1.00 96.62 423 ILE A C 1
ATOM 3280 O O . ILE A 1 423 ? -0.167 -7.669 0.993 1.00 96.62 423 ILE A O 1
ATOM 3284 N N . LYS A 1 424 ? 0.997 -9.410 1.798 1.00 96.06 424 LYS A N 1
ATOM 3285 C CA . LYS A 1 424 ? 1.161 -10.100 0.511 1.00 96.06 424 LYS A CA 1
ATOM 3286 C C . LYS A 1 424 ? -0.177 -10.459 -0.137 1.00 96.06 424 LYS A C 1
ATOM 3288 O O . LYS A 1 424 ? -0.321 -10.312 -1.347 1.00 96.06 424 LYS A O 1
ATOM 3293 N N . LYS A 1 425 ? -1.135 -10.957 0.651 1.00 95.81 425 LYS A N 1
ATOM 3294 C CA . LYS A 1 425 ? -2.435 -11.447 0.168 1.00 95.81 425 LYS A CA 1
ATOM 3295 C C . LYS A 1 425 ? -3.355 -10.304 -0.263 1.00 95.81 425 LYS A C 1
ATOM 3297 O O . LYS A 1 425 ? -4.031 -10.437 -1.277 1.00 95.81 425 LYS A O 1
ATOM 3302 N N . PHE A 1 426 ? -3.408 -9.218 0.512 1.00 95.62 426 PHE A N 1
ATOM 3303 C CA . PHE A 1 426 ? -4.467 -8.210 0.382 1.00 95.62 426 PHE A CA 1
ATOM 3304 C C . PHE A 1 426 ? -4.017 -6.861 -0.186 1.00 95.62 426 PHE A C 1
ATOM 3306 O O . PHE A 1 426 ? -4.864 -6.099 -0.650 1.00 95.62 426 PHE A O 1
ATOM 3313 N N . TYR A 1 427 ? -2.713 -6.574 -0.187 1.00 94.38 427 TYR A N 1
ATOM 3314 C CA . TYR A 1 427 ? -2.144 -5.326 -0.700 1.00 94.38 427 TYR A CA 1
ATOM 3315 C C . TYR A 1 427 ? -1.271 -5.637 -1.917 1.00 94.38 427 TYR A C 1
ATOM 3317 O O . TYR A 1 427 ? -0.045 -5.564 -1.873 1.00 94.38 427 TYR A O 1
ATOM 3325 N N . THR A 1 428 ? -1.904 -6.060 -3.013 1.00 91.12 428 THR A N 1
ATOM 3326 C CA . THR A 1 428 ? -1.220 -6.580 -4.210 1.00 91.12 428 THR A CA 1
ATOM 3327 C C . THR A 1 428 ? -0.528 -5.497 -5.031 1.00 91.12 428 THR A C 1
ATOM 3329 O O . THR A 1 428 ? 0.536 -5.763 -5.585 1.00 91.12 428 THR A O 1
ATOM 3332 N N . ASN A 1 429 ? -1.061 -4.273 -5.047 1.00 83.25 429 ASN A N 1
ATOM 3333 C CA . ASN A 1 429 ? -0.457 -3.148 -5.762 1.00 83.25 429 ASN A CA 1
ATOM 3334 C C . ASN A 1 429 ? 0.985 -2.901 -5.291 1.00 83.25 429 ASN A C 1
ATOM 3336 O O . ASN A 1 429 ? 1.294 -3.020 -4.099 1.00 83.25 429 ASN A O 1
ATOM 3340 N N . SER A 1 430 ? 1.877 -2.571 -6.223 1.00 79.81 430 SER A N 1
ATOM 3341 C CA . SER A 1 430 ? 3.246 -2.163 -5.900 1.00 79.81 430 SER A CA 1
ATOM 3342 C C . SER A 1 430 ? 3.243 -0.790 -5.229 1.00 79.81 430 SER A C 1
ATOM 3344 O O . SER A 1 430 ? 3.838 -0.629 -4.173 1.00 79.81 430 SER A O 1
ATOM 3346 N N . VAL A 1 431 ? 2.492 0.175 -5.760 1.00 82.50 431 VAL A N 1
ATOM 3347 C CA . VAL A 1 431 ? 2.361 1.512 -5.165 1.00 82.50 431 VAL A CA 1
ATOM 3348 C C . VAL A 1 431 ? 1.252 1.532 -4.112 1.00 82.50 431 VAL A C 1
ATOM 3350 O O . VAL A 1 431 ? 0.109 1.159 -4.381 1.00 82.50 431 VAL A O 1
ATOM 3353 N N . GLN A 1 432 ? 1.596 1.990 -2.913 1.00 83.62 432 GLN A N 1
ATOM 3354 C CA . GLN A 1 432 ? 0.707 2.198 -1.778 1.00 83.62 432 GLN A CA 1
ATOM 3355 C C . GLN A 1 432 ? 0.590 3.701 -1.499 1.00 83.62 432 GLN A C 1
ATOM 3357 O O . GLN A 1 432 ? 1.566 4.446 -1.590 1.00 83.62 432 GLN A O 1
ATOM 3362 N N . SER A 1 433 ? -0.600 4.155 -1.111 1.00 85.94 433 SER A N 1
ATOM 3363 C CA . SER A 1 433 ? -0.850 5.537 -0.657 1.00 85.94 433 SER A CA 1
ATOM 3364 C C . SER A 1 433 ? -0.058 5.904 0.606 1.00 85.94 433 SER A C 1
ATOM 3366 O O . SER A 1 433 ? 0.145 7.080 0.902 1.00 85.94 433 SER A O 1
ATOM 3368 N N . GLY A 1 434 ? 0.394 4.896 1.348 1.00 92.81 434 GLY A N 1
ATOM 3369 C CA . GLY A 1 434 ? 1.232 5.005 2.528 1.00 92.81 434 GLY A CA 1
ATOM 3370 C C . GLY A 1 434 ? 1.410 3.646 3.204 1.00 92.81 434 GLY A C 1
ATOM 3371 O O . GLY A 1 434 ? 0.851 2.641 2.765 1.00 92.81 434 GLY A O 1
ATOM 3372 N N . ILE A 1 435 ? 2.165 3.621 4.296 1.00 95.81 435 ILE A N 1
ATOM 3373 C CA . ILE A 1 435 ? 2.338 2.456 5.170 1.00 95.81 435 ILE A CA 1
ATOM 3374 C C . ILE A 1 435 ? 2.140 2.911 6.612 1.00 95.81 435 ILE A C 1
ATOM 3376 O O . ILE A 1 435 ? 2.740 3.896 7.036 1.00 95.81 435 ILE A O 1
ATOM 3380 N N . SER A 1 436 ? 1.327 2.203 7.387 1.00 95.62 436 SER A N 1
ATOM 3381 C CA . SER A 1 436 ? 1.263 2.403 8.836 1.00 95.62 436 SER A CA 1
ATOM 3382 C C . SER A 1 436 ? 2.189 1.408 9.525 1.00 95.62 436 SER A C 1
ATOM 3384 O O . SER A 1 436 ? 2.219 0.241 9.159 1.00 95.62 436 SER A O 1
ATOM 3386 N N . VAL A 1 437 ? 2.941 1.850 10.523 1.00 95.38 437 VAL A N 1
ATOM 3387 C CA . VAL A 1 437 ? 3.884 1.044 11.300 1.00 95.38 437 VAL A CA 1
ATOM 3388 C C . VAL A 1 437 ? 3.489 1.132 12.763 1.00 95.38 437 VAL A C 1
ATOM 3390 O O . VAL A 1 437 ? 3.318 2.230 13.299 1.00 95.38 437 VAL A O 1
ATOM 3393 N N . THR A 1 438 ? 3.340 -0.020 13.408 1.00 93.38 438 THR A N 1
ATOM 3394 C CA . THR A 1 438 ? 2.940 -0.118 14.813 1.00 93.38 438 THR A CA 1
ATOM 3395 C C . THR A 1 438 ? 3.774 -1.162 15.534 1.00 93.38 438 THR A C 1
ATOM 3397 O O . THR A 1 438 ? 4.294 -2.095 14.923 1.00 93.38 438 THR A O 1
ATOM 3400 N N . LYS A 1 439 ? 3.858 -1.062 16.861 1.00 90.50 439 LYS A N 1
ATOM 3401 C CA . LYS A 1 439 ? 4.471 -2.117 17.670 1.00 90.50 439 LYS A CA 1
ATOM 3402 C C . LYS A 1 439 ? 3.647 -3.409 17.592 1.00 90.50 439 LYS A C 1
ATOM 3404 O O . LYS A 1 439 ? 2.417 -3.362 17.549 1.00 90.50 439 LYS A O 1
ATOM 3409 N N . GLY A 1 440 ? 4.319 -4.557 17.539 1.00 85.62 440 GLY A N 1
ATOM 3410 C CA . GLY A 1 440 ? 3.672 -5.865 17.410 1.00 85.62 440 GLY A CA 1
ATOM 3411 C C . GLY A 1 440 ? 3.365 -6.575 18.730 1.00 85.62 440 GLY A C 1
ATOM 3412 O O . GLY A 1 440 ? 2.499 -7.446 18.743 1.00 85.62 440 GLY A O 1
ATOM 3413 N N . ASP A 1 441 ? 4.052 -6.251 19.828 1.00 78.94 441 ASP A N 1
ATOM 3414 C CA . ASP A 1 441 ? 3.921 -6.913 21.139 1.00 78.94 441 ASP A CA 1
ATOM 3415 C C . ASP A 1 441 ? 2.812 -6.298 22.014 1.00 78.94 441 ASP A C 1
ATOM 3417 O O . ASP A 1 441 ? 2.017 -7.034 22.597 1.00 78.94 441 ASP A O 1
ATOM 3421 N N . VAL A 1 442 ? 2.710 -4.964 22.043 1.00 78.62 442 VAL A N 1
ATOM 3422 C CA . VAL A 1 442 ? 1.687 -4.189 22.758 1.00 78.62 442 VAL A CA 1
ATOM 3423 C C . VAL A 1 442 ? 0.849 -3.410 21.750 1.00 78.62 442 VAL A C 1
ATOM 3425 O O . VAL A 1 442 ? 1.271 -2.384 21.223 1.00 78.62 442 VAL A O 1
ATOM 3428 N N . VAL A 1 443 ? -0.368 -3.889 21.497 1.00 76.00 443 VAL A N 1
ATOM 3429 C CA . VAL A 1 443 ? -1.223 -3.365 20.416 1.00 76.00 443 VAL A CA 1
ATOM 3430 C C . VAL A 1 443 ? -2.184 -2.267 20.855 1.00 76.00 443 VAL A C 1
ATOM 3432 O O . VAL A 1 443 ? -2.838 -1.671 20.008 1.00 76.00 443 VAL A O 1
ATOM 3435 N N . ALA A 1 444 ? -2.271 -1.972 22.155 1.00 72.25 444 ALA A N 1
ATOM 3436 C CA . ALA A 1 444 ? -3.242 -1.021 22.702 1.00 72.25 444 ALA A CA 1
ATOM 3437 C C . ALA A 1 444 ? -3.144 0.376 22.061 1.00 72.25 444 ALA A C 1
ATOM 3439 O O . ALA A 1 444 ? -4.162 0.966 21.701 1.00 72.25 444 ALA A O 1
ATOM 3440 N N . ASP A 1 445 ? -1.922 0.877 21.857 1.00 71.06 445 ASP A N 1
ATOM 3441 C CA . ASP A 1 445 ? -1.662 2.157 21.181 1.00 71.06 445 ASP A CA 1
ATOM 3442 C C . ASP A 1 445 ? -2.082 2.117 19.702 1.00 71.06 445 ASP A C 1
ATOM 3444 O O . ASP A 1 445 ? -2.482 3.124 19.117 1.00 71.06 445 ASP A O 1
ATOM 3448 N N . ALA A 1 446 ? -2.020 0.928 19.109 1.00 76.12 446 ALA A N 1
ATOM 3449 C CA . ALA A 1 446 ? -2.229 0.686 17.697 1.00 76.12 446 ALA A CA 1
ATOM 3450 C C . ALA A 1 446 ? -3.678 0.322 17.341 1.00 76.12 446 ALA A C 1
ATOM 3452 O O . ALA A 1 446 ? -4.040 0.448 16.176 1.00 76.12 446 ALA A O 1
ATOM 3453 N N . LEU A 1 447 ? -4.539 -0.041 18.303 1.00 79.00 447 LEU A N 1
ATOM 3454 C CA . LEU A 1 447 ? -5.967 -0.342 18.070 1.00 79.00 447 LEU A CA 1
ATOM 3455 C C . LEU A 1 447 ? -6.679 0.757 17.272 1.00 79.00 447 LEU A C 1
ATOM 3457 O O . LEU A 1 447 ? -7.581 0.493 16.485 1.00 79.00 447 LEU A O 1
ATOM 3461 N N . THR A 1 448 ? -6.250 2.001 17.470 1.00 86.19 448 THR A N 1
ATOM 3462 C CA . THR A 1 448 ? -6.850 3.176 16.829 1.00 86.19 448 THR A CA 1
ATOM 3463 C C . THR A 1 448 ? -6.325 3.438 15.419 1.00 86.19 448 THR A C 1
ATOM 3465 O O . THR A 1 448 ? -6.922 4.225 14.690 1.00 86.19 448 THR A O 1
ATOM 3468 N N . SER A 1 449 ? -5.259 2.747 14.997 1.00 90.81 449 SER A N 1
ATOM 3469 C CA . SER A 1 449 ? -4.685 2.873 13.652 1.00 90.81 449 SER A CA 1
ATOM 3470 C C . SER A 1 449 ? -5.570 2.270 12.561 1.00 90.81 449 SER A C 1
ATOM 3472 O O . SER A 1 449 ? -5.553 2.769 11.438 1.00 90.81 449 SER A O 1
ATOM 3474 N N . GLY A 1 450 ? -6.374 1.252 12.892 1.00 93.31 450 GLY A N 1
ATOM 3475 C CA . GLY A 1 450 ? -7.211 0.513 11.946 1.00 93.31 450 GLY A CA 1
ATOM 3476 C C . GLY A 1 450 ? -8.080 1.416 11.063 1.00 93.31 450 GLY A C 1
ATOM 3477 O O . GLY A 1 450 ? -7.933 1.367 9.842 1.00 93.31 450 GLY A O 1
ATOM 3478 N N . PRO A 1 451 ? -8.932 2.293 11.629 1.00 95.25 451 PRO A N 1
ATOM 3479 C CA . PRO A 1 451 ? -9.793 3.170 10.837 1.00 95.25 451 PRO A CA 1
ATOM 3480 C C . PRO A 1 451 ? -9.026 4.164 9.958 1.00 95.25 451 PRO A C 1
ATOM 3482 O O . PRO A 1 451 ? -9.467 4.449 8.844 1.00 95.25 451 PRO A O 1
ATOM 3485 N N . LEU A 1 452 ? -7.878 4.681 10.422 1.00 95.44 452 LEU A N 1
ATOM 3486 C CA . LEU A 1 452 ? -7.042 5.582 9.620 1.00 95.44 452 LEU A CA 1
ATOM 3487 C C . LEU A 1 452 ? -6.407 4.818 8.453 1.00 95.44 452 LEU A C 1
ATOM 3489 O O . LEU A 1 452 ? -6.497 5.265 7.312 1.00 95.44 452 LEU A O 1
ATOM 3493 N N . ALA A 1 453 ? -5.832 3.645 8.721 1.00 95.31 453 ALA A N 1
ATOM 3494 C CA . ALA A 1 453 ? -5.232 2.793 7.704 1.00 95.31 453 ALA A CA 1
ATOM 3495 C C . ALA A 1 453 ? -6.269 2.321 6.670 1.00 95.31 453 ALA A C 1
ATOM 3497 O O . ALA A 1 453 ? -6.023 2.397 5.471 1.00 95.31 453 ALA A O 1
ATOM 3498 N N . ALA A 1 454 ? -7.470 1.940 7.112 1.00 95.19 454 ALA A N 1
ATOM 3499 C CA . ALA A 1 454 ? -8.600 1.616 6.244 1.00 95.19 454 ALA A CA 1
ATOM 3500 C C . ALA A 1 454 ? -9.022 2.807 5.368 1.00 95.19 454 ALA A C 1
ATOM 3502 O O . ALA A 1 454 ? -9.220 2.656 4.163 1.00 95.19 454 ALA A O 1
ATOM 3503 N N . LYS A 1 455 ? -9.125 4.010 5.954 1.00 94.56 455 LYS A N 1
ATOM 3504 C CA . LYS A 1 455 ? -9.462 5.247 5.229 1.00 94.56 455 LYS A CA 1
ATOM 3505 C C . LYS A 1 455 ? -8.424 5.583 4.159 1.00 94.56 455 LYS A C 1
ATOM 3507 O O . LYS A 1 455 ? -8.791 6.021 3.071 1.00 94.56 455 LYS A O 1
ATOM 3512 N N . LEU A 1 456 ? -7.147 5.380 4.471 1.00 92.44 456 LEU A N 1
ATOM 3513 C CA . LEU A 1 456 ? -6.037 5.643 3.562 1.00 92.44 456 LEU A CA 1
ATOM 3514 C C . LEU A 1 456 ? -5.749 4.475 2.611 1.00 92.44 456 LEU A C 1
ATOM 3516 O O . LEU A 1 456 ? -4.993 4.666 1.664 1.00 92.44 456 LEU A O 1
ATOM 3520 N N . LYS A 1 457 ? -6.362 3.302 2.818 1.00 93.06 457 LYS A N 1
ATOM 3521 C CA . LYS A 1 457 ? -6.081 2.042 2.107 1.00 93.06 457 LYS A CA 1
ATOM 3522 C C . LYS A 1 457 ? -4.626 1.584 2.249 1.00 93.06 457 LYS A C 1
ATOM 3524 O O . LYS A 1 457 ? -4.018 1.106 1.296 1.00 93.06 457 LYS A O 1
ATOM 3529 N N . THR A 1 458 ? -4.055 1.762 3.436 1.00 93.00 458 THR A N 1
ATOM 3530 C CA . THR A 1 458 ? -2.658 1.425 3.728 1.00 93.00 458 THR A CA 1
ATOM 3531 C C . THR A 1 458 ? -2.567 0.140 4.546 1.00 93.00 458 THR A C 1
ATOM 3533 O O . THR A 1 458 ? -3.401 -0.081 5.429 1.00 93.00 458 THR A O 1
ATOM 3536 N N . PRO A 1 459 ? -1.551 -0.708 4.318 1.00 95.38 459 PRO A N 1
ATOM 3537 C CA . PRO A 1 459 ? -1.273 -1.813 5.222 1.00 95.38 459 PRO A CA 1
ATOM 3538 C C . PRO A 1 459 ? -0.771 -1.298 6.573 1.00 95.38 459 PRO A C 1
ATOM 3540 O O . PRO A 1 459 ? -0.127 -0.248 6.659 1.00 95.38 459 PRO A O 1
ATOM 3543 N N . ILE A 1 460 ? -1.027 -2.083 7.619 1.00 95.19 460 ILE A N 1
ATOM 3544 C CA . ILE A 1 460 ? -0.391 -1.929 8.929 1.00 95.19 460 ILE A CA 1
ATOM 3545 C C . ILE A 1 460 ? 0.745 -2.948 9.014 1.00 95.19 460 ILE A C 1
ATOM 3547 O O . ILE A 1 460 ? 0.508 -4.145 8.885 1.00 95.19 460 ILE A O 1
ATOM 3551 N N . VAL A 1 461 ? 1.971 -2.482 9.234 1.00 96.19 461 VAL A N 1
ATOM 3552 C CA . VAL A 1 461 ? 3.170 -3.289 9.467 1.00 96.19 461 VAL A CA 1
ATOM 3553 C C . VAL A 1 461 ? 3.417 -3.366 10.965 1.00 96.19 461 VAL A C 1
ATOM 3555 O O . VAL A 1 461 ? 3.606 -2.343 11.625 1.00 96.19 461 VAL A O 1
ATOM 3558 N N . LEU A 1 462 ? 3.443 -4.585 11.496 1.00 94.62 462 LEU A N 1
ATOM 3559 C CA . LEU A 1 462 ? 3.803 -4.826 12.891 1.00 94.62 462 LEU A CA 1
ATOM 3560 C C . LEU A 1 462 ? 5.315 -4.943 13.016 1.00 94.62 462 LEU A C 1
ATOM 3562 O O . LEU A 1 462 ? 5.919 -5.734 12.300 1.00 94.62 462 LEU A O 1
ATOM 3566 N N . VAL A 1 463 ? 5.928 -4.227 13.948 1.00 93.62 463 VAL A N 1
ATOM 3567 C CA . VAL A 1 463 ? 7.378 -4.300 14.157 1.00 93.62 463 VAL A CA 1
ATOM 3568 C C . VAL A 1 463 ? 7.729 -4.646 15.596 1.00 93.62 463 VAL A C 1
ATOM 3570 O O . VAL A 1 463 ? 6.972 -4.364 16.528 1.00 93.62 463 VAL A O 1
ATOM 3573 N N . ASP A 1 464 ? 8.886 -5.276 15.754 1.00 90.81 464 ASP A N 1
ATOM 3574 C CA . ASP A 1 464 ? 9.559 -5.478 17.035 1.00 90.81 464 ASP A CA 1
ATOM 3575 C C . ASP A 1 464 ? 10.883 -4.696 17.048 1.00 90.81 464 ASP A C 1
ATOM 3577 O O . ASP A 1 464 ? 10.924 -3.531 16.646 1.00 90.81 464 ASP A O 1
ATOM 3581 N N . THR A 1 465 ? 11.976 -5.343 17.454 1.00 92.69 465 THR A N 1
ATOM 3582 C CA . THR A 1 465 ? 13.345 -4.854 17.307 1.00 92.69 465 THR A CA 1
ATOM 3583 C C . THR A 1 465 ? 13.754 -4.771 15.836 1.00 92.69 465 THR A C 1
ATOM 3585 O O . THR A 1 465 ? 14.425 -3.821 15.439 1.00 92.69 465 THR A O 1
ATOM 3588 N N . GLU A 1 466 ? 13.314 -5.727 15.017 1.00 94.69 466 GLU A N 1
ATOM 3589 C CA . GLU A 1 466 ? 13.565 -5.762 13.577 1.00 94.69 466 GLU A CA 1
ATOM 3590 C C . GLU A 1 466 ? 12.374 -6.335 12.793 1.00 94.69 466 GLU A C 1
ATOM 3592 O O . GLU A 1 466 ? 11.428 -6.879 13.367 1.00 94.69 466 GLU A O 1
ATOM 3597 N N . LEU A 1 467 ? 12.421 -6.203 11.465 1.00 96.81 467 LEU A N 1
ATOM 3598 C CA . LEU A 1 467 ? 11.489 -6.872 10.559 1.00 96.81 467 LEU A CA 1
ATOM 3599 C C . LEU A 1 467 ? 11.868 -8.347 10.375 1.00 96.81 467 LEU A C 1
ATOM 3601 O O . LEU A 1 467 ? 13.039 -8.681 10.177 1.00 96.81 467 LEU A O 1
ATOM 3605 N N . SER A 1 468 ? 10.864 -9.221 10.318 1.00 96.38 468 SER A N 1
ATOM 3606 C CA . SER A 1 468 ? 11.051 -10.610 9.870 1.00 96.38 468 SER A CA 1
ATOM 3607 C C . SER A 1 468 ? 11.486 -10.674 8.399 1.00 96.38 468 SER A C 1
ATOM 3609 O O . SER A 1 468 ? 11.195 -9.775 7.607 1.00 96.38 468 SER A O 1
ATOM 3611 N N . ASN A 1 469 ? 12.132 -11.768 7.984 1.00 97.00 469 ASN A N 1
ATOM 3612 C CA . ASN A 1 469 ? 12.550 -11.949 6.586 1.00 97.00 469 ASN A CA 1
ATOM 3613 C C . ASN A 1 469 ? 11.374 -11.886 5.596 1.00 97.00 469 ASN A C 1
ATOM 3615 O O . ASN A 1 469 ? 11.511 -11.305 4.520 1.00 97.00 469 ASN A O 1
ATOM 3619 N N . ASN A 1 470 ? 10.200 -12.404 5.969 1.00 97.31 470 ASN A N 1
ATOM 3620 C CA . ASN A 1 470 ? 9.018 -12.336 5.108 1.00 97.31 470 ASN A CA 1
ATOM 3621 C C . ASN A 1 470 ? 8.472 -10.906 4.994 1.00 97.31 470 ASN A C 1
ATOM 3623 O O . ASN A 1 470 ? 8.056 -10.499 3.908 1.00 97.31 470 ASN A O 1
ATOM 3627 N N . GLN A 1 471 ? 8.519 -10.113 6.074 1.00 97.75 471 GLN A N 1
ATOM 3628 C CA . GLN A 1 471 ? 8.186 -8.685 6.010 1.00 97.75 471 GLN A CA 1
ATOM 3629 C C . GLN A 1 471 ? 9.175 -7.927 5.127 1.00 97.75 471 GLN A C 1
ATOM 3631 O O . GLN A 1 471 ? 8.765 -7.153 4.265 1.00 97.75 471 GLN A O 1
ATOM 3636 N N . LYS A 1 472 ? 10.474 -8.194 5.301 1.00 97.62 472 LYS A N 1
ATOM 3637 C CA . LYS A 1 472 ? 11.546 -7.626 4.480 1.00 97.62 472 LYS A CA 1
ATOM 3638 C C . LYS A 1 472 ? 11.294 -7.898 2.991 1.00 97.62 472 LYS A C 1
ATOM 3640 O O . LYS A 1 472 ? 11.362 -6.969 2.191 1.00 97.62 472 LYS A O 1
ATOM 3645 N N . GLN A 1 473 ? 10.937 -9.135 2.634 1.00 95.75 473 GLN A N 1
ATOM 3646 C CA . GLN A 1 473 ? 10.639 -9.538 1.259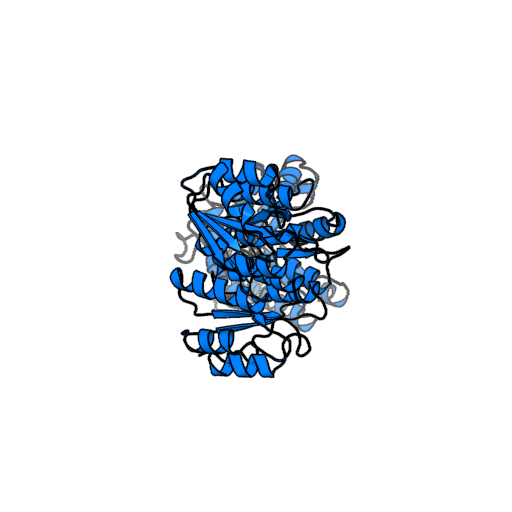 1.00 95.75 473 GLN A CA 1
ATOM 3647 C C . GLN A 1 473 ? 9.381 -8.859 0.705 1.00 95.75 473 GLN A C 1
ATOM 3649 O O . GLN A 1 473 ? 9.426 -8.305 -0.390 1.00 95.75 473 GLN A O 1
ATOM 3654 N N . VAL A 1 474 ? 8.258 -8.891 1.434 1.00 96.19 474 VAL A N 1
ATOM 3655 C CA . VAL A 1 474 ? 7.002 -8.327 0.918 1.00 96.19 474 VAL A CA 1
ATOM 3656 C C . VAL A 1 474 ? 7.073 -6.806 0.797 1.00 96.19 474 VAL A C 1
ATOM 3658 O O . VAL A 1 474 ? 6.606 -6.270 -0.204 1.00 96.19 474 VAL A O 1
ATOM 3661 N N . LEU A 1 475 ? 7.700 -6.107 1.748 1.00 96.25 475 LEU A N 1
ATOM 3662 C CA . LEU A 1 475 ? 7.823 -4.647 1.714 1.00 96.25 475 LEU A CA 1
ATOM 3663 C C . LEU A 1 475 ? 8.719 -4.166 0.576 1.00 96.25 475 LEU A C 1
ATOM 3665 O O . LEU A 1 475 ? 8.406 -3.149 -0.023 1.00 96.25 475 LEU A O 1
ATOM 3669 N N . SER A 1 476 ? 9.756 -4.923 0.206 1.00 92.62 476 SER A N 1
ATOM 3670 C CA . SER A 1 476 ? 10.593 -4.612 -0.963 1.00 92.62 476 SER A CA 1
ATOM 3671 C C . SER A 1 476 ? 9.862 -4.742 -2.307 1.00 92.62 476 SER A C 1
ATOM 3673 O O . SER A 1 476 ? 10.401 -4.346 -3.333 1.00 92.62 476 SER A O 1
ATOM 3675 N N . THR A 1 477 ? 8.637 -5.282 -2.323 1.00 88.31 477 THR A N 1
ATOM 3676 C CA . THR A 1 477 ? 7.754 -5.249 -3.505 1.00 88.31 477 THR A CA 1
ATOM 3677 C C . THR A 1 477 ? 6.822 -4.036 -3.519 1.00 88.31 477 THR A C 1
ATOM 3679 O O . THR A 1 477 ? 5.980 -3.924 -4.414 1.00 88.31 477 THR A O 1
ATOM 3682 N N . LYS A 1 478 ? 6.915 -3.164 -2.507 1.00 89.44 478 LYS A N 1
ATOM 3683 C CA . LYS A 1 478 ? 6.034 -2.013 -2.305 1.00 89.44 478 LYS A CA 1
ATOM 3684 C C . LYS A 1 478 ? 6.797 -0.704 -2.445 1.00 89.44 478 LYS A C 1
ATOM 3686 O O . LYS A 1 478 ? 7.975 -0.636 -2.134 1.00 89.44 478 LYS A O 1
ATOM 3691 N N . GLN A 1 479 ? 6.090 0.332 -2.871 1.00 88.94 479 GLN A N 1
ATOM 3692 C CA . GLN A 1 479 ? 6.536 1.719 -2.889 1.00 88.94 479 GLN A CA 1
ATOM 3693 C C . GLN A 1 479 ? 5.494 2.572 -2.172 1.00 88.94 479 GLN A C 1
ATOM 3695 O O . GLN A 1 479 ? 4.295 2.387 -2.379 1.00 88.94 479 GLN A O 1
ATOM 3700 N N . ALA A 1 480 ? 5.930 3.503 -1.335 1.00 90.06 480 ALA A N 1
ATOM 3701 C CA . ALA A 1 480 ? 5.065 4.425 -0.619 1.00 90.06 480 ALA A CA 1
ATOM 3702 C C . ALA A 1 480 ? 5.799 5.740 -0.357 1.00 90.06 480 ALA A C 1
ATOM 3704 O O . ALA A 1 480 ? 6.919 5.755 0.140 1.00 90.06 480 ALA A O 1
ATOM 3705 N N . SER A 1 481 ? 5.137 6.866 -0.605 1.00 87.19 481 SER A N 1
ATOM 3706 C CA . SER A 1 481 ? 5.689 8.196 -0.310 1.00 87.19 481 SER A CA 1
ATOM 3707 C C . SER A 1 481 ? 5.457 8.643 1.138 1.00 87.19 481 SER A C 1
ATOM 3709 O O . SER A 1 481 ? 5.919 9.715 1.534 1.00 87.19 481 SER A O 1
ATOM 3711 N N . LEU A 1 482 ? 4.744 7.844 1.937 1.00 92.12 482 LEU A N 1
ATOM 3712 C CA . LEU A 1 482 ? 4.313 8.191 3.287 1.00 92.12 482 LEU A CA 1
ATOM 3713 C C . LEU A 1 482 ? 4.372 6.979 4.223 1.00 92.12 482 LEU A C 1
ATOM 3715 O O . LEU A 1 482 ? 3.829 5.920 3.922 1.00 92.12 482 LEU A O 1
ATOM 3719 N N . VAL A 1 483 ? 4.989 7.160 5.387 1.00 96.38 483 VAL A N 1
ATOM 3720 C CA . VAL A 1 483 ? 5.010 6.199 6.492 1.00 96.38 483 VAL A CA 1
ATOM 3721 C C . VAL A 1 483 ? 4.462 6.876 7.745 1.00 96.38 483 VAL A C 1
ATOM 3723 O O . VAL A 1 483 ? 5.000 7.885 8.202 1.00 96.38 483 VAL A O 1
ATOM 3726 N N . TYR A 1 484 ? 3.403 6.306 8.314 1.00 96.44 484 TYR A N 1
ATOM 3727 C CA . TYR A 1 484 ? 2.874 6.677 9.621 1.00 96.44 484 TYR A CA 1
ATOM 3728 C C . TYR A 1 484 ? 3.438 5.750 10.688 1.00 96.44 484 TYR A C 1
ATOM 3730 O O . TYR A 1 484 ? 3.159 4.560 10.671 1.00 96.44 484 TYR A O 1
ATOM 3738 N N . GLU A 1 485 ? 4.174 6.283 11.651 1.00 95.81 485 GLU A N 1
ATOM 3739 C CA . GLU A 1 485 ? 4.553 5.565 12.868 1.00 95.81 485 GLU A CA 1
ATOM 3740 C C . GLU A 1 485 ? 3.515 5.873 13.951 1.00 95.81 485 GLU A C 1
ATOM 3742 O O . GLU A 1 485 ? 3.361 7.031 14.345 1.00 95.81 485 GLU A O 1
ATOM 3747 N N . ILE A 1 486 ? 2.767 4.864 14.402 1.00 94.38 486 ILE A N 1
ATOM 3748 C CA . ILE A 1 486 ? 1.615 5.051 15.293 1.00 94.38 486 ILE A CA 1
ATOM 3749 C C . ILE A 1 486 ? 1.860 4.336 16.622 1.00 94.38 486 ILE A C 1
ATOM 3751 O O . ILE A 1 486 ? 1.968 3.110 16.667 1.00 94.38 486 ILE A O 1
ATOM 3755 N N . GLY A 1 487 ? 1.883 5.111 17.708 1.00 91.06 487 GLY A N 1
ATOM 3756 C CA . GLY A 1 487 ? 2.137 4.620 19.066 1.00 91.06 487 GLY A CA 1
ATOM 3757 C C . GLY A 1 487 ? 3.561 4.852 19.574 1.00 91.06 487 GLY A C 1
ATOM 3758 O O . GLY A 1 487 ? 4.436 5.345 18.862 1.00 91.06 487 GLY A O 1
ATOM 3759 N N . GLY A 1 488 ? 3.774 4.568 20.861 1.00 88.50 488 GLY A N 1
ATOM 3760 C CA . GLY A 1 488 ? 5.067 4.739 21.525 1.00 88.50 488 GLY A CA 1
ATOM 3761 C C . GLY A 1 488 ? 5.927 3.472 21.547 1.00 88.50 488 GLY A C 1
ATOM 3762 O O . GLY A 1 488 ? 5.434 2.359 21.404 1.00 88.50 488 GLY A O 1
ATOM 3763 N N . GLY A 1 489 ? 7.235 3.641 21.775 1.00 88.50 489 GLY A N 1
ATOM 3764 C CA . GLY A 1 489 ? 8.153 2.524 22.050 1.00 88.50 489 GLY A CA 1
ATOM 3765 C C . GLY A 1 489 ? 8.480 1.633 20.848 1.00 88.50 489 GLY A C 1
ATOM 3766 O O . GLY A 1 489 ? 8.921 0.503 21.040 1.00 88.50 489 GLY A O 1
ATOM 3767 N N . ILE A 1 490 ? 8.251 2.119 19.628 1.00 92.56 490 ILE A N 1
ATOM 3768 C CA . ILE A 1 490 ? 8.609 1.427 18.389 1.00 92.56 490 ILE A CA 1
ATOM 3769 C C . ILE A 1 490 ? 10.118 1.577 18.155 1.00 92.56 490 ILE A C 1
ATOM 3771 O O . ILE A 1 490 ? 10.663 2.665 18.341 1.00 92.56 490 ILE A O 1
ATOM 3775 N N . ASN A 1 491 ? 10.804 0.497 17.764 1.00 94.19 491 ASN A N 1
ATOM 3776 C CA . ASN A 1 491 ? 12.239 0.546 17.496 1.00 94.19 491 ASN A CA 1
ATOM 3777 C C . ASN A 1 491 ? 12.528 1.435 16.263 1.00 94.19 491 ASN A C 1
ATOM 3779 O O . ASN A 1 491 ? 12.077 1.096 15.163 1.00 94.19 491 ASN A O 1
ATOM 3783 N N . PRO A 1 492 ? 13.302 2.532 16.396 1.00 95.25 492 PRO A N 1
ATOM 3784 C CA . PRO A 1 492 ? 13.575 3.437 15.278 1.00 95.25 492 PRO A CA 1
ATOM 3785 C C . PRO A 1 492 ? 14.281 2.761 14.097 1.00 95.25 492 PRO A C 1
ATOM 3787 O O . PRO A 1 492 ? 14.007 3.097 12.947 1.00 95.25 492 PRO A O 1
ATOM 3790 N N . SER A 1 493 ? 15.147 1.776 14.357 1.00 95.81 493 SER A N 1
ATOM 3791 C CA . SER A 1 493 ? 15.841 1.024 13.307 1.00 95.81 493 SER A CA 1
ATOM 3792 C C . SER A 1 493 ? 14.871 0.175 12.487 1.00 95.81 493 SER A C 1
ATOM 3794 O O . SER A 1 493 ? 15.006 0.110 11.267 1.00 95.81 493 SER A O 1
ATOM 3796 N N . ALA A 1 494 ? 13.851 -0.414 13.121 1.00 96.25 494 ALA A N 1
ATOM 3797 C CA . ALA A 1 494 ? 12.805 -1.149 12.411 1.00 96.25 494 ALA A CA 1
ATOM 3798 C C . ALA A 1 494 ? 11.945 -0.214 11.543 1.00 96.25 494 ALA A C 1
ATOM 3800 O O . ALA A 1 494 ? 11.658 -0.538 10.392 1.00 96.25 494 ALA A O 1
ATOM 3801 N N . VAL A 1 495 ? 11.586 0.973 12.052 1.00 96.12 495 VAL A N 1
ATOM 3802 C CA . VAL A 1 495 ? 10.869 2.000 11.267 1.00 96.12 495 VAL A CA 1
ATOM 3803 C C . VAL A 1 495 ? 11.708 2.447 10.069 1.00 96.12 495 VAL A C 1
ATOM 3805 O O . VAL A 1 495 ? 11.192 2.556 8.956 1.00 96.12 495 VAL A O 1
ATOM 3808 N N . GLN A 1 496 ? 13.011 2.653 10.267 1.00 95.06 496 GLN A N 1
ATOM 3809 C CA . GLN A 1 496 ? 13.918 3.032 9.189 1.00 95.06 496 GLN A CA 1
ATOM 3810 C C . GLN A 1 496 ? 14.082 1.919 8.143 1.00 95.06 496 GLN A C 1
ATOM 3812 O O . GLN A 1 496 ? 14.159 2.230 6.953 1.00 95.06 496 GLN A O 1
ATOM 3817 N N . ASP A 1 497 ? 14.093 0.643 8.547 1.00 96.38 497 ASP A N 1
ATOM 3818 C CA . ASP A 1 497 ? 14.093 -0.501 7.621 1.00 96.38 497 ASP A CA 1
ATOM 3819 C C . ASP A 1 497 ? 12.798 -0.530 6.789 1.00 96.38 497 ASP A C 1
ATOM 3821 O O . ASP A 1 497 ? 12.865 -0.666 5.568 1.00 96.38 497 ASP A O 1
ATOM 3825 N N . VAL A 1 498 ? 11.625 -0.275 7.394 1.00 96.44 498 VAL A N 1
ATOM 3826 C CA . VAL A 1 498 ? 10.366 -0.111 6.636 1.00 96.44 498 VAL A CA 1
ATOM 3827 C C . VAL A 1 498 ? 10.492 1.018 5.615 1.00 96.44 498 VAL A C 1
ATOM 3829 O O . VAL A 1 498 ? 10.247 0.788 4.433 1.00 96.44 498 VAL A O 1
ATOM 3832 N N . ILE A 1 499 ? 10.914 2.213 6.047 1.00 94.38 499 ILE A N 1
ATOM 3833 C CA . ILE A 1 499 ? 11.084 3.379 5.168 1.00 94.38 499 ILE A CA 1
ATOM 3834 C C . ILE A 1 499 ? 12.013 3.045 4.001 1.00 94.38 499 ILE A C 1
ATOM 3836 O O . ILE A 1 499 ? 11.697 3.372 2.865 1.00 94.38 499 ILE A O 1
ATOM 3840 N N . ASN A 1 500 ? 13.148 2.395 4.258 1.00 90.69 500 ASN A N 1
ATOM 3841 C CA . ASN A 1 500 ? 14.120 2.070 3.219 1.00 90.69 500 ASN A CA 1
ATOM 3842 C C . ASN A 1 500 ? 13.581 1.067 2.195 1.00 90.69 500 ASN A C 1
ATOM 3844 O O . ASN A 1 500 ? 13.970 1.133 1.033 1.00 90.69 500 ASN A O 1
ATOM 3848 N N . ARG A 1 501 ? 12.706 0.147 2.611 1.00 92.19 501 ARG A N 1
ATOM 3849 C CA . ARG A 1 501 ? 12.148 -0.891 1.735 1.00 92.19 501 ARG A CA 1
ATOM 3850 C C . ARG A 1 501 ? 11.050 -0.402 0.818 1.00 92.19 501 ARG A C 1
ATOM 3852 O O . ARG A 1 501 ? 10.889 -0.988 -0.242 1.00 92.19 501 ARG A O 1
ATOM 3859 N N . VAL A 1 502 ? 10.318 0.626 1.239 1.00 88.81 502 VAL A N 1
ATOM 3860 C CA . VAL A 1 502 ? 9.177 1.168 0.491 1.00 88.81 502 VAL A CA 1
ATOM 3861 C C . VAL A 1 502 ? 9.520 2.437 -0.289 1.00 88.81 502 VAL A C 1
ATOM 3863 O O . VAL A 1 502 ? 8.618 3.143 -0.729 1.00 88.81 502 VAL A O 1
ATOM 3866 N N . ARG A 1 503 ? 10.813 2.751 -0.414 1.00 80.06 503 ARG A N 1
ATOM 3867 C CA . ARG A 1 503 ? 11.314 3.910 -1.161 1.00 80.06 503 ARG A CA 1
ATOM 3868 C C . ARG A 1 503 ? 11.107 3.811 -2.663 1.00 80.06 503 ARG A C 1
ATOM 3870 O O . ARG A 1 503 ? 11.162 2.684 -3.200 1.00 80.06 503 ARG A O 1
#

Radius of gyration: 29.42 Å; chains: 1; bounding box: 62×50×88 Å

Foldseek 3Di:
DCCLQPHDAQADEAEDDFAPWPPDPCPVVCVVPVVPDDPLVVRLVVVVVVLLVVLVVSVVRPVSYFYEYEFELWQDDCVVPVLTFVFADDHCCRTGVHPVLVCLVVVSGQEYEHAQADDCPDRGRHLLRSLVSVLVSNPPTNYAYEYEYECVDPRCLVCVLVNQVSLVVRPRHPYYDYPDPVSCVVDPSSVVSVVLSLAAAEAELADPDLQSSLLSLCVVQAQAFQEEEEEALPQLLQLLQCLLVCLLRSYFYGHAFQEGRDPSNLVSCLRNVYQEYEYREDCRGHPPNHVVVSCVSPVNYHYHYQYDPDSQSSLQSSQVVLCVRPAAQEEEEFASVLRLLSLQCLQVCSLVSHGYGHAHLQDDDPVSLVVLLVGNHAEYAYEEDCRRHNLNNLVSNCVRHVDRCSVRYQYDPDSLSSSLSSCVPRVVDQEAQEEEEEARPNCSQVSRVNNSCSVRVHGYHHDDLAHDPSNLVSLLSHAYSYYYYRYPDGHVVRSVSSSVSRD

Secondary structure (DSSP, 8-state):
-HHHHHS--SEEEEE--S-S-TT---HHHHHHH-TTS-HHHHHHHHHHHHHHHHHHHHHHH-TTSEEEEE-BS-S-BTTT-TTSBS--S--HHHHS---HHHHHHTT--SEE--B--S-TT-SSS-HHHHHHHHHHHHTTSS-EEEEEEETTSHHHHHHHHHHHHHHHTSTT--EEEEE-HHHHHT-HHHHHHHHHHT--EEEEE--SSHHHHHHHHHHHH-S--SEEEEEETT-HHHHHHHHHHHHHHTPPEEEE-SS---HHHHHHHHHH--SEEEEES-TTTS-THHHHHHHHH-TT-EEEEE--SSHHHHHHHHHHHHHTTS---EEEEEETT-HHHHHHHHHHHHHHT-PEEEE-SS---HHHHHHHHHS---EEEEESSTTTS-HHHHHHHHTT-SS--TT-EE--SSHHHHHHHHHHHH---SEES-EEEEESS--TTTTTHHHHHHHHT-PEEEESSS--HHHHHHHTT-EESEEEEESSS--HHHHHHHHHHT-

Sequence (503 aa):
AEVVKNYKVDGIHFDDYFYPSKSFNDDTSYSKYGNGINKDDWRRANVNTLIQKVYTKINSINSSVSFGVSPRGIWKNASSDPAGSATNGGQSYYDIYCDSVAWIKNGWVDYINPQIYWAFENSAAPYGTLVDWWAKQVKGTNVKLYIGHDVSKTEVANQIEKQVNYSRANSEVDGNIYFRAKFISENSTLQSKLKQLNKVTHKQLKGLNRYETSVKVSKEGWSSANTVLLVNGYANADGLVATPLASAYGAPILLSSADTSPESTKTELKRLNPSKVILIGGKGVLYGKLINEIKSIKSSITVERLGGSTRYDTSLLVAKRLDTIIDTNKAYIWDGYGEADALSISAKAGEERQPIILSETNSLKDSSFEWLKGEKLQNAYCRGGTGIIGDSVISKVNSITSSNVSGNRVAGINRYDTNAAVIKKFYTNSVQSGISVTKGDVVADALTSGPLAAKLKTPIVLVDTELSNNQKQVLSTKQASLVYEIGGGINPSAVQDVINRVR

pLDDT: mean 93.84, std 5.35, range [71.06, 98.75]

=== Feature glossary ===
Feature key, reading from the visual/contextual features back to the raw sequence:

Rendered structure images. Six rendered views show the 3D structure from the faces of a cube — i.e. along ±x, ±y, ±z. Rendering representation is drawn randomly per protein from cartoon (secondary-structure ribbons), sticks (backbone bonds), or molecular surface; coloring is either N→C rainbow (blue at the N-terminus through red at the C-terminus) or one color per chain.

Contact-map, Ramachandran, and PAE plots. The contact map is a binary N×N matrix image: pixel (i, j) is dark where Cα_i and Cα_j are within 8 Å and |i−j|>4. Because the |i−j|>4 filter removes local helical contacts, off-diagonal stripes parallel to the main diagonal indicate parallel β-sheets; stripes perpendicular to it indicate antiparallel β-sheets. The Ramachandran plot scatters every residue's (φ, ψ) pair against the sterically allowed regions. The PAE heatmap renders the predicted-aligned-error matrix.

InterPro / GO / CATH / organism. Database cross-references. InterPro integrates a dozen domain/family signature databases into unified entries with residue-range hits. GO terms attach function/process/location labels with evidence codes. CATH codes position the fold in a four-level structural taxonomy. Organism is the NCBI-taxonomy species name.

Nearest PDB structures. The Foldseek neighbor list gives the closest experimentally determined structures in the PDB, ranked by structural alignment. TM-score near 1 means near-identical fold; near 0.3 means only rough topology match. This is how one finds what a novel AlphaFold prediction most resembles in the solved-structure universe.

Predicted aligned error. PAE(i, j) answers: if I align the predicted and true structures on residue i, how far off (in Å) do I expect residue j to be? A block-diagonal PAE matrix with low values on the blocks and high values off-diagonal is the signature of a multi-domain protein with confidently predicted domains but uncertain inter-domain orientation.

Solvent-accessible surface area. Accessible surface area quantifies burial. A residue with SASA near zero is packed into the hydrophobic core; one with SASA >100 Å² sits on the surface. Computed here via the Shrake–Rupley numerical algorithm with a 1.4 Å probe.

B-factor. B-factor (Debye–Waller factor) reflects atomic displacement in the crystal lattice. It is an experimental observable (units Å²), not a prediction; low values mean the atom is pinned down, high values mean it moves or is heterogeneous across the crystal.

pLDDT. For AlphaFold models, the B-factor field carries pLDDT — the model's own estimate of local accuracy on a 0–100 scale. Regions with pLDDT<50 should be treated as essentially unmodeled; they often correspond to intrinsically disordered segments.

Backbone torsions (φ/ψ). φ (phi) and ψ (psi) are the two rotatable backbone dihedrals per residue: φ is the C(i-1)–N–Cα–C torsion, ψ is the N–Cα–C–N(i+1) torsion, both in degrees on (−180°, 180°]. α-helical residues cluster near (−60°, −45°); β-strand residues near (−120°, +130°). A Ramachandran plot is simply a scatter of (φ, ψ) for every residue.

Radius of gyration, Cα contacts, bounding box. Radius of gyration (Rg) is the root-mean-square distance of Cα atoms from their centroid — a single number for overall size and compactness. A globular domain of N residues has Rg ≈ 2.2·N^0.38 Å; an extended or disordered chain has a much larger Rg. The Cα contact count is the number of residue pairs whose Cα atoms are within 8 Å and are more than four positions apart in sequence — a standard proxy for tertiary packing density. The bounding box is the smallest axis-aligned box enclosing all Cα atoms.

Secondary structure (3-state, P-SEA). Three-state secondary structure (P-SEA) collapses the eight DSSP classes into helix (a), strand (b), and coil (c). P-SEA assigns these from Cα geometry alone — distances and angles — without requiring backbone oxygens, so it works on any Cα trace.

Secondary structure (8-state, DSSP). DSSP 8-state secondary structure assigns each residue one of H (α-helix), G (3₁₀-helix), I (π-helix), E (extended β-strand), B (isolated β-bridge), T (hydrogen-bonded turn), S (bend), or '-' (coil). The assignment is computed from backbone hydrogen-bond geometry via the Kabsch–Sander algorithm.

Foldseek 3Di. A 3Di character summarizes, for each residue, the relative orientation of the Cα frame of its nearest spatial neighbor. Because it encodes fold topology rather than chemistry, 3Di alignments detect remote structural similarity that sequence alignment misses.

mmCIF coordinates. The mmCIF block holds the 3D Cartesian coordinates of each backbone atom (N, Cα, C, O) in ångströms. mmCIF is the PDB's canonical archive format — a tagged-loop text representation of the atomic model.

Sequence. Sequence gives the chain of amino acids in standard one-letter code (A=alanine, C=cysteine, …, Y=tyrosine), read N→C. It is the only feature that is directly encoded by the gene; all structural features are derived from the folded form of this sequence.